Protein AF-0000000071016432 (afdb_homodimer)

Sequence (456 aa):
MFAVDFKNEEEVQGYLKRLGTEFSYQCYKEKSGEGCLRLGDFFSGIKKDYEQASVAYTKSCEDYGQPRGCSKLAAQYLYGKGVTKDIPKAMKYFTKSCDGGSVEGCYGIASILVSDQLNPAKKKEATKATSYFDKSCDKGHGESCFRISAMYLTGLGDLSKNLTKSREYAAKSCELNNVYGCANLGRMYALGDGGEQNEELAKKYRNKAKDLHKEAKDAMKQLKFGEKMFAVDFKNEEEVQGYLKRLGTEFSYQCYKEKSGEGCLRLGDFFSGIKKDYEQASVAYTKSCEDYGQPRGCSKLAAQYLYGKGVTKDIPKAMKYFTKSCDGGSVEGCYGIASILVSDQLNPAKKKEATKATSYFDKSCDKGHGESCFRISAMYLTGLGDLSKNLTKSREYAAKSCELNNVYGCANLGRMYALGDGGEQNEELAKKYRNKAKDLHKEAKDAMKQLKFGEK

InterPro domains:
  IPR006597 Sel1-like repeat [PF08238] (34-53)
  IPR006597 Sel1-like repeat [PF08238] (68-102)
  IPR006597 Sel1-like repeat [PF08238] (125-141)
  IPR006597 Sel1-like repeat [PF08238] (143-178)
  IPR006597 Sel1-like repeat [PF08238] (180-210)
  IPR006597 Sel1-like repeat [SM00671] (33-65)
  IPR006597 Sel1-like repeat [SM00671] (67-102)
  IPR006597 Sel1-like repeat [SM00671] (103-141)
  IPR006597 Sel1-like repeat [SM00671] (142-178)
  IPR006597 Sel1-like repeat [SM00671] (179-214)
  IPR011990 Tetratricopeptide-like helical domain superfamily [G3DSA:1.25.40.10] (10-227)
  IPR040239 Beta-lactamase HcpB-like [PTHR13891] (4-227)

Foldseek 3Di:
DPDQPPVDPVSVVVVLVVQLVVLCCCCPVVVDLVSLQSNLCSCCPPVVQNLSSLVSLCSSCVVVNALVSLQVNLVCLCVVRSHRNDNVSSLVSLVSSLVSQDLSSLQSNLCLQCDCVNNVVHLACNVVSLVSLVSSLVVLNLVSLQVNLVCLCPPTHNGHNAQLSSLVSLVSSVVSVNLNSLQVNLVCLCVQGNHHRDNVSSVVSNVSSVVSVVVVVVVVVVVVVVVD/DPDQPPVDPVSVVVVLVVQLVVLCCCCPVVVHLVSLQSNLCSCCPPVVQNLSSLVSLCSSCVVVNALVSLQVNLVCLCVVRSHRNDNVSSLVSLVSSLVSQDLSSLQSNLCLQCDCVNNVVHLACNVVSLVSLVSSLVVLNLVSLQVNLVCLCPPTHNGHNAQLSSLVSLVSSVVSVNLNSLQVNLVCLCVQGNHHRDNVSSVVSNVSSVVSVVVVVVVVVVVVVVVD

Nearest PDB structures (foldseek):
  7mqz-assembly1_A  TM=7.986E-01  e=1.575E-13  Homo sapiens
  1ouv-assembly1_A  TM=8.354E-01  e=2.165E-10  Helicobacter pylori 26695
  6ur7-assembly1_A  TM=8.341E-01  e=1.414E-06  Oxalobacter formigenes
  4bwr-assembly1_A  TM=6.887E-01  e=2.017E-07  Escherichia coli CFT073
  8sxq-assembly2_B  TM=4.351E-01  e=2.639E-08  Legionella pneumophila

Solvent-accessible surface area (backbone atoms only — not comparable to full-atom values): 20622 Å² total; per-residue (Å²): 130,82,81,69,52,80,86,39,65,69,51,42,50,53,50,50,52,50,50,53,48,52,23,45,42,30,24,70,72,64,61,30,25,68,24,13,30,49,34,12,47,42,23,43,71,72,67,62,35,31,46,61,11,44,54,26,11,42,44,4,21,73,74,51,63,26,22,62,16,17,26,54,35,11,49,26,19,60,69,33,45,56,43,72,61,32,60,71,58,12,42,51,26,8,46,53,2,27,76,60,66,24,40,64,5,15,40,49,33,19,51,41,33,60,25,65,84,78,25,60,94,33,51,62,29,32,53,62,18,42,56,29,18,45,56,14,26,75,53,40,22,18,65,36,20,26,52,45,13,41,38,19,59,69,27,38,70,68,24,66,59,33,41,44,60,10,43,53,25,11,47,53,2,29,74,52,70,23,45,65,15,15,40,50,34,9,50,28,22,60,71,25,50,48,49,74,59,33,61,69,57,11,50,52,28,37,48,49,18,49,49,50,49,48,55,53,49,54,45,50,49,52,60,63,56,65,71,108,129,81,82,68,51,78,84,40,64,68,49,42,50,53,49,51,51,52,50,53,47,51,21,45,42,29,24,69,72,66,61,30,25,68,24,12,31,50,34,12,49,43,23,42,72,71,67,60,35,31,46,61,11,43,55,26,11,42,43,3,21,74,75,51,62,26,21,63,16,17,25,55,35,11,48,26,18,59,70,33,45,57,43,73,61,32,59,71,56,13,43,51,26,8,45,50,2,26,76,61,65,25,39,65,6,14,41,48,33,20,50,41,34,60,24,65,85,79,25,60,95,32,51,61,29,31,52,61,17,42,56,29,16,46,56,15,26,76,54,42,22,18,66,34,18,26,52,46,11,42,38,19,59,68,28,38,72,68,24,66,58,34,40,45,60,11,40,52,25,11,47,53,2,29,75,52,68,23,46,66,15,14,39,49,36,9,50,27,21,59,71,24,52,47,47,73,60,33,63,69,58,11,50,52,27,38,48,49,18,50,48,49,48,48,53,51,47,56,44,51,49,53,59,61,56,65,72,108

pLDDT: mean 90.22, std 11.76, range [35.84, 98.5]

Organism: Stichopus japonicus (NCBI:txid307972)

Secondary structure (DSSP, 8-state):
-----TT-HHHHHHHHHHHHHHHHIIIIIS--HHHHHHHHHIIIIII--HHHHHHHHHIIIIIT--HHHHHHHHHHHHHTSSS---HHHHHHHHHHHHHTT-HHHHHHHHHHHT-TTT-GGGGGGHHHHHHHHHHHHHTT-HHHHHHHHHHHHH-BTTB---HHHHHHHHHHHHHTT-HHHHHHHHHHHHHTTTS---HHHHHHHHHHHHHHHHHHHHHHHHHHHTT-/-----TT-HHHHHHHHHHHHHHHHIIIIIS--HHHHHHHHHIIIIII--HHHHHHHHHIIIIIT--HHHHHHHHHHHHHTSSS---HHHHHHHHHHHHHTT-HHHHHHHHHHHT-TTT-GGGGGGHHHHHHHHHHHHHTT-HHHHHHHHHHHHH-BTTBPP-HHHHHHHHHHHHHTT-HHHHHHHHHHHHHTTTS---HHHHHHHHHHHHHHHHHHHHHHHHHHHTT-

Structure (mmCIF, N/CA/C/O backbone):
data_AF-0000000071016432-model_v1
#
loop_
_entity.id
_entity.type
_entity.pdbx_description
1 polymer 'Putative cytochrome c oxidase assembly factor 7A'
#
loop_
_atom_site.group_PDB
_atom_site.id
_atom_site.type_symbol
_atom_site.label_atom_id
_atom_site.label_alt_id
_atom_site.label_comp_id
_atom_site.label_asym_id
_atom_site.label_entity_id
_atom_site.label_seq_id
_atom_site.pdbx_PDB_ins_code
_atom_site.Cartn_x
_atom_site.Cartn_y
_atom_site.Cartn_z
_atom_site.occupancy
_atom_site.B_iso_or_equiv
_atom_site.auth_seq_id
_atom_site.auth_comp_id
_atom_site.auth_asym_id
_atom_site.auth_atom_id
_atom_site.pdbx_PDB_model_num
ATOM 1 N N . MET A 1 1 ? -15.469 17.922 21.641 1 39 1 MET A N 1
ATOM 2 C CA . MET A 1 1 ? -14.523 18.312 20.594 1 39 1 MET A CA 1
ATOM 3 C C . MET A 1 1 ? -14.969 19.609 19.922 1 39 1 MET A C 1
ATOM 5 O O . MET A 1 1 ? -16.078 19.688 19.391 1 39 1 MET A O 1
ATOM 9 N N . PHE A 1 2 ? -14.656 20.672 20.438 1 49.03 2 PHE A N 1
ATOM 10 C CA . PHE A 1 2 ? -15.102 22.016 20.047 1 49.03 2 PHE A CA 1
ATOM 11 C C . PHE A 1 2 ? -14.938 22.219 18.547 1 49.03 2 PHE A C 1
ATOM 13 O O . PHE A 1 2 ? -13.938 21.812 17.953 1 49.03 2 PHE A O 1
ATOM 20 N N . ALA A 1 3 ? -16.016 22.312 17.906 1 60.62 3 ALA A N 1
ATOM 21 C CA . ALA A 1 3 ? -16.125 22.594 16.484 1 60.62 3 ALA A CA 1
ATOM 22 C C . ALA A 1 3 ? -15.32 23.828 16.094 1 60.62 3 ALA A C 1
ATOM 24 O O . ALA A 1 3 ? -15.57 24.922 16.625 1 60.62 3 ALA A O 1
ATOM 25 N N . VAL A 1 4 ? -14.023 23.719 15.766 1 64 4 VAL A N 1
ATOM 26 C CA . VAL A 1 4 ? -13.18 24.797 15.281 1 64 4 VAL A CA 1
ATOM 27 C C . VAL A 1 4 ? -13.703 25.312 13.938 1 64 4 VAL A C 1
ATOM 29 O O . VAL A 1 4 ? -14.016 24.516 13.047 1 64 4 VAL A O 1
ATOM 32 N N . ASP A 1 5 ? -14.195 26.469 14 1 64.38 5 ASP A N 1
ATOM 33 C CA . ASP A 1 5 ? -14.508 27.109 12.727 1 64.38 5 ASP A CA 1
ATOM 34 C C . ASP A 1 5 ? -13.242 27.375 11.914 1 64.38 5 ASP A C 1
ATOM 36 O O . ASP A 1 5 ? -12.531 28.359 12.172 1 64.38 5 ASP A O 1
ATOM 40 N N . PHE A 1 6 ? -12.891 26.656 10.945 1 64.75 6 PHE A N 1
ATOM 41 C CA . PHE A 1 6 ? -11.641 26.719 10.211 1 64.75 6 PHE A CA 1
ATOM 42 C C . PHE A 1 6 ? -11.617 27.922 9.273 1 64.75 6 PHE A C 1
ATOM 44 O O . PHE A 1 6 ? -10.578 28.25 8.703 1 64.75 6 PHE A O 1
ATOM 51 N N . LYS A 1 7 ? -12.773 28.594 9.219 1 66.19 7 LYS A N 1
ATOM 52 C CA . LYS A 1 7 ? -12.797 29.844 8.453 1 66.19 7 LYS A CA 1
ATOM 53 C C . LYS A 1 7 ? -12.352 31.016 9.312 1 66.19 7 LYS A C 1
ATOM 55 O O . LYS A 1 7 ? -12.031 32.094 8.797 1 66.19 7 LYS A O 1
ATOM 60 N N . ASN A 1 8 ? -12.312 30.828 10.57 1 72.94 8 ASN A N 1
ATOM 61 C CA . ASN A 1 8 ? -11.875 31.844 11.523 1 72.94 8 ASN A CA 1
ATOM 62 C C . ASN A 1 8 ? -10.406 31.672 11.891 1 72.94 8 ASN A C 1
ATOM 64 O O . ASN A 1 8 ? -10.039 30.734 12.594 1 72.94 8 ASN A O 1
ATOM 68 N N . GLU A 1 9 ? -9.539 32.531 11.484 1 77.75 9 GLU A N 1
ATOM 69 C CA . GLU A 1 9 ? -8.086 32.469 11.625 1 77.75 9 GLU A CA 1
ATOM 70 C C . GLU A 1 9 ? -7.676 32.375 13.086 1 77.75 9 GLU A C 1
ATOM 72 O O . GLU A 1 9 ? -6.77 31.625 13.438 1 77.75 9 GLU A O 1
ATOM 77 N N . GLU A 1 10 ? -8.336 33.219 13.93 1 84.38 10 GLU A N 1
ATOM 78 C CA . GLU A 1 10 ? -7.984 33.219 15.344 1 84.38 10 GLU A CA 1
ATOM 79 C C . GLU A 1 10 ? -8.281 31.859 15.992 1 84.38 10 GLU A 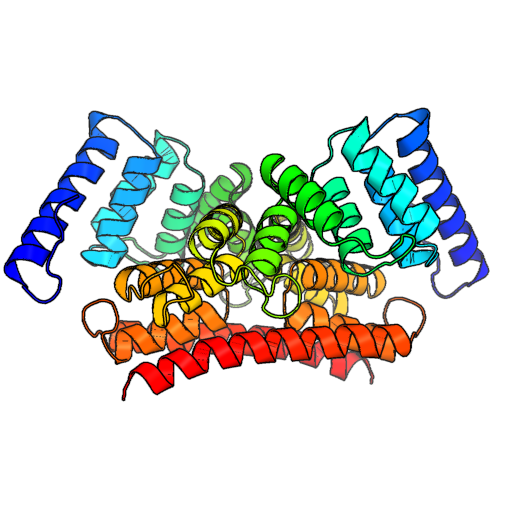C 1
ATOM 81 O O . GLU A 1 10 ? -7.492 31.359 16.797 1 84.38 10 GLU A O 1
ATOM 86 N N . GLU A 1 11 ? -9.336 31.297 15.695 1 79.44 11 GLU A N 1
ATOM 87 C CA . GLU A 1 11 ? -9.719 29.984 16.234 1 79.44 11 GLU A CA 1
ATOM 88 C C . GLU A 1 11 ? -8.773 28.891 15.742 1 79.44 11 GLU A C 1
ATOM 90 O O . GLU A 1 11 ? -8.414 27.984 16.5 1 79.44 11 GLU A O 1
ATOM 95 N N . VAL A 1 12 ? -8.414 29.062 14.508 1 76.38 12 VAL A N 1
ATOM 96 C CA . VAL A 1 12 ? -7.496 28.078 13.93 1 76.38 12 VAL A CA 1
ATOM 97 C C . VAL A 1 12 ? -6.145 28.156 14.641 1 76.38 12 VAL A C 1
ATOM 99 O O . VAL A 1 12 ? -5.562 27.141 15 1 76.38 12 VAL A O 1
ATOM 102 N N . GLN A 1 13 ? -5.711 29.312 14.883 1 83.06 13 GLN A N 1
ATOM 103 C CA . GLN A 1 13 ? -4.426 29.484 15.555 1 83.06 13 GLN A CA 1
ATOM 104 C C . GLN A 1 13 ? -4.465 28.938 16.969 1 83.06 13 GLN A C 1
ATOM 106 O O . GLN A 1 13 ? -3.508 28.312 17.422 1 83.06 13 GLN A O 1
ATOM 111 N N . GLY A 1 14 ? -5.547 29.266 17.656 1 86.56 14 GLY A N 1
ATOM 112 C CA . GLY A 1 14 ? -5.703 28.703 18.984 1 86.56 14 GLY A CA 1
ATOM 113 C C . GLY A 1 14 ? -5.734 27.188 19 1 86.56 14 GLY A C 1
ATOM 114 O O . GLY A 1 14 ? -5.113 26.562 19.859 1 86.56 14 GLY A O 1
ATOM 115 N N . TYR A 1 15 ? -6.434 26.703 18.094 1 78.94 15 TYR A N 1
ATOM 116 C CA . TYR A 1 15 ? -6.52 25.25 17.969 1 78.94 15 TYR A CA 1
ATOM 117 C C . TYR A 1 15 ? -5.145 24.641 17.734 1 78.94 15 TYR A C 1
ATOM 119 O O . TYR A 1 15 ? -4.785 23.641 18.359 1 78.94 15 TYR A O 1
ATOM 127 N N . LEU A 1 16 ? -4.395 25.203 16.797 1 84 16 LEU A N 1
ATOM 128 C CA . LEU A 1 16 ? -3.07 24.688 16.469 1 84 16 LEU A CA 1
ATOM 129 C C . LEU A 1 16 ? -2.137 24.781 17.672 1 84 16 LEU A C 1
ATOM 131 O O . LEU A 1 16 ? -1.324 23.875 17.891 1 84 16 LEU A O 1
ATOM 135 N N . LYS A 1 17 ? -2.238 25.844 18.391 1 90.31 17 LYS A N 1
ATOM 136 C CA . LYS A 1 17 ? -1.421 25.984 19.594 1 90.31 17 LYS A CA 1
ATOM 137 C C . LYS A 1 17 ? -1.725 24.891 20.609 1 90.31 17 LYS A C 1
ATOM 139 O O . LYS A 1 17 ? -0.81 24.312 21.203 1 90.31 17 LYS A O 1
ATOM 144 N N . ARG A 1 18 ? -2.99 24.609 20.781 1 91.12 18 ARG A N 1
ATOM 145 C CA . ARG A 1 18 ? -3.393 23.547 21.703 1 91.12 18 ARG A CA 1
ATOM 146 C C . ARG A 1 18 ? -2.879 22.188 21.219 1 91.12 18 ARG A C 1
ATOM 148 O O . ARG A 1 18 ? -2.426 21.375 22.031 1 91.12 18 ARG A O 1
ATOM 155 N N . LEU A 1 19 ? -2.957 21.969 19.969 1 90.25 19 LEU A N 1
ATOM 156 C CA . LEU A 1 19 ? -2.477 20.719 19.391 1 90.25 19 LEU A CA 1
ATOM 157 C C . LEU A 1 19 ? -0.979 20.547 19.625 1 90.25 19 LEU A C 1
ATOM 159 O O . LEU A 1 19 ? -0.527 19.484 20.031 1 90.25 19 LEU A O 1
ATOM 163 N N . GLY A 1 20 ? -0.235 21.547 19.297 1 93.81 20 GLY A N 1
ATOM 164 C CA . GLY A 1 20 ? 1.197 21.516 19.547 1 93.81 20 GLY A CA 1
ATOM 165 C C . GLY A 1 20 ? 1.543 21.234 20.984 1 93.81 20 GLY A C 1
ATOM 166 O O . GLY A 1 20 ? 2.459 20.453 21.281 1 93.81 20 GLY A O 1
ATOM 167 N N . THR A 1 21 ? 0.8 21.891 21.859 1 95.12 21 THR A N 1
ATOM 168 C CA . THR A 1 21 ? 1.012 21.672 23.297 1 95.12 21 THR A CA 1
ATOM 169 C C . THR A 1 21 ? 0.707 20.234 23.672 1 95.12 21 THR A C 1
ATOM 171 O O . THR A 1 21 ? 1.45 19.609 24.438 1 95.12 21 THR A O 1
ATOM 174 N N . GLU A 1 22 ? -0.361 19.734 23.234 1 95.62 22 GLU A N 1
ATOM 175 C CA . GLU A 1 22 ? -0.754 18.359 23.531 1 95.62 22 GLU A CA 1
ATOM 176 C C . GLU A 1 22 ? 0.302 17.375 23.047 1 95.62 22 GLU A C 1
ATOM 178 O O . GLU A 1 22 ? 0.686 16.453 23.781 1 95.62 22 GLU A O 1
ATOM 183 N N . PHE A 1 23 ? 0.74 17.547 21.859 1 96.38 23 PHE A N 1
ATOM 184 C CA . PHE A 1 23 ? 1.74 16.641 21.328 1 96.38 23 PHE A CA 1
ATOM 185 C C . PHE A 1 23 ? 3.053 16.75 22.094 1 96.38 23 PHE A C 1
ATOM 187 O O . PHE A 1 23 ? 3.729 15.75 22.328 1 96.38 23 PHE A O 1
ATOM 194 N N . SER A 1 24 ? 3.389 17.969 22.391 1 96.81 24 SER A N 1
ATOM 195 C CA . SER A 1 24 ? 4.59 18.172 23.188 1 96.81 24 SER A CA 1
ATOM 196 C C . SER A 1 24 ? 4.488 17.469 24.547 1 96.81 24 SER A C 1
ATOM 198 O O . SER A 1 24 ? 5.457 16.875 25.016 1 96.81 24 SER A O 1
ATOM 200 N N . TYR A 1 25 ? 3.334 17.609 25.156 1 97.12 25 TYR A N 1
ATOM 201 C CA . TYR A 1 25 ? 3.109 16.938 26.438 1 97.12 25 TYR A CA 1
ATOM 202 C C . TYR A 1 25 ? 3.248 15.422 26.281 1 97.12 25 TYR A C 1
ATOM 204 O O . TYR A 1 25 ? 3.908 14.766 27.094 1 97.12 25 TYR A O 1
ATOM 212 N N . GLN A 1 26 ? 2.67 14.875 25.266 1 97.06 26 GLN A N 1
ATOM 213 C CA . GLN A 1 26 ? 2.758 13.438 25.016 1 97.06 26 GLN A CA 1
ATOM 214 C C . GLN A 1 26 ? 4.203 13.008 24.797 1 97.06 26 GLN A C 1
ATOM 216 O O . GLN A 1 26 ? 4.633 11.977 25.312 1 97.06 26 GLN A O 1
ATOM 221 N N . CYS A 1 27 ? 4.945 13.773 24.062 1 96.88 27 CYS A N 1
ATOM 222 C CA . CYS A 1 27 ? 6.32 13.438 23.719 1 96.88 27 CYS A CA 1
ATOM 223 C C . CYS A 1 27 ? 7.238 13.562 24.922 1 96.88 27 CYS A C 1
ATOM 225 O O . CYS A 1 27 ? 7.961 12.625 25.266 1 96.88 27 CYS A O 1
ATOM 227 N N . TYR A 1 28 ? 7.16 14.68 25.578 1 95.88 28 TYR A N 1
ATOM 228 C CA . TYR A 1 28 ? 8.203 15 26.547 1 95.88 28 TYR A CA 1
ATOM 229 C C . TYR A 1 28 ? 7.773 14.641 27.969 1 95.88 28 TYR A C 1
ATOM 231 O O . TYR A 1 28 ? 8.609 14.297 28.797 1 95.88 28 TYR A O 1
ATOM 239 N N . LYS A 1 29 ? 6.551 14.703 28.266 1 96.38 29 LYS A N 1
ATOM 240 C CA . LYS A 1 29 ? 6.082 14.383 29.609 1 96.38 29 LYS A CA 1
ATOM 241 C C . LYS A 1 29 ? 5.652 12.922 29.719 1 96.38 29 LYS A C 1
ATOM 243 O O . LYS A 1 29 ? 6.102 12.203 30.594 1 96.38 29 LYS A O 1
ATOM 248 N N . GLU A 1 30 ? 4.902 12.5 28.781 1 96.88 30 GLU A N 1
ATOM 249 C CA . GLU A 1 30 ? 4.422 11.125 28.812 1 96.88 30 GLU A CA 1
ATOM 250 C C . GLU A 1 30 ? 5.445 10.172 28.188 1 96.88 30 GLU A C 1
ATOM 252 O O . GLU A 1 30 ? 5.293 8.953 28.281 1 96.88 30 GLU A O 1
ATOM 257 N N . LYS A 1 31 ? 6.402 10.75 27.562 1 95.81 31 LYS A N 1
ATOM 258 C CA . LYS A 1 31 ? 7.484 9.969 26.953 1 95.81 31 LYS A CA 1
ATOM 259 C C . LYS A 1 31 ? 6.945 8.953 25.969 1 95.81 31 LYS A C 1
ATOM 261 O O . LYS A 1 31 ? 7.352 7.789 25.969 1 95.81 31 LYS A O 1
ATOM 266 N N . SER A 1 32 ? 5.973 9.344 25.188 1 95.81 32 SER A N 1
ATOM 267 C CA . SER A 1 32 ? 5.324 8.523 24.172 1 95.81 32 SER A CA 1
ATOM 268 C C . SER A 1 32 ? 5.996 8.695 22.812 1 95.81 32 SER A C 1
ATOM 270 O O . SER A 1 32 ? 6.059 9.805 22.281 1 95.81 32 SER A O 1
ATOM 272 N N . GLY A 1 33 ? 6.48 7.613 22.234 1 95.38 33 GLY A N 1
ATOM 273 C CA . GLY A 1 33 ? 7.051 7.66 20.906 1 95.38 33 GLY A CA 1
ATOM 274 C C . GLY A 1 33 ? 6.078 8.188 19.859 1 95.38 33 GLY A C 1
ATOM 275 O O . GLY A 1 33 ? 6.465 8.961 18.984 1 95.38 33 GLY A O 1
ATOM 276 N N . GLU A 1 34 ? 4.852 7.703 19.984 1 94.81 34 GLU A N 1
ATOM 277 C CA . GLU A 1 34 ? 3.811 8.195 19.094 1 94.81 34 GLU A CA 1
ATOM 278 C C . GLU A 1 34 ? 3.588 9.695 19.281 1 94.81 34 GLU A C 1
ATOM 280 O O . GLU A 1 34 ? 3.354 10.414 18.297 1 94.81 34 GLU A O 1
ATOM 285 N N . GLY A 1 35 ? 3.611 10.102 20.531 1 96.62 35 GLY A N 1
ATOM 286 C CA . GLY A 1 35 ? 3.496 11.523 20.797 1 96.62 35 GLY A CA 1
ATOM 287 C C . GLY A 1 35 ? 4.586 12.344 20.141 1 96.62 35 GLY A C 1
ATOM 288 O O . GLY A 1 35 ? 4.309 13.398 19.547 1 96.62 35 GLY A O 1
ATOM 289 N N . CYS A 1 36 ? 5.797 11.852 20.172 1 97.94 36 CYS A N 1
ATOM 290 C CA . CYS A 1 36 ? 6.906 12.562 19.547 1 97.94 36 CYS A CA 1
ATOM 291 C C . CYS A 1 36 ? 6.785 12.539 18.031 1 97.94 36 CYS A C 1
ATOM 293 O O . CYS A 1 36 ? 7.164 13.5 17.359 1 97.94 36 CYS A O 1
ATOM 295 N N . LEU A 1 37 ? 6.305 11.414 17.516 1 96.69 37 LEU A N 1
ATOM 296 C CA . LEU A 1 37 ? 6.051 11.336 16.078 1 96.69 37 LEU A CA 1
ATOM 297 C C . LEU A 1 37 ? 5.043 12.398 15.648 1 96.69 37 LEU A C 1
ATOM 299 O O . LEU A 1 37 ? 5.27 13.125 14.68 1 96.69 37 LEU A O 1
ATOM 303 N N . ARG A 1 38 ? 3.965 12.523 16.422 1 94.19 38 ARG A N 1
ATOM 304 C CA . ARG A 1 38 ? 2.932 13.508 16.109 1 94.19 38 ARG A CA 1
ATOM 305 C C . ARG A 1 38 ? 3.475 14.922 16.219 1 94.19 38 ARG A C 1
ATOM 307 O O . ARG A 1 38 ? 3.131 15.789 15.414 1 94.19 38 ARG A O 1
ATOM 314 N N . LEU A 1 39 ? 4.277 15.109 17.172 1 96.38 39 LEU A N 1
ATOM 315 C CA . LEU A 1 39 ? 4.906 16.406 17.344 1 96.38 39 LEU A CA 1
ATOM 316 C C . LEU A 1 39 ? 5.805 16.75 16.156 1 96.38 39 LEU A C 1
ATOM 318 O O . LEU A 1 39 ? 5.789 17.875 15.664 1 96.38 39 LEU A O 1
ATOM 322 N N . GLY A 1 40 ? 6.586 15.781 15.719 1 97.19 40 GLY A N 1
ATOM 323 C CA . GLY A 1 40 ? 7.391 15.969 14.523 1 97.19 40 GLY A CA 1
ATOM 324 C C . GLY A 1 40 ? 6.559 16.312 13.297 1 97.19 40 GLY A C 1
ATOM 325 O O . GLY A 1 40 ? 6.895 17.234 12.547 1 97.19 40 GLY A O 1
ATOM 326 N N . ASP A 1 41 ? 5.473 15.57 13.133 1 91.69 41 ASP A N 1
ATOM 327 C CA . ASP A 1 41 ? 4.57 15.836 12.016 1 91.69 41 ASP A CA 1
ATOM 328 C C . ASP A 1 41 ? 3.967 17.234 12.117 1 91.69 41 ASP A C 1
ATOM 330 O O . ASP A 1 41 ? 3.748 17.891 11.094 1 91.69 41 ASP A O 1
ATOM 334 N N . PHE A 1 42 ? 3.637 17.656 13.266 1 91 42 PHE A N 1
ATOM 335 C CA . PHE A 1 42 ? 3.115 18.984 13.5 1 91 42 PHE A CA 1
ATOM 336 C C . PHE A 1 42 ? 4.121 20.047 13.07 1 91 42 PHE A C 1
ATOM 338 O O . PHE A 1 42 ? 3.777 20.984 12.344 1 91 42 PHE A O 1
ATOM 345 N N . PHE A 1 43 ? 5.363 19.875 13.445 1 94.12 43 PHE A N 1
ATOM 346 C CA . PHE A 1 43 ? 6.402 20.844 13.125 1 94.12 43 PHE A CA 1
ATOM 347 C C . PHE A 1 43 ? 6.719 20.844 11.641 1 94.12 43 PHE A C 1
ATOM 349 O O . PHE A 1 43 ? 6.898 21.891 11.031 1 94.12 43 PHE A O 1
ATOM 356 N N . SER A 1 44 ? 6.758 19.656 11.086 1 91.31 44 SER A N 1
ATOM 357 C CA . SER A 1 44 ? 7.121 19.578 9.672 1 91.31 44 SER A CA 1
ATOM 358 C C . SER A 1 44 ? 5.965 20 8.781 1 91.31 44 SER A C 1
ATOM 360 O O . SER A 1 44 ? 6.16 20.719 7.801 1 91.31 44 SER A O 1
ATOM 362 N N . GLY A 1 45 ? 4.762 19.484 9.125 1 82.25 45 GLY A N 1
ATOM 363 C CA . GLY A 1 45 ? 3.615 19.656 8.242 1 82.25 45 GLY A CA 1
ATOM 364 C C . GLY A 1 45 ? 2.869 20.953 8.469 1 82.25 45 GLY A C 1
ATOM 365 O O . GLY A 1 45 ? 2.357 21.547 7.527 1 82.25 45 GLY A O 1
ATOM 366 N N . ILE A 1 46 ? 2.812 21.422 9.688 1 79.56 46 ILE A N 1
ATOM 367 C CA . ILE A 1 46 ? 1.987 22.578 10.023 1 79.56 46 ILE A CA 1
ATOM 368 C C . ILE A 1 46 ? 2.875 23.797 10.219 1 79.56 46 ILE A C 1
ATOM 370 O O . ILE A 1 46 ? 2.689 24.828 9.555 1 79.56 46 ILE A O 1
ATOM 374 N N . LYS A 1 47 ? 3.904 23.688 11 1 86 47 LYS A N 1
ATOM 375 C CA . LYS A 1 47 ? 4.742 24.844 11.336 1 86 47 LYS A CA 1
ATOM 376 C C . LYS A 1 47 ? 5.859 25.031 10.312 1 86 47 LYS A C 1
ATOM 378 O O . LYS A 1 47 ? 6.5 26.078 10.273 1 86 47 LYS A O 1
ATOM 383 N N . LYS A 1 48 ? 6.16 23.969 9.57 1 87.31 48 LYS A N 1
ATOM 384 C CA . LYS A 1 48 ? 7.246 23.953 8.594 1 87.31 48 LYS A CA 1
ATOM 385 C C . LYS A 1 48 ? 8.594 24.203 9.266 1 87.31 48 LYS A C 1
ATOM 387 O O . LYS A 1 48 ? 9.461 24.859 8.688 1 87.31 48 LYS A O 1
ATOM 392 N N . ASP A 1 49 ? 8.656 23.938 10.469 1 94.5 49 ASP A N 1
ATOM 393 C CA . ASP A 1 49 ? 9.898 23.984 11.234 1 94.5 49 ASP A CA 1
ATOM 394 C C . ASP A 1 49 ? 10.594 22.625 11.227 1 94.5 49 ASP A C 1
ATOM 396 O O . ASP A 1 49 ? 10.43 21.828 12.164 1 94.5 49 ASP A O 1
ATOM 400 N N . TYR A 1 50 ? 11.414 22.359 10.227 1 96.25 50 TYR A N 1
ATOM 401 C CA . TYR A 1 50 ? 12 21.047 9.992 1 96.25 50 TYR A CA 1
ATOM 402 C C . TYR A 1 50 ? 13.07 20.734 11.023 1 96.25 50 TYR A C 1
ATOM 404 O O . TYR A 1 50 ? 13.312 19.562 11.344 1 96.25 50 TYR A O 1
ATOM 412 N N . GLU A 1 51 ? 13.695 21.734 11.555 1 97.69 51 GLU A N 1
ATOM 413 C CA . GLU A 1 51 ? 14.68 21.516 12.602 1 97.69 51 GLU A CA 1
ATOM 414 C C . GLU A 1 51 ? 14.031 20.922 13.852 1 97.69 51 GLU A C 1
ATOM 416 O O . GLU A 1 51 ? 14.492 19.922 14.391 1 97.69 51 GLU A O 1
ATOM 421 N N . GLN A 1 52 ? 12.945 21.562 14.258 1 97.56 52 GLN A N 1
ATOM 422 C CA . GLN A 1 52 ? 12.242 21.047 15.43 1 97.56 52 GLN A CA 1
ATOM 423 C C . GLN A 1 52 ? 11.609 19.688 15.141 1 97.56 52 GLN A C 1
ATOM 425 O O . GLN A 1 52 ? 11.531 18.828 16.016 1 97.56 52 GLN A O 1
ATOM 430 N N . ALA A 1 53 ? 11.18 19.516 13.883 1 97.88 53 ALA A N 1
ATOM 431 C CA . ALA A 1 53 ? 10.641 18.203 13.492 1 97.88 53 ALA A CA 1
ATOM 432 C C . ALA A 1 53 ? 11.695 17.109 13.648 1 97.88 53 ALA A C 1
ATOM 434 O O . ALA A 1 53 ? 11.414 16.047 14.211 1 97.88 53 ALA A O 1
ATOM 435 N N . SER A 1 54 ? 12.883 17.406 13.188 1 98 54 SER A N 1
ATOM 436 C CA . SER A 1 54 ? 13.961 16.422 13.266 1 98 54 SER A CA 1
ATOM 437 C C . SER A 1 54 ? 14.281 16.062 14.711 1 98 54 SER A C 1
ATOM 439 O O . SER A 1 54 ? 14.586 14.906 15.016 1 98 54 SER A O 1
ATOM 441 N N . VAL A 1 55 ? 14.242 17.031 15.57 1 97.88 55 VAL A N 1
ATOM 442 C CA . VAL A 1 55 ? 14.477 16.781 16.984 1 97.88 55 VAL A CA 1
ATOM 443 C C . VAL A 1 55 ? 13.406 15.836 17.531 1 97.88 55 VAL A C 1
ATOM 445 O O . VAL A 1 55 ? 13.719 14.859 18.219 1 97.88 55 VAL A O 1
ATOM 448 N N . ALA A 1 56 ? 12.164 16.125 17.188 1 98.38 56 ALA A N 1
ATOM 449 C CA . ALA A 1 56 ? 11.055 15.297 17.672 1 98.38 56 ALA A CA 1
ATOM 450 C C . ALA A 1 56 ? 11.125 13.891 17.078 1 98.38 56 ALA A C 1
ATOM 452 O O . ALA A 1 56 ? 10.914 12.898 17.781 1 98.38 56 ALA A O 1
ATOM 453 N N . TYR A 1 57 ? 11.43 13.781 15.781 1 98.38 57 TYR A N 1
ATOM 454 C CA . TYR A 1 57 ? 11.57 12.477 15.141 1 98.38 57 TYR A CA 1
ATOM 455 C C . TYR A 1 57 ? 12.727 11.688 15.75 1 98.38 57 TYR A C 1
ATOM 457 O O . TYR A 1 57 ? 12.648 10.461 15.883 1 98.38 57 TYR A O 1
ATOM 465 N N . THR A 1 58 ? 13.805 12.375 16.062 1 98.38 58 THR A N 1
ATOM 466 C CA . THR A 1 58 ? 14.938 11.719 16.703 1 98.38 58 THR A CA 1
ATOM 467 C C . THR A 1 58 ? 14.523 11.086 18.016 1 98.38 58 THR A C 1
ATOM 469 O O . THR A 1 58 ? 14.867 9.938 18.312 1 98.38 58 THR A O 1
ATOM 472 N N . LYS A 1 59 ? 13.812 11.82 18.781 1 98 59 LYS A N 1
ATOM 473 C CA . LYS A 1 59 ? 13.328 11.273 20.047 1 98 59 LYS A CA 1
ATOM 474 C C . LYS A 1 59 ? 12.406 10.086 19.812 1 98 59 LYS A C 1
ATOM 476 O O . LYS A 1 59 ? 12.531 9.055 20.484 1 98 59 LYS A O 1
ATOM 481 N N . SER A 1 60 ? 11.508 10.219 18.8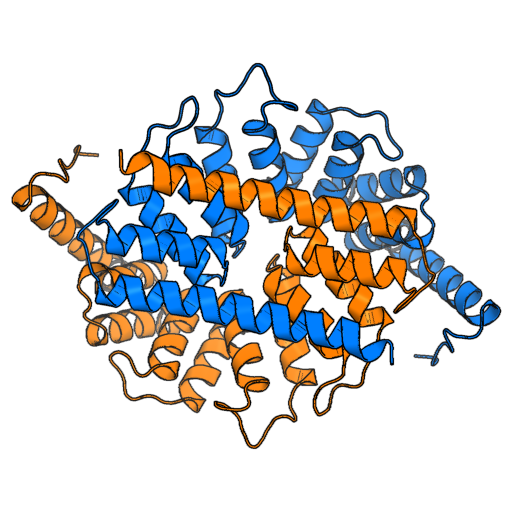75 1 98.19 60 SER A N 1
ATOM 482 C CA . SER A 1 60 ? 10.586 9.141 18.547 1 98.19 60 SER A CA 1
ATOM 483 C C . SER A 1 60 ? 11.336 7.875 18.141 1 98.19 60 SER A C 1
ATOM 485 O O . SER A 1 60 ? 10.969 6.773 18.547 1 98.19 60 SER A O 1
ATOM 487 N N . CYS A 1 61 ? 12.367 8.008 17.438 1 98 61 CYS A N 1
ATOM 488 C CA . CYS A 1 61 ? 13.133 6.902 16.875 1 98 61 CYS A CA 1
ATOM 489 C C . CYS A 1 61 ? 14.133 6.363 17.891 1 98 61 CYS A C 1
ATOM 491 O O . CYS A 1 61 ? 14.055 5.199 18.297 1 98 61 CYS A O 1
ATOM 493 N N . GLU A 1 62 ? 14.992 7.207 18.375 1 97.69 62 GLU A N 1
ATOM 494 C CA . GLU A 1 62 ? 16.156 6.777 19.141 1 97.69 62 GLU A CA 1
ATOM 495 C C . GLU A 1 62 ? 15.773 6.52 20.609 1 97.69 62 GLU A C 1
ATOM 497 O O . GLU A 1 62 ? 16.219 5.543 21.203 1 97.69 62 GLU A O 1
ATOM 502 N N . ASP A 1 63 ? 14.938 7.355 21.156 1 96.88 63 ASP A N 1
ATOM 503 C CA . ASP A 1 63 ? 14.641 7.23 22.578 1 96.88 63 ASP A CA 1
ATOM 504 C C . ASP A 1 63 ? 13.5 6.242 22.812 1 96.88 63 ASP A C 1
ATOM 506 O O . ASP A 1 63 ? 13.516 5.5 23.797 1 96.88 63 ASP A O 1
ATOM 510 N N . TYR A 1 64 ? 12.531 6.238 21.812 1 96.69 64 TYR A N 1
ATOM 511 C CA . TYR A 1 64 ? 11.328 5.473 22.125 1 96.69 64 TYR A CA 1
ATOM 512 C C . TYR A 1 64 ? 11.117 4.344 21.125 1 96.69 64 TYR A C 1
ATOM 514 O O . TYR A 1 64 ? 10.125 3.619 21.188 1 96.69 64 TYR A O 1
ATOM 522 N N . GLY A 1 65 ? 11.922 4.238 20.203 1 95.38 65 GLY A N 1
ATOM 523 C CA . GLY A 1 65 ? 11.961 3.066 19.344 1 95.38 65 GLY A CA 1
ATOM 524 C C . GLY A 1 65 ? 10.805 3.006 18.359 1 95.38 65 GLY A C 1
ATOM 525 O O . GLY A 1 65 ? 10.383 1.921 17.969 1 95.38 65 GLY A O 1
ATOM 526 N N . GLN A 1 66 ? 10.203 4.133 18 1 96.38 66 GLN A N 1
ATOM 527 C CA . GLN A 1 66 ? 9.078 4.164 17.062 1 96.38 66 GLN A CA 1
ATOM 528 C C . GLN A 1 66 ? 9.562 4.059 15.617 1 96.38 66 GLN A C 1
ATOM 530 O O . GLN A 1 66 ? 10.148 5.004 15.086 1 96.38 66 GLN A O 1
ATOM 535 N N . PRO A 1 67 ? 9.234 2.979 14.938 1 96.75 67 PRO A N 1
ATOM 536 C CA . PRO A 1 67 ? 9.766 2.775 13.594 1 96.75 67 PRO A CA 1
ATOM 537 C C . PRO A 1 67 ? 9.383 3.896 12.625 1 96.75 67 PRO A C 1
ATOM 539 O O . PRO A 1 67 ? 10.195 4.309 11.797 1 96.75 67 PRO A O 1
ATOM 542 N N . ARG A 1 68 ? 8.188 4.352 12.711 1 94.69 68 ARG A N 1
ATOM 543 C CA . ARG A 1 68 ? 7.75 5.426 11.828 1 94.69 68 ARG A CA 1
ATOM 544 C C . ARG A 1 68 ? 8.547 6.703 12.078 1 94.69 68 ARG A C 1
ATOM 546 O O . ARG A 1 68 ? 8.836 7.457 11.148 1 94.69 68 ARG A O 1
ATOM 553 N N . GLY A 1 69 ? 8.812 6.934 13.352 1 97.5 69 GLY A N 1
ATOM 554 C CA . GLY A 1 69 ? 9.688 8.055 13.672 1 97.5 69 GLY A CA 1
ATOM 555 C C . GLY A 1 69 ? 11.047 7.957 13.008 1 97.5 69 GLY A C 1
ATOM 556 O O . GLY A 1 69 ? 11.586 8.961 12.539 1 97.5 69 GLY A O 1
ATOM 557 N N . CYS A 1 70 ? 11.57 6.738 12.961 1 98.44 70 CYS A N 1
ATOM 558 C CA . CYS A 1 70 ? 12.859 6.512 12.312 1 98.44 70 CYS A CA 1
ATOM 559 C C . CYS A 1 70 ? 12.766 6.75 10.812 1 98.44 70 CYS A C 1
ATOM 561 O O . CYS A 1 70 ? 13.688 7.297 10.211 1 98.44 70 CYS A O 1
ATOM 563 N N . SER A 1 71 ? 11.68 6.359 10.227 1 97.62 71 SER A N 1
ATOM 564 C CA . SER A 1 71 ? 11.508 6.59 8.797 1 97.62 71 SER A CA 1
ATOM 565 C C . SER A 1 71 ? 11.43 8.078 8.484 1 97.62 71 SER A C 1
ATOM 567 O O . SER A 1 71 ? 12.008 8.547 7.5 1 97.62 71 SER A O 1
ATOM 569 N N . LYS A 1 72 ? 10.68 8.82 9.305 1 96.94 72 LYS A N 1
ATOM 570 C CA . LYS A 1 72 ? 10.57 10.258 9.117 1 96.94 72 LYS A CA 1
ATOM 571 C C . LYS A 1 72 ? 11.93 10.938 9.281 1 96.94 72 LYS A C 1
ATOM 573 O O . LYS A 1 72 ? 12.281 11.828 8.508 1 96.94 72 LYS A O 1
ATOM 578 N N . LEU A 1 73 ? 12.625 10.5 10.273 1 98.06 73 LEU A N 1
ATOM 579 C CA . LEU A 1 73 ? 13.961 11.031 10.484 1 98.06 73 LEU A CA 1
ATOM 580 C C . LEU A 1 73 ? 14.875 10.703 9.305 1 98.06 73 LEU A C 1
ATOM 582 O O . LEU A 1 73 ? 15.641 11.555 8.859 1 98.06 73 LEU A O 1
ATOM 586 N N . ALA A 1 74 ? 14.789 9.508 8.828 1 98.31 74 ALA A N 1
ATOM 587 C CA . ALA A 1 74 ? 15.578 9.102 7.664 1 98.31 74 ALA A CA 1
ATOM 588 C C . ALA A 1 74 ? 15.297 10.008 6.469 1 98.31 74 ALA A C 1
ATOM 590 O O . ALA A 1 74 ? 16.219 10.422 5.766 1 98.31 74 ALA A O 1
ATOM 591 N N . ALA A 1 75 ? 14.07 10.359 6.258 1 95.75 75 ALA A N 1
ATOM 592 C CA . ALA A 1 75 ? 13.688 11.234 5.152 1 95.75 75 ALA A CA 1
ATOM 593 C C . ALA A 1 75 ? 14.305 12.617 5.309 1 95.75 75 ALA A C 1
ATOM 595 O O . ALA A 1 75 ? 14.719 13.234 4.328 1 95.75 75 ALA A O 1
ATOM 596 N N . GLN A 1 76 ? 14.312 13.102 6.562 1 97.12 76 GLN A N 1
ATOM 597 C CA . GLN A 1 76 ? 14.945 14.391 6.801 1 97.12 76 GLN A CA 1
ATOM 598 C C . GLN A 1 76 ? 16.406 14.375 6.359 1 97.12 76 GLN A C 1
ATOM 600 O O . GLN A 1 76 ? 16.875 15.32 5.723 1 97.12 76 GLN A O 1
ATOM 605 N N . TYR A 1 77 ? 17.125 13.305 6.621 1 97.06 77 TYR A N 1
ATOM 606 C CA . TYR A 1 77 ? 18.516 13.18 6.238 1 97.06 77 TYR A CA 1
ATOM 607 C C . TYR A 1 77 ? 18.656 12.953 4.738 1 97.06 77 TYR A C 1
ATOM 609 O O . TYR A 1 77 ? 19.625 13.406 4.125 1 97.06 77 TYR A O 1
ATOM 617 N N . LEU A 1 78 ? 17.766 12.258 4.16 1 95.25 78 LEU A N 1
ATOM 618 C CA . LEU A 1 78 ? 17.797 11.969 2.73 1 95.25 78 LEU A CA 1
ATOM 619 C C . LEU A 1 78 ? 17.688 13.258 1.912 1 95.25 78 LEU A C 1
ATOM 621 O O . LEU A 1 78 ? 18.406 13.43 0.922 1 95.25 78 LEU A O 1
ATOM 625 N N . TYR A 1 79 ? 16.797 14.148 2.434 1 92.19 79 TYR A N 1
ATOM 626 C CA . TYR A 1 79 ? 16.5 15.32 1.623 1 92.19 79 TYR A CA 1
ATOM 627 C C . TYR A 1 79 ? 17.141 16.578 2.209 1 92.19 79 TYR A C 1
ATOM 629 O O . TYR A 1 79 ? 17.094 17.641 1.602 1 92.19 79 TYR A O 1
ATOM 637 N N . GLY A 1 80 ? 17.734 16.484 3.316 1 95.25 80 GLY A N 1
ATOM 638 C CA . GLY A 1 80 ? 18.375 17.625 3.965 1 95.25 80 GLY A CA 1
ATOM 639 C C . GLY A 1 80 ? 17.391 18.672 4.438 1 95.25 80 GLY A C 1
ATOM 640 O O . GLY A 1 80 ? 17.547 19.859 4.148 1 95.25 80 GLY A O 1
ATOM 641 N N . LYS A 1 81 ? 16.391 18.25 5.086 1 93 81 LYS A N 1
ATOM 642 C CA . LYS A 1 81 ? 15.391 19.172 5.633 1 93 81 LYS A CA 1
ATOM 643 C C . LYS A 1 81 ? 15.547 19.312 7.145 1 93 81 LYS A C 1
ATOM 645 O O . LYS A 1 81 ? 15.188 18.406 7.898 1 93 81 LYS A O 1
ATOM 650 N N . GLY A 1 82 ? 15.906 20.391 7.641 1 95.31 82 GLY A N 1
ATOM 651 C CA . GLY A 1 82 ? 16.109 20.625 9.062 1 95.31 82 GLY A CA 1
ATOM 652 C C . GLY A 1 82 ? 17.406 20.047 9.586 1 95.31 82 GLY A C 1
ATOM 653 O O . GLY A 1 82 ? 17.781 20.281 10.734 1 95.31 82 GLY A O 1
ATOM 654 N N . VAL A 1 83 ? 18.031 19.25 8.758 1 97.12 83 VAL A N 1
ATOM 655 C CA . VAL A 1 83 ? 19.359 18.688 9.016 1 97.12 83 VAL A CA 1
ATOM 656 C C . VAL A 1 83 ? 20.203 18.734 7.746 1 97.12 83 VAL A C 1
ATOM 658 O O . VAL A 1 83 ? 19.688 19.016 6.66 1 97.12 83 VAL A O 1
ATOM 661 N N . THR A 1 84 ? 21.5 18.609 7.871 1 96.75 84 THR A N 1
ATOM 662 C CA . THR A 1 84 ? 22.359 18.469 6.695 1 96.75 84 THR A CA 1
ATOM 663 C C . THR A 1 84 ? 22.125 17.125 6.008 1 96.75 84 THR A C 1
ATOM 665 O O . THR A 1 84 ? 22.047 16.094 6.664 1 96.75 84 THR A O 1
ATOM 668 N N . LYS A 1 85 ? 21.922 17.219 4.73 1 96.12 85 LYS A N 1
ATOM 669 C CA . LYS A 1 85 ? 21.75 15.992 3.945 1 96.12 85 LYS A CA 1
ATOM 670 C C . LYS A 1 85 ? 22.859 14.984 4.258 1 96.12 85 LYS A C 1
ATOM 672 O O . LYS A 1 85 ? 24.031 15.336 4.316 1 96.12 85 LYS A O 1
ATOM 677 N N . ASP A 1 86 ? 22.5 13.766 4.527 1 96.69 86 ASP A N 1
ATOM 678 C CA . ASP A 1 86 ? 23.406 12.695 4.922 1 96.69 86 ASP A CA 1
ATOM 679 C C . ASP A 1 86 ? 22.844 11.328 4.551 1 96.69 86 ASP A C 1
ATOM 681 O O . ASP A 1 86 ? 22.078 10.734 5.316 1 96.69 86 ASP A O 1
ATOM 685 N N . ILE A 1 87 ? 23.266 10.773 3.432 1 94.62 87 ILE A N 1
ATOM 686 C CA . ILE A 1 87 ? 22.688 9.562 2.863 1 94.62 87 ILE A CA 1
ATOM 687 C C . ILE A 1 87 ? 23.016 8.367 3.764 1 94.62 87 ILE A C 1
ATOM 689 O O . ILE A 1 87 ? 22.125 7.562 4.074 1 94.62 87 ILE A O 1
ATOM 693 N N . PRO A 1 88 ? 24.219 8.25 4.281 1 95.31 88 PRO A N 1
ATOM 694 C CA . PRO A 1 88 ? 24.5 7.145 5.203 1 95.31 88 PRO A CA 1
ATOM 695 C C . PRO A 1 88 ? 23.594 7.152 6.43 1 95.31 88 PRO A C 1
ATOM 697 O O . PRO A 1 88 ? 23.109 6.098 6.852 1 95.31 88 PRO A O 1
ATOM 700 N N . LYS A 1 89 ? 23.312 8.352 6.953 1 97.12 89 LYS A N 1
ATOM 701 C CA . LYS A 1 89 ? 22.406 8.43 8.094 1 97.12 89 LYS A CA 1
ATOM 702 C C . LYS A 1 89 ? 20.969 8.07 7.68 1 97.12 89 LYS A C 1
ATOM 704 O O . LYS A 1 89 ? 20.266 7.391 8.422 1 97.12 89 LYS A O 1
ATOM 709 N N . ALA A 1 90 ? 20.578 8.555 6.512 1 97.81 90 ALA A N 1
ATOM 710 C CA . ALA A 1 90 ? 19.266 8.195 6.004 1 97.81 90 ALA A CA 1
ATOM 711 C C . ALA A 1 90 ? 19.109 6.676 5.91 1 97.81 90 ALA A C 1
ATOM 713 O O . ALA A 1 90 ? 18.125 6.117 6.395 1 97.81 90 ALA A O 1
ATOM 714 N N . MET A 1 91 ? 20.156 6.02 5.359 1 96.62 91 MET A N 1
ATOM 715 C CA . MET A 1 91 ? 20.109 4.566 5.207 1 96.62 91 MET A CA 1
ATOM 716 C C . MET A 1 91 ? 20.047 3.879 6.566 1 96.62 91 MET A C 1
ATOM 718 O O . MET A 1 91 ? 19.297 2.92 6.754 1 96.62 91 MET A O 1
ATOM 722 N N . LYS A 1 92 ? 20.781 4.355 7.477 1 97.81 92 LYS A N 1
ATOM 723 C CA . LYS A 1 92 ? 20.797 3.799 8.828 1 97.81 92 LYS A CA 1
ATOM 724 C C . LYS A 1 92 ? 19.422 3.855 9.461 1 97.81 92 LYS A C 1
ATOM 726 O O . LYS A 1 92 ? 18.938 2.859 10 1 97.81 92 LYS A O 1
ATOM 731 N N . TYR A 1 93 ? 18.797 5.02 9.336 1 98.5 93 TYR A N 1
ATOM 732 C CA . TYR A 1 93 ? 17.516 5.199 10.016 1 98.5 93 TYR A CA 1
ATOM 733 C C . TYR A 1 93 ? 16.391 4.5 9.25 1 98.5 93 TYR A C 1
ATOM 735 O O . TYR A 1 93 ? 15.438 4.004 9.859 1 98.5 93 TYR A O 1
ATOM 743 N N . PHE A 1 94 ? 16.438 4.426 7.918 1 98.25 94 PHE A N 1
ATOM 744 C CA . PHE A 1 94 ? 15.484 3.605 7.184 1 98.25 94 PHE A CA 1
ATOM 745 C C . PHE A 1 94 ? 15.625 2.137 7.566 1 98.25 94 PHE A C 1
ATOM 747 O O . PHE A 1 94 ? 14.625 1.433 7.715 1 98.25 94 PHE A O 1
ATOM 754 N N . THR A 1 95 ? 16.859 1.685 7.723 1 98.44 95 THR A N 1
ATOM 755 C CA . THR A 1 95 ? 17.078 0.3 8.117 1 98.44 95 THR A CA 1
ATOM 756 C C . THR A 1 95 ? 16.5 0.038 9.508 1 98.44 95 THR A C 1
ATOM 758 O O . THR A 1 95 ? 15.812 -0.966 9.727 1 98.44 95 THR A O 1
ATOM 761 N N . LYS A 1 96 ? 16.797 0.957 10.398 1 98.31 96 LYS A N 1
ATOM 762 C CA . LYS A 1 96 ? 16.234 0.833 11.742 1 98.31 96 LYS A CA 1
ATOM 763 C C . LYS A 1 96 ? 14.703 0.805 11.695 1 98.31 96 LYS A C 1
ATOM 765 O O . LYS A 1 96 ? 14.07 0.018 12.406 1 98.31 96 LYS A O 1
ATOM 770 N N . SER A 1 97 ? 14.164 1.658 10.922 1 98.25 97 SER A N 1
ATOM 771 C CA . SER A 1 97 ? 12.719 1.71 10.742 1 98.25 97 SER A CA 1
ATOM 772 C C . SER A 1 97 ? 12.188 0.396 10.18 1 98.25 97 SER A C 1
ATOM 774 O O . SER A 1 97 ? 11.188 -0.137 10.68 1 98.25 97 SER A O 1
ATOM 776 N N . CYS A 1 98 ? 12.82 -0.138 9.219 1 97.81 98 CYS A N 1
ATOM 777 C CA . CYS A 1 98 ? 12.422 -1.399 8.602 1 97.81 98 CYS A CA 1
ATOM 778 C C . CYS A 1 98 ? 12.5 -2.543 9.609 1 97.81 98 CYS A C 1
ATOM 780 O O . CYS A 1 98 ? 11.57 -3.35 9.703 1 97.81 98 CYS A O 1
ATOM 782 N N . ASP A 1 99 ? 13.531 -2.58 10.344 1 97.19 99 ASP A N 1
ATOM 783 C CA . ASP A 1 99 ? 13.719 -3.619 11.352 1 97.19 99 ASP A CA 1
ATOM 784 C C . ASP A 1 99 ? 12.625 -3.559 12.414 1 97.19 99 ASP A C 1
ATOM 786 O O . ASP A 1 99 ? 12.258 -4.582 13 1 97.19 99 ASP A O 1
ATOM 790 N N . GLY A 1 100 ? 12.125 -2.318 12.586 1 95.56 100 GLY A N 1
ATOM 791 C CA . GLY A 1 100 ? 11.031 -2.141 13.531 1 95.56 100 GLY A CA 1
ATOM 792 C C . GLY A 1 100 ? 9.672 -2.436 12.922 1 95.56 100 GLY A C 1
ATOM 793 O O . GLY A 1 100 ? 8.648 -2.355 13.609 1 95.56 100 GLY A O 1
ATOM 794 N N . GLY A 1 101 ? 9.648 -2.715 11.617 1 93.19 101 GLY A N 1
ATOM 795 C CA . GLY A 1 101 ? 8.414 -3.178 11.008 1 93.19 101 GLY A CA 1
ATOM 796 C C . GLY A 1 101 ? 7.738 -2.127 10.148 1 93.19 101 GLY A C 1
ATOM 797 O O . GLY A 1 101 ? 6.613 -2.322 9.68 1 93.19 101 GLY A O 1
ATOM 798 N N . SER A 1 102 ? 8.406 -1.013 9.883 1 94.12 102 SER A N 1
ATOM 799 C CA . SER A 1 102 ? 7.801 0.05 9.094 1 94.12 102 SER A CA 1
ATOM 800 C C . SER A 1 102 ? 7.91 -0.244 7.598 1 94.12 102 SER A C 1
ATOM 802 O O . SER A 1 102 ? 9.008 -0.453 7.082 1 94.12 102 SER A O 1
ATOM 804 N N . VAL A 1 103 ? 6.777 -0.197 6.945 1 94.94 103 VAL A N 1
ATOM 805 C CA . VAL A 1 103 ? 6.715 -0.366 5.5 1 94.94 103 VAL A CA 1
ATOM 806 C C . VAL A 1 103 ? 7.535 0.725 4.816 1 94.94 103 VAL A C 1
ATOM 808 O O . VAL A 1 103 ? 8.328 0.441 3.918 1 94.94 103 VAL A O 1
ATOM 811 N N . GLU A 1 104 ? 7.406 1.941 5.32 1 94.38 104 GLU A N 1
ATOM 812 C CA . GLU A 1 104 ? 8.125 3.082 4.758 1 94.38 104 GLU A CA 1
ATOM 813 C C . GLU A 1 104 ? 9.633 2.918 4.918 1 94.38 104 GLU A C 1
ATOM 815 O O . GLU A 1 104 ? 10.398 3.283 4.023 1 94.38 104 GLU A O 1
ATOM 820 N N . GLY A 1 105 ? 9.938 2.408 6.039 1 97.62 105 GLY A N 1
ATOM 821 C CA . GLY A 1 105 ? 11.352 2.188 6.281 1 97.62 105 GLY A CA 1
ATOM 822 C C . GLY A 1 105 ? 11.977 1.203 5.312 1 97.62 105 GLY A C 1
ATOM 823 O O . GLY A 1 105 ? 13.039 1.467 4.75 1 97.62 105 GLY A O 1
ATOM 824 N N . CYS A 1 106 ? 11.281 0.09 5.117 1 98 106 CYS A N 1
ATOM 825 C CA . CYS A 1 106 ? 11.797 -0.943 4.223 1 98 106 CYS A CA 1
ATOM 826 C C . CYS A 1 106 ? 11.812 -0.455 2.779 1 98 106 CYS A C 1
ATOM 828 O O . CYS A 1 106 ? 12.781 -0.684 2.055 1 98 106 CYS A O 1
ATOM 830 N N . TYR A 1 107 ? 10.828 0.238 2.365 1 96.44 107 TYR A N 1
ATOM 831 C CA . TYR A 1 107 ? 10.789 0.798 1.021 1 96.44 107 TYR A CA 1
ATOM 832 C C . TYR A 1 107 ? 11.891 1.826 0.823 1 96.44 107 TYR A C 1
ATOM 834 O O . TYR A 1 107 ? 12.547 1.856 -0.225 1 96.44 107 TYR A O 1
ATOM 842 N N . GLY A 1 108 ? 12.023 2.693 1.852 1 95.62 108 GLY A N 1
ATOM 843 C CA . GLY A 1 108 ? 13.016 3.752 1.778 1 95.62 108 GLY A CA 1
ATOM 844 C C . GLY A 1 108 ? 14.43 3.234 1.572 1 95.62 108 GLY A C 1
ATOM 845 O O . GLY A 1 108 ? 15.125 3.668 0.654 1 95.62 108 GLY A O 1
ATOM 846 N N . ILE A 1 109 ? 14.836 2.285 2.375 1 97 109 ILE A N 1
ATOM 847 C CA . ILE A 1 109 ? 16.188 1.765 2.25 1 97 109 ILE A CA 1
ATOM 848 C C . ILE A 1 109 ? 16.344 1.031 0.918 1 97 109 ILE A C 1
ATOM 850 O O . ILE A 1 109 ? 17.359 1.175 0.236 1 97 109 ILE A O 1
ATOM 854 N N . ALA A 1 110 ? 15.375 0.263 0.521 1 96.25 110 ALA A N 1
ATOM 855 C CA . ALA A 1 110 ? 15.438 -0.448 -0.753 1 96.25 110 ALA A CA 1
ATOM 856 C C . ALA A 1 110 ? 15.562 0.527 -1.92 1 96.25 110 ALA A C 1
ATOM 858 O O . ALA A 1 110 ? 16.344 0.298 -2.844 1 96.25 110 ALA A O 1
ATOM 859 N N . SER A 1 111 ? 14.867 1.643 -1.853 1 93.06 111 SER A N 1
ATOM 860 C CA . SER A 1 111 ? 14.875 2.641 -2.918 1 93.06 111 SER A CA 1
ATOM 861 C C . SER A 1 111 ? 16.234 3.307 -3.047 1 93.06 111 SER A C 1
ATOM 863 O O . SER A 1 111 ? 16.688 3.605 -4.156 1 93.06 111 SER A O 1
ATOM 865 N N . ILE A 1 112 ? 16.828 3.555 -1.932 1 93.62 112 ILE A N 1
ATOM 866 C CA . ILE A 1 112 ? 18.156 4.156 -1.973 1 93.62 112 ILE A CA 1
ATOM 867 C C . ILE A 1 112 ? 19.156 3.17 -2.584 1 93.62 112 ILE A C 1
ATOM 869 O O . ILE A 1 112 ? 19.984 3.553 -3.404 1 93.62 112 ILE A O 1
ATOM 873 N N . LEU A 1 113 ? 19.016 1.897 -2.232 1 93.69 113 LEU A N 1
ATOM 874 C CA . LEU A 1 113 ? 19.969 0.875 -2.656 1 93.69 113 LEU A CA 1
ATOM 875 C C . LEU A 1 113 ? 19.938 0.702 -4.172 1 93.69 113 LEU A C 1
ATOM 877 O O . LEU A 1 113 ? 20.953 0.344 -4.777 1 93.69 113 LEU A O 1
ATOM 881 N N . VAL A 1 114 ? 18.859 1.043 -4.805 1 91 114 VAL A N 1
ATOM 882 C CA . VAL A 1 114 ? 18.766 0.796 -6.238 1 91 114 VAL A CA 1
ATOM 883 C C . VAL A 1 114 ? 18.812 2.121 -6.996 1 91 114 VAL A C 1
ATOM 885 O O . VAL A 1 114 ? 18.656 2.15 -8.219 1 91 114 VAL A O 1
ATOM 888 N N . SER A 1 115 ? 18.953 3.236 -6.312 1 89.12 115 SER A N 1
ATOM 889 C CA . SER A 1 115 ? 18.984 4.551 -6.945 1 89.12 115 SER A CA 1
ATOM 890 C C . SER A 1 115 ? 20.375 4.844 -7.52 1 89.12 115 SER A C 1
ATOM 892 O O . SER A 1 115 ? 21.375 4.801 -6.801 1 89.12 115 SER A O 1
ATOM 894 N N . ASP A 1 116 ? 20.359 5.227 -8.773 1 82.12 116 ASP A N 1
ATOM 895 C CA . ASP A 1 116 ? 21.609 5.594 -9.406 1 82.12 116 ASP A CA 1
ATOM 896 C C . ASP A 1 116 ? 22.156 6.898 -8.828 1 82.12 116 ASP A C 1
ATOM 898 O O . ASP A 1 116 ? 23.375 7.074 -8.711 1 82.12 116 ASP A O 1
ATOM 902 N N . GLN A 1 117 ? 21.344 7.77 -8.438 1 81.06 117 GLN A N 1
ATOM 903 C CA . GLN A 1 117 ? 21.734 9.094 -7.953 1 81.06 117 GLN A CA 1
ATOM 904 C C . GLN A 1 117 ? 22.203 9.039 -6.5 1 81.06 117 GLN A C 1
ATOM 906 O O . GLN A 1 117 ? 23.188 9.672 -6.137 1 81.06 117 GLN A O 1
ATOM 911 N N . LEU A 1 118 ? 21.594 8.25 -5.742 1 84.62 118 LEU A N 1
ATOM 912 C CA . LEU A 1 118 ? 21.828 8.273 -4.301 1 84.62 118 LEU A CA 1
ATOM 913 C C . LEU A 1 118 ? 22.875 7.246 -3.896 1 84.62 118 LEU A C 1
ATOM 915 O O . LEU A 1 118 ? 23.516 7.387 -2.855 1 84.62 118 LEU A O 1
ATOM 919 N N . ASN A 1 119 ? 22.922 6.223 -4.719 1 77.62 119 ASN A N 1
ATOM 920 C CA . ASN A 1 119 ? 23.891 5.156 -4.465 1 77.62 119 ASN A CA 1
ATOM 921 C C . ASN A 1 119 ? 24.641 4.758 -5.734 1 77.62 119 ASN A C 1
ATOM 923 O O . ASN A 1 119 ? 24.484 3.637 -6.223 1 77.62 119 ASN A O 1
ATOM 927 N N . PRO A 1 120 ? 25.391 5.621 -6.305 1 66.56 120 PRO A N 1
ATOM 928 C CA . PRO A 1 120 ? 26.031 5.363 -7.594 1 66.56 120 PRO A CA 1
ATOM 929 C C . PRO A 1 120 ? 26.938 4.137 -7.57 1 66.56 120 PRO A C 1
ATOM 931 O O . PRO A 1 120 ? 27.047 3.428 -8.578 1 66.56 120 PRO A O 1
ATOM 934 N N . ALA A 1 121 ? 27.781 3.988 -6.641 1 57.34 121 ALA A N 1
ATOM 935 C CA . ALA A 1 121 ? 28.812 2.949 -6.613 1 57.34 121 ALA A CA 1
ATOM 936 C C . ALA A 1 121 ? 28.188 1.569 -6.414 1 57.34 121 ALA A C 1
ATOM 938 O O . ALA A 1 121 ? 28.844 0.549 -6.609 1 57.34 121 ALA A O 1
ATOM 939 N N . LYS A 1 122 ? 26.812 1.453 -6.285 1 57.91 122 LYS A N 1
ATOM 940 C CA . LYS A 1 122 ? 26.328 0.216 -5.676 1 57.91 122 LYS A CA 1
ATOM 941 C C . LYS A 1 122 ? 25.141 -0.346 -6.441 1 57.91 122 LYS A C 1
ATOM 943 O O . LYS A 1 122 ? 24.188 -0.867 -5.84 1 57.91 122 LYS A O 1
ATOM 948 N N . LYS A 1 123 ? 24.984 0.029 -7.738 1 59.19 123 LYS A N 1
ATOM 949 C CA . LYS A 1 123 ? 24 -0.701 -8.531 1 59.19 123 LYS A CA 1
ATOM 950 C C . LYS A 1 123 ? 24.094 -2.203 -8.281 1 59.19 123 LYS A C 1
ATOM 952 O O . LYS A 1 123 ? 23.297 -2.979 -8.805 1 59.19 123 LYS A O 1
ATOM 957 N N . LYS A 1 124 ? 24.844 -2.393 -7.227 1 67.38 124 LYS A N 1
ATOM 958 C CA . LYS A 1 124 ? 25.219 -3.785 -6.988 1 67.38 124 LYS A CA 1
ATOM 959 C C . LYS A 1 124 ? 24.469 -4.352 -5.781 1 67.38 124 LYS A C 1
ATOM 961 O O . LYS A 1 124 ? 24.812 -5.426 -5.281 1 67.38 124 LYS A O 1
ATOM 966 N N . GLU A 1 125 ? 23.453 -3.527 -5.48 1 90.88 125 GLU A N 1
ATOM 967 C CA . GLU A 1 125 ? 22.828 -4.121 -4.305 1 90.88 125 GLU A CA 1
ATOM 968 C C . GLU A 1 125 ? 21.344 -4.387 -4.539 1 90.88 125 GLU A C 1
ATOM 970 O O . GLU A 1 125 ? 20.516 -4.184 -3.643 1 90.88 125 GLU A O 1
ATOM 975 N N . ALA A 1 126 ? 21.031 -4.707 -5.754 1 93.5 126 ALA A N 1
ATOM 976 C CA . ALA A 1 126 ? 19.641 -4.961 -6.133 1 93.5 126 ALA A CA 1
ATOM 977 C C . ALA A 1 126 ? 19.078 -6.16 -5.379 1 93.5 126 ALA A C 1
ATOM 979 O O . ALA A 1 126 ? 17.906 -6.168 -5 1 93.5 126 ALA A O 1
ATOM 980 N N . THR A 1 127 ? 19.875 -7.141 -5.164 1 95.25 127 THR A N 1
ATOM 981 C CA . THR A 1 127 ? 19.422 -8.312 -4.426 1 95.25 127 THR A CA 1
ATOM 982 C C . THR A 1 127 ? 19.062 -7.938 -2.99 1 95.25 127 THR A C 1
ATOM 984 O O . THR A 1 127 ? 18.016 -8.344 -2.484 1 95.25 127 THR A O 1
ATOM 987 N N . LYS A 1 128 ? 19.969 -7.16 -2.402 1 95.44 128 LYS A N 1
ATOM 988 C CA . LYS A 1 128 ? 19.703 -6.676 -1.053 1 95.44 128 LYS A CA 1
ATOM 989 C C . LYS A 1 128 ? 18.422 -5.832 -1.022 1 95.44 128 LYS A C 1
ATOM 991 O O . LYS A 1 128 ? 17.609 -5.965 -0.11 1 95.44 128 LYS A O 1
ATOM 996 N N . ALA A 1 129 ? 18.234 -4.973 -2 1 96.38 129 ALA A N 1
ATOM 997 C CA . ALA A 1 129 ? 17.062 -4.117 -2.094 1 96.38 129 ALA A CA 1
ATOM 998 C C . ALA A 1 129 ? 15.781 -4.953 -2.191 1 96.38 129 ALA A C 1
ATOM 1000 O O . ALA A 1 129 ? 14.773 -4.629 -1.569 1 96.38 129 ALA A O 1
ATOM 1001 N N . THR A 1 130 ? 15.797 -6.043 -2.949 1 97.25 130 THR A N 1
ATOM 1002 C CA . THR A 1 130 ? 14.625 -6.898 -3.111 1 97.25 130 THR A CA 1
ATOM 1003 C C . THR A 1 130 ? 14.188 -7.473 -1.768 1 97.25 130 THR A C 1
ATOM 1005 O O . THR A 1 130 ? 12.992 -7.625 -1.514 1 97.25 130 THR A O 1
ATOM 1008 N N . SER A 1 131 ? 15.156 -7.758 -0.919 1 97.56 131 SER A N 1
ATOM 1009 C CA . SER A 1 131 ? 14.812 -8.289 0.395 1 97.56 131 SER A CA 1
ATOM 1010 C C . SER A 1 131 ? 14.047 -7.262 1.224 1 97.56 131 SER A C 1
ATOM 1012 O O . SER A 1 131 ? 13.102 -7.605 1.931 1 97.56 131 SER A O 1
ATOM 1014 N N . TYR A 1 132 ? 14.484 -6.012 1.15 1 97.88 132 TYR A N 1
ATOM 1015 C CA . TYR A 1 132 ? 13.781 -4.953 1.872 1 97.88 132 TYR A CA 1
ATOM 1016 C C . TYR A 1 132 ? 12.422 -4.672 1.246 1 97.88 132 TYR A C 1
ATOM 1018 O O . TYR A 1 132 ? 11.422 -4.531 1.955 1 97.88 132 TYR A O 1
ATOM 1026 N N . PHE A 1 133 ? 12.336 -4.582 -0.126 1 97.62 133 PHE A N 1
ATOM 1027 C CA . PHE A 1 133 ? 11.047 -4.414 -0.791 1 97.62 133 PHE A CA 1
ATOM 1028 C C . PHE A 1 133 ? 10.094 -5.547 -0.421 1 97.62 133 PHE A C 1
ATOM 1030 O O . PHE A 1 133 ? 8.898 -5.324 -0.255 1 97.62 133 PHE A O 1
ATOM 1037 N N . ASP A 1 134 ? 10.648 -6.75 -0.315 1 98.06 134 ASP A N 1
ATOM 1038 C CA . ASP A 1 134 ? 9.812 -7.91 -0.025 1 98.06 134 ASP A CA 1
ATOM 1039 C C . ASP A 1 134 ? 9.18 -7.801 1.358 1 98.06 134 ASP A C 1
ATOM 1041 O O . ASP A 1 134 ? 8.016 -8.18 1.546 1 98.06 134 ASP A O 1
ATOM 1045 N N . LYS A 1 135 ? 9.953 -7.285 2.328 1 96.31 135 LYS A N 1
ATOM 1046 C CA . LYS A 1 135 ? 9.391 -7.059 3.656 1 96.31 135 LYS A CA 1
ATOM 1047 C C . LYS A 1 135 ? 8.211 -6.09 3.596 1 96.31 135 LYS A C 1
ATOM 1049 O O . LYS A 1 135 ? 7.191 -6.309 4.246 1 96.31 135 LYS A O 1
ATOM 1054 N N . SER A 1 136 ? 8.383 -5.066 2.822 1 96.62 136 SER A N 1
ATOM 1055 C CA . SER A 1 136 ? 7.305 -4.102 2.641 1 96.62 136 SER A CA 1
ATOM 1056 C C . SER A 1 136 ? 6.133 -4.715 1.885 1 96.62 136 SER A C 1
ATOM 1058 O O . SER A 1 136 ? 4.973 -4.508 2.248 1 96.62 136 SER A O 1
ATOM 1060 N N . CYS A 1 137 ? 6.402 -5.453 0.864 1 95.62 137 CYS A N 1
ATOM 1061 C CA . CYS A 1 137 ? 5.387 -6.145 0.077 1 95.62 137 CYS A CA 1
ATOM 1062 C C . CYS A 1 137 ? 4.578 -7.098 0.948 1 95.62 137 CYS A C 1
ATOM 1064 O O . CYS A 1 137 ? 3.348 -7.098 0.898 1 95.62 137 CYS A O 1
ATOM 1066 N N . ASP A 1 138 ? 5.242 -7.816 1.79 1 92.44 138 ASP A N 1
ATOM 1067 C CA . ASP A 1 138 ? 4.605 -8.805 2.654 1 92.44 138 ASP A CA 1
ATOM 1068 C C . ASP A 1 138 ? 3.67 -8.133 3.658 1 92.44 138 ASP A C 1
ATOM 1070 O O . ASP A 1 138 ? 2.736 -8.766 4.16 1 92.44 138 ASP A O 1
ATOM 1074 N N . LYS A 1 139 ? 3.943 -6.867 3.857 1 90.5 139 LYS A N 1
ATOM 1075 C CA . LYS A 1 139 ? 3.109 -6.133 4.809 1 90.5 139 LYS A CA 1
ATOM 1076 C C . LYS A 1 139 ? 1.994 -5.379 4.09 1 90.5 139 LYS A C 1
ATOM 1078 O O . LYS A 1 139 ? 1.326 -4.531 4.688 1 90.5 139 LYS A O 1
ATOM 1083 N N . GLY A 1 140 ? 1.89 -5.586 2.809 1 91 140 GLY A N 1
ATOM 1084 C CA . GLY A 1 140 ? 0.726 -5.074 2.104 1 91 140 GLY A CA 1
ATOM 1085 C C . GLY A 1 140 ? 1.035 -3.859 1.246 1 91 140 GLY A C 1
ATOM 1086 O O . GLY A 1 140 ? 0.123 -3.176 0.779 1 91 140 GLY A O 1
ATOM 1087 N N . HIS A 1 141 ? 2.33 -3.535 1.027 1 94.25 141 HIS A N 1
ATOM 1088 C CA . HIS A 1 141 ? 2.707 -2.398 0.195 1 94.25 141 HIS A CA 1
ATOM 1089 C C . HIS A 1 141 ? 2.84 -2.805 -1.268 1 94.25 141 HIS A C 1
ATOM 1091 O O . HIS A 1 141 ? 3.922 -3.203 -1.71 1 94.25 141 HIS A O 1
ATOM 1097 N N . GLY A 1 142 ? 1.783 -2.561 -2.049 1 94.44 142 GLY A N 1
ATOM 1098 C CA . GLY A 1 142 ? 1.694 -3.006 -3.43 1 94.44 142 GLY A CA 1
ATOM 1099 C C . GLY A 1 142 ? 2.791 -2.438 -4.312 1 94.44 142 GLY A C 1
ATOM 1100 O O . GLY A 1 142 ? 3.291 -3.121 -5.207 1 94.44 142 GLY A O 1
ATOM 1101 N N . GLU A 1 143 ? 3.137 -1.177 -4.047 1 94 143 GLU A N 1
ATOM 1102 C CA . GLU A 1 143 ? 4.195 -0.546 -4.828 1 94 143 GLU A CA 1
ATOM 1103 C C . GLU A 1 143 ? 5.516 -1.3 -4.676 1 94 143 GLU A C 1
ATOM 1105 O O . GLU A 1 143 ? 6.266 -1.45 -5.645 1 94 143 GLU A O 1
ATOM 1110 N N . SER A 1 144 ? 5.82 -1.747 -3.475 1 96.62 144 SER A N 1
ATOM 1111 C CA . SER A 1 144 ? 7.047 -2.508 -3.258 1 96.62 144 SER A CA 1
ATOM 1112 C C . SER A 1 144 ? 7.035 -3.812 -4.043 1 96.62 144 SER A C 1
ATOM 1114 O O . SER A 1 144 ? 8.055 -4.207 -4.617 1 96.62 144 SER A O 1
ATOM 1116 N N . CYS A 1 145 ? 5.898 -4.5 -4.062 1 96.94 145 CYS A N 1
ATOM 1117 C CA . CYS A 1 145 ? 5.789 -5.723 -4.852 1 96.94 145 CYS A CA 1
ATOM 1118 C C . CYS A 1 145 ? 6.004 -5.441 -6.332 1 96.94 145 CYS A C 1
ATOM 1120 O O . CYS A 1 145 ? 6.688 -6.203 -7.02 1 96.94 145 CYS A O 1
ATOM 1122 N N . PHE A 1 146 ? 5.469 -4.371 -6.754 1 96.69 146 PHE A N 1
ATOM 1123 C CA . PHE A 1 146 ? 5.613 -3.977 -8.148 1 96.69 146 PHE A CA 1
ATOM 1124 C C . PHE A 1 146 ? 7.07 -3.703 -8.492 1 96.69 146 PHE A C 1
ATOM 1126 O O . PHE A 1 146 ? 7.555 -4.105 -9.555 1 96.69 146 PHE A O 1
ATOM 1133 N N . ARG A 1 147 ? 7.75 -3.045 -7.609 1 94.56 147 ARG A N 1
ATOM 1134 C CA . ARG A 1 147 ? 9.156 -2.74 -7.848 1 94.56 147 ARG A CA 1
ATOM 1135 C C . ARG A 1 147 ? 9.977 -4.02 -7.984 1 94.56 147 ARG A C 1
ATOM 1137 O O . ARG A 1 147 ? 10.836 -4.121 -8.867 1 94.56 147 ARG A O 1
ATOM 1144 N N . ILE A 1 148 ? 9.695 -5.004 -7.125 1 96.75 148 ILE A N 1
ATOM 1145 C CA . ILE A 1 148 ? 10.398 -6.277 -7.23 1 96.75 148 ILE A CA 1
ATOM 1146 C C . ILE A 1 148 ? 10.109 -6.914 -8.586 1 96.75 148 ILE A C 1
ATOM 1148 O O . ILE A 1 148 ? 11.023 -7.395 -9.258 1 96.75 148 ILE A O 1
ATOM 1152 N N . SER A 1 149 ? 8.852 -6.891 -8.945 1 96.62 149 SER A N 1
ATOM 1153 C CA . SER A 1 149 ? 8.469 -7.469 -10.234 1 96.62 149 SER A CA 1
ATOM 1154 C C . SER A 1 149 ? 9.234 -6.816 -11.383 1 96.62 149 SER A C 1
ATOM 1156 O O . SER A 1 149 ? 9.758 -7.508 -12.258 1 96.62 149 SER A O 1
ATOM 1158 N N . ALA A 1 150 ? 9.328 -5.512 -11.383 1 94.19 150 ALA A N 1
ATOM 1159 C CA . ALA A 1 150 ? 10.023 -4.766 -12.43 1 94.19 150 ALA A CA 1
ATOM 1160 C C . ALA A 1 150 ? 11.508 -5.113 -12.453 1 94.19 150 ALA A C 1
ATOM 1162 O O . ALA A 1 150 ? 12.102 -5.25 -13.523 1 94.19 150 ALA A O 1
ATOM 1163 N N . MET A 1 151 ? 12.102 -5.277 -11.289 1 93.62 151 MET A N 1
ATOM 1164 C CA . MET A 1 151 ? 13.523 -5.59 -11.211 1 93.62 151 MET A CA 1
ATOM 1165 C C . MET A 1 151 ? 13.805 -6.984 -11.766 1 93.62 151 MET A C 1
ATOM 1167 O O . MET A 1 151 ? 14.789 -7.184 -12.484 1 93.62 151 MET A O 1
ATOM 1171 N N . TYR A 1 152 ? 12.938 -7.934 -11.438 1 94.94 152 TYR A N 1
ATOM 1172 C CA . TYR A 1 152 ? 13.117 -9.289 -11.945 1 94.94 152 TYR A CA 1
ATOM 1173 C C . TYR A 1 152 ? 12.828 -9.359 -13.438 1 94.94 152 TYR A C 1
ATOM 1175 O O . TYR A 1 152 ? 13.328 -10.25 -14.133 1 94.94 152 TYR A O 1
ATOM 1183 N N . LEU A 1 153 ? 11.992 -8.469 -13.914 1 93.88 153 LEU A N 1
ATOM 1184 C CA . LEU A 1 153 ? 11.609 -8.461 -15.32 1 93.88 153 LEU A CA 1
ATOM 1185 C C . LEU A 1 153 ? 12.828 -8.227 -16.219 1 93.88 153 LEU A C 1
ATOM 1187 O O . LEU A 1 153 ? 12.977 -8.875 -17.25 1 93.88 153 LEU A O 1
ATOM 1191 N N . THR A 1 154 ? 13.75 -7.301 -15.805 1 91.12 154 THR A N 1
ATOM 1192 C CA . THR A 1 154 ? 14.867 -6.914 -16.656 1 91.12 154 THR A CA 1
ATOM 1193 C C . THR A 1 154 ? 16.203 -7.34 -16.047 1 91.12 154 THR A C 1
ATOM 1195 O O . THR A 1 154 ? 17.219 -7.371 -16.719 1 91.12 154 THR A O 1
ATOM 1198 N N . GLY A 1 155 ? 16.141 -7.664 -14.781 1 91.88 155 GLY A N 1
ATOM 1199 C CA . GLY A 1 155 ? 17.391 -7.73 -14.031 1 91.88 155 GLY A CA 1
ATOM 1200 C C . GLY A 1 155 ? 17.938 -6.363 -13.672 1 91.88 155 GLY A C 1
ATOM 1201 O O . GLY A 1 155 ? 17.562 -5.355 -14.273 1 91.88 155 GLY A O 1
ATOM 1202 N N . LEU A 1 156 ? 18.719 -6.344 -12.664 1 89.25 156 LEU A N 1
ATOM 1203 C CA . LEU A 1 156 ? 19.328 -5.094 -12.211 1 89.25 156 LEU A CA 1
ATOM 1204 C C . LEU A 1 156 ? 20.594 -5.367 -11.406 1 89.25 156 LEU A C 1
ATOM 1206 O O . LEU A 1 156 ? 20.531 -5.914 -10.305 1 89.25 156 LEU A O 1
ATOM 1210 N N . GLY A 1 157 ? 21.688 -4.938 -11.938 1 88.69 157 GLY A N 1
ATOM 1211 C CA . GLY A 1 157 ? 22.938 -5.148 -11.234 1 88.69 157 GLY A CA 1
ATOM 1212 C C . GLY A 1 157 ? 23.203 -6.605 -10.922 1 88.69 157 GLY A C 1
ATOM 1213 O O . GLY A 1 157 ? 23.297 -7.434 -11.836 1 88.69 157 GLY A O 1
ATOM 1214 N N . ASP A 1 158 ? 23.141 -6.945 -9.602 1 91.56 158 ASP A N 1
ATOM 1215 C CA . ASP A 1 158 ? 23.484 -8.297 -9.156 1 91.56 158 ASP A CA 1
ATOM 1216 C C . ASP A 1 158 ? 22.234 -9.188 -9.141 1 91.56 158 ASP A C 1
ATOM 1218 O O . ASP A 1 158 ? 22.312 -10.352 -8.742 1 91.56 158 ASP A O 1
ATOM 1222 N N . LEU A 1 159 ? 21.188 -8.633 -9.578 1 94.12 159 LEU A N 1
ATOM 1223 C CA . LEU A 1 159 ? 19.938 -9.391 -9.641 1 94.12 159 LEU A CA 1
ATOM 1224 C C . LEU A 1 159 ? 19.656 -9.852 -11.07 1 94.12 159 LEU A C 1
ATOM 1226 O O . LEU A 1 159 ? 19.406 -9.023 -11.953 1 94.12 159 LEU A O 1
ATOM 1230 N N . SER A 1 160 ? 19.656 -11.117 -11.227 1 93.88 160 SER A N 1
ATOM 1231 C CA . SER A 1 160 ? 19.438 -11.656 -12.562 1 93.88 160 SER A CA 1
ATOM 1232 C C . SER A 1 160 ? 17.953 -11.625 -12.938 1 93.88 160 SER A C 1
ATOM 1234 O O . SER A 1 160 ? 17.078 -11.758 -12.078 1 93.88 160 SER A O 1
ATOM 1236 N N . LYS A 1 161 ? 17.75 -11.414 -14.203 1 93.75 161 LYS A N 1
ATOM 1237 C CA . LYS A 1 161 ? 16.391 -11.523 -14.758 1 93.75 161 LYS A CA 1
ATOM 1238 C C . LYS A 1 161 ? 15.75 -12.852 -14.367 1 93.75 161 LYS A C 1
ATOM 1240 O O . LYS A 1 161 ? 16.406 -13.891 -14.375 1 93.75 161 LYS A O 1
ATOM 1245 N N . ASN A 1 162 ? 14.547 -12.812 -13.977 1 93.94 162 ASN A N 1
ATOM 1246 C CA . ASN A 1 162 ? 13.75 -13.977 -13.602 1 93.94 162 ASN A CA 1
ATOM 1247 C C . ASN A 1 162 ? 12.258 -13.742 -13.852 1 93.94 162 ASN A C 1
ATOM 1249 O O . ASN A 1 162 ? 11.562 -13.188 -13 1 93.94 162 ASN A O 1
ATOM 1253 N N . LEU A 1 163 ? 11.727 -14.117 -14.969 1 92.56 163 LEU A N 1
ATOM 1254 C CA . LEU A 1 163 ? 10.375 -13.789 -15.398 1 92.56 163 LEU A CA 1
ATOM 1255 C C . LEU A 1 163 ? 9.336 -14.484 -14.523 1 92.56 163 LEU A C 1
ATOM 1257 O O . LEU A 1 163 ? 8.258 -13.945 -14.281 1 92.56 163 LEU A O 1
ATOM 1261 N N . THR A 1 164 ? 9.633 -15.609 -14.031 1 91.19 164 THR A N 1
ATOM 1262 C CA . THR A 1 164 ? 8.719 -16.312 -13.141 1 91.19 164 THR A CA 1
ATOM 1263 C C . THR A 1 164 ? 8.516 -15.531 -11.844 1 91.19 164 THR A C 1
ATOM 1265 O O . THR A 1 164 ? 7.383 -15.297 -11.422 1 91.19 164 THR A O 1
ATOM 1268 N N . LYS A 1 165 ? 9.609 -15.117 -11.25 1 93.25 165 LYS A N 1
ATOM 1269 C CA . LYS A 1 165 ? 9.523 -14.297 -10.047 1 93.25 165 LYS A CA 1
ATOM 1270 C C . LYS A 1 165 ? 8.836 -12.969 -10.344 1 93.25 165 LYS A C 1
ATOM 1272 O O . LYS A 1 165 ? 8.07 -12.461 -9.516 1 93.25 165 LYS A O 1
ATOM 1277 N N . SER A 1 166 ? 9.164 -12.445 -11.508 1 95.88 166 SER A N 1
ATOM 1278 C CA . SER A 1 166 ? 8.523 -11.195 -11.898 1 95.88 166 SER A CA 1
ATOM 1279 C C . SER A 1 166 ? 7.004 -11.344 -11.922 1 95.88 166 SER A C 1
ATOM 1281 O O . SER A 1 166 ? 6.285 -10.516 -11.352 1 95.88 166 SER A O 1
ATOM 1283 N N . ARG A 1 167 ? 6.535 -12.359 -12.508 1 93.69 167 ARG A N 1
ATOM 1284 C CA . ARG A 1 167 ? 5.098 -12.594 -12.594 1 93.69 167 ARG A CA 1
ATOM 1285 C C . ARG A 1 167 ? 4.496 -12.82 -11.211 1 93.69 167 ARG A C 1
ATOM 1287 O O . ARG A 1 167 ? 3.398 -12.336 -10.914 1 93.69 167 ARG A O 1
ATOM 1294 N N . GLU A 1 168 ? 5.172 -13.531 -10.406 1 92.69 168 GLU A N 1
ATOM 1295 C CA . GLU A 1 168 ? 4.715 -13.781 -9.039 1 92.69 168 GLU A CA 1
ATOM 1296 C C . GLU A 1 168 ? 4.527 -12.477 -8.273 1 92.69 168 GLU A C 1
ATOM 1298 O O . GLU A 1 168 ? 3.508 -12.289 -7.602 1 92.69 168 GLU A O 1
ATOM 1303 N N . TYR A 1 169 ? 5.484 -11.625 -8.375 1 96.5 169 TYR A N 1
ATOM 1304 C CA . TYR A 1 169 ? 5.402 -10.375 -7.621 1 96.5 169 TYR A CA 1
ATOM 1305 C C . TYR A 1 169 ? 4.418 -9.414 -8.273 1 96.5 169 TYR A C 1
ATOM 1307 O O . TYR A 1 169 ? 3.789 -8.602 -7.586 1 96.5 169 TYR A O 1
ATOM 1315 N N . ALA A 1 170 ? 4.289 -9.461 -9.617 1 96.44 170 ALA A N 1
ATOM 1316 C CA . ALA A 1 170 ? 3.221 -8.688 -10.25 1 96.44 170 ALA A CA 1
ATOM 1317 C C . ALA A 1 170 ? 1.853 -9.125 -9.727 1 96.44 170 ALA A C 1
ATOM 1319 O O . ALA A 1 170 ? 0.979 -8.289 -9.492 1 96.44 170 ALA A O 1
ATOM 1320 N N . ALA A 1 171 ? 1.66 -10.383 -9.555 1 94.38 171 ALA A N 1
ATOM 1321 C CA . ALA A 1 171 ? 0.407 -10.914 -9.023 1 94.38 171 ALA A CA 1
ATOM 1322 C C . ALA A 1 171 ? 0.152 -10.414 -7.609 1 94.38 171 ALA A C 1
ATOM 1324 O O . ALA A 1 171 ? -0.965 -10.008 -7.277 1 94.38 171 ALA A O 1
ATOM 1325 N N . LYS A 1 172 ? 1.212 -10.453 -6.773 1 93.19 172 LYS A N 1
ATOM 1326 C CA . LYS A 1 172 ? 1.081 -9.938 -5.418 1 93.19 172 LYS A CA 1
ATOM 1327 C C . LYS A 1 172 ? 0.704 -8.453 -5.43 1 93.19 172 LYS A C 1
ATOM 1329 O O . LYS A 1 172 ? -0.169 -8.023 -4.672 1 93.19 172 LYS A O 1
ATOM 1334 N N . SER A 1 173 ? 1.422 -7.715 -6.289 1 96.38 173 SER A N 1
ATOM 1335 C CA . SER A 1 173 ? 1.136 -6.289 -6.406 1 96.38 173 SER A CA 1
ATOM 1336 C C . SER A 1 173 ? -0.313 -6.047 -6.812 1 96.38 173 SER A C 1
ATOM 1338 O O . SER A 1 173 ? -0.979 -5.164 -6.262 1 96.38 173 SER A O 1
ATOM 1340 N N . CYS A 1 174 ? -0.784 -6.832 -7.742 1 94.31 174 CYS A N 1
ATOM 1341 C CA . CYS A 1 174 ? -2.148 -6.695 -8.242 1 94.31 174 CYS A CA 1
ATOM 1342 C C . CYS A 1 174 ? -3.16 -7.082 -7.168 1 94.31 174 CYS A C 1
ATOM 1344 O O . CYS A 1 174 ? -4.211 -6.449 -7.043 1 94.31 174 CYS A O 1
ATOM 1346 N N . GLU A 1 175 ? -2.863 -8.07 -6.379 1 91 175 GLU A N 1
ATOM 1347 C CA . GLU A 1 175 ? -3.709 -8.469 -5.258 1 91 175 GLU A CA 1
ATOM 1348 C C . GLU A 1 175 ? -3.857 -7.328 -4.25 1 91 175 GLU A C 1
ATOM 1350 O O . GLU A 1 175 ? -4.902 -7.191 -3.609 1 91 175 GLU A O 1
ATOM 1355 N N . LEU A 1 176 ? -2.85 -6.543 -4.195 1 91.19 176 LEU A N 1
ATOM 1356 C CA . LEU A 1 176 ? -2.848 -5.414 -3.273 1 91.19 176 LEU A CA 1
ATOM 1357 C C . LEU A 1 176 ? -3.359 -4.152 -3.957 1 91.19 176 LEU A C 1
ATOM 1359 O O . LEU A 1 176 ? -3.125 -3.041 -3.477 1 91.19 176 LEU A O 1
ATOM 1363 N N . ASN A 1 177 ? -3.893 -4.27 -5.176 1 90.44 177 ASN A N 1
ATOM 1364 C CA . ASN A 1 177 ? -4.602 -3.238 -5.922 1 90.44 177 ASN A CA 1
ATOM 1365 C C . ASN A 1 177 ? -3.648 -2.164 -6.438 1 90.44 177 ASN A C 1
ATOM 1367 O O . ASN A 1 177 ? -3.996 -0.981 -6.465 1 90.44 177 ASN A O 1
ATOM 1371 N N . ASN A 1 178 ? -2.467 -2.549 -6.676 1 93.69 178 ASN A N 1
ATOM 1372 C CA . ASN A 1 178 ? -1.56 -1.67 -7.406 1 93.69 178 ASN A CA 1
ATOM 1373 C C . ASN A 1 178 ? -1.837 -1.701 -8.906 1 93.69 178 ASN A C 1
ATOM 1375 O O . ASN A 1 178 ? -1.701 -2.746 -9.547 1 93.69 178 ASN A O 1
ATOM 1379 N N . VAL A 1 179 ? -2.189 -0.641 -9.477 1 93.62 179 VAL A N 1
ATOM 1380 C CA . VAL A 1 179 ? -2.672 -0.556 -10.852 1 93.62 179 VAL A CA 1
ATOM 1381 C C . VAL A 1 179 ? -1.579 -1.017 -11.812 1 93.62 179 VAL A C 1
ATOM 1383 O O . VAL A 1 179 ? -1.855 -1.72 -12.789 1 93.62 179 VAL A O 1
ATOM 1386 N N . TYR A 1 180 ? -0.376 -0.66 -11.547 1 93.94 180 TYR A N 1
ATOM 1387 C CA . TYR A 1 180 ? 0.732 -1.014 -12.43 1 93.94 180 TYR A CA 1
ATOM 1388 C C . TYR A 1 180 ? 1.04 -2.504 -12.352 1 93.94 180 TYR A C 1
ATOM 1390 O O . TYR A 1 180 ? 1.369 -3.133 -13.359 1 93.94 180 TYR A O 1
ATOM 1398 N N . GLY A 1 181 ? 0.984 -3.047 -11.133 1 95.88 181 GLY A N 1
ATOM 1399 C CA . GLY A 1 181 ? 1.144 -4.48 -10.961 1 95.88 181 GLY A CA 1
ATOM 1400 C C . GLY A 1 181 ? 0.13 -5.289 -11.75 1 95.88 181 GLY A C 1
ATOM 1401 O O . GLY A 1 181 ? 0.482 -6.289 -12.383 1 95.88 181 GLY A O 1
ATOM 1402 N N . CYS A 1 182 ? -1.115 -4.836 -11.766 1 95.62 182 CYS A N 1
ATOM 1403 C CA . CYS A 1 182 ? -2.164 -5.527 -12.508 1 95.62 182 CYS A CA 1
ATOM 1404 C C . CYS A 1 182 ? -1.936 -5.422 -14.008 1 95.62 182 CYS A C 1
ATOM 1406 O O . CYS A 1 182 ? -2.113 -6.398 -14.742 1 95.62 182 CYS A O 1
ATOM 1408 N N . ALA A 1 183 ? -1.577 -4.23 -14.484 1 95.06 183 ALA A N 1
ATOM 1409 C CA . ALA A 1 183 ? -1.294 -4.035 -15.906 1 95.06 183 ALA A CA 1
ATOM 1410 C C . ALA A 1 183 ? -0.161 -4.945 -16.359 1 95.06 183 ALA A C 1
ATOM 1412 O O . ALA A 1 183 ? -0.269 -5.602 -17.406 1 95.06 183 ALA A O 1
ATOM 1413 N N . ASN A 1 184 ? 0.893 -5.012 -15.586 1 94.44 184 ASN A N 1
ATOM 1414 C CA . ASN A 1 184 ? 2.025 -5.863 -15.93 1 94.44 184 ASN A CA 1
ATOM 1415 C C . ASN A 1 184 ? 1.632 -7.34 -15.945 1 94.44 184 ASN A C 1
ATOM 1417 O O . ASN A 1 184 ? 2.045 -8.086 -16.828 1 94.44 184 ASN A O 1
ATOM 1421 N N . LEU A 1 185 ? 0.868 -7.676 -14.945 1 95.44 185 LEU A N 1
ATOM 1422 C CA . LEU A 1 185 ? 0.432 -9.062 -14.867 1 95.44 185 LEU A CA 1
ATOM 1423 C C . LEU A 1 185 ? -0.38 -9.445 -16.094 1 95.44 185 LEU A C 1
ATOM 1425 O O . LEU A 1 185 ? -0.176 -10.523 -16.672 1 95.44 185 LEU A O 1
ATOM 1429 N N . GLY A 1 186 ? -1.309 -8.555 -16.484 1 95.75 186 GLY A N 1
ATOM 1430 C CA . GLY A 1 186 ? -2.068 -8.789 -17.703 1 95.75 186 GLY A CA 1
ATOM 1431 C C . GLY A 1 186 ? -1.189 -8.977 -18.938 1 95.75 186 GLY A C 1
ATOM 1432 O O . GLY A 1 186 ? -1.402 -9.898 -19.719 1 95.75 186 GLY A O 1
ATOM 1433 N N . ARG A 1 187 ? -0.257 -8.133 -19.047 1 94.5 187 ARG A N 1
ATOM 1434 C CA . ARG A 1 187 ? 0.678 -8.219 -20.172 1 94.5 187 ARG A CA 1
ATOM 1435 C C . ARG A 1 187 ? 1.455 -9.531 -20.125 1 94.5 187 ARG A C 1
ATOM 1437 O O . ARG A 1 187 ? 1.636 -10.18 -21.156 1 94.5 187 ARG A O 1
ATOM 1444 N N . MET A 1 188 ? 1.953 -9.906 -18.969 1 94.25 188 MET A N 1
ATOM 1445 C CA . MET A 1 188 ? 2.76 -11.117 -18.844 1 94.25 188 MET A CA 1
ATOM 1446 C C . MET A 1 188 ? 1.953 -12.352 -19.219 1 94.25 188 MET A C 1
ATOM 1448 O O . MET A 1 188 ? 2.473 -13.258 -19.875 1 94.25 188 MET A O 1
ATOM 1452 N N . TYR A 1 189 ? 0.698 -12.398 -18.828 1 93.94 189 TYR A N 1
ATOM 1453 C CA . TYR A 1 189 ? -0.161 -13.508 -19.219 1 93.94 189 TYR A CA 1
ATOM 1454 C C . TYR A 1 189 ? -0.414 -13.508 -20.719 1 93.94 189 TYR A C 1
ATOM 1456 O O . TYR A 1 189 ? -0.53 -14.57 -21.344 1 93.94 189 TYR A O 1
ATOM 1464 N N . ALA A 1 190 ? -0.528 -12.312 -21.328 1 95.56 190 ALA A N 1
ATOM 1465 C CA . ALA A 1 190 ? -0.75 -12.211 -22.781 1 95.56 190 ALA A CA 1
ATOM 1466 C C . ALA A 1 190 ? 0.46 -12.719 -23.547 1 95.56 190 ALA A C 1
ATOM 1468 O O . ALA A 1 190 ? 0.31 -13.352 -24.609 1 95.56 190 ALA A O 1
ATOM 1469 N N . LEU A 1 191 ? 1.637 -12.531 -22.984 1 93.31 191 LEU A N 1
ATOM 1470 C CA . LEU A 1 191 ? 2.869 -12.828 -23.703 1 93.31 191 LEU A CA 1
ATOM 1471 C C . LEU A 1 191 ? 3.416 -14.195 -23.297 1 93.31 191 LEU A C 1
ATOM 1473 O O . LEU A 1 191 ? 4.285 -14.75 -23.969 1 93.31 191 LEU A O 1
ATOM 1477 N N . GLY A 1 192 ? 2.994 -14.656 -22.188 1 91.69 192 GLY A N 1
ATOM 1478 C CA . GLY A 1 192 ? 3.52 -15.898 -21.656 1 91.69 192 GLY A CA 1
ATOM 1479 C C . GLY A 1 192 ? 4.828 -15.719 -20.906 1 91.69 192 GLY A C 1
ATOM 1480 O O . GLY A 1 192 ? 5.641 -16.641 -20.828 1 91.69 192 GLY A O 1
ATOM 1481 N N . ASP A 1 193 ? 5.078 -14.531 -20.438 1 89.31 193 ASP A N 1
ATOM 1482 C CA . ASP A 1 193 ? 6.27 -14.258 -19.641 1 89.31 193 ASP A CA 1
ATOM 1483 C C . ASP A 1 193 ? 6.152 -14.875 -18.25 1 89.31 193 ASP A C 1
ATOM 1485 O O . ASP A 1 193 ? 5.195 -14.602 -17.516 1 89.31 193 ASP A O 1
ATOM 1489 N N . GLY A 1 194 ? 7.141 -15.711 -17.922 1 89.88 194 GLY A N 1
ATOM 1490 C CA . GLY A 1 194 ? 7.188 -16.266 -16.578 1 89.88 194 GLY A CA 1
ATOM 1491 C C . GLY A 1 194 ? 6.289 -17.469 -16.406 1 89.88 194 GLY A C 1
ATOM 1492 O O . GLY A 1 194 ? 6.133 -17.969 -15.289 1 89.88 194 GLY A O 1
ATOM 1493 N N . GLY A 1 195 ? 5.625 -17.875 -17.469 1 86.44 195 GLY A N 1
ATOM 1494 C CA . GLY A 1 195 ? 4.723 -19.016 -17.453 1 86.44 195 GLY A CA 1
ATOM 1495 C C . GLY A 1 195 ? 3.91 -19.156 -18.734 1 86.44 195 GLY A C 1
ATOM 1496 O O . GLY A 1 195 ? 4.227 -18.531 -19.75 1 86.44 195 GLY A O 1
ATOM 1497 N N . GLU A 1 196 ? 2.936 -19.969 -18.641 1 85.19 196 GLU A N 1
ATOM 1498 C CA . GLU A 1 196 ? 2.113 -20.203 -19.828 1 85.19 196 GLU A CA 1
ATOM 1499 C C . GLU A 1 196 ? 1.281 -18.969 -20.172 1 85.19 196 GLU A C 1
ATOM 1501 O O . GLU A 1 196 ? 0.812 -18.25 -19.281 1 85.19 196 GLU A O 1
ATOM 1506 N N . GLN A 1 197 ? 1.186 -18.781 -21.438 1 92.56 197 GLN A N 1
ATOM 1507 C CA . GLN A 1 197 ? 0.252 -17.781 -21.922 1 92.56 197 GLN A CA 1
ATOM 1508 C C . GLN A 1 197 ? -1.182 -18.125 -21.531 1 92.56 197 GLN A C 1
ATOM 1510 O O . GLN A 1 197 ? -1.555 -19.297 -21.484 1 92.56 197 GLN A O 1
ATOM 1515 N N . ASN A 1 198 ? -1.903 -17.156 -21.203 1 91.81 198 ASN A N 1
ATOM 1516 C CA . ASN A 1 198 ? -3.309 -17.312 -20.844 1 91.81 198 ASN A CA 1
ATOM 1517 C C . ASN A 1 198 ? -4.117 -16.062 -21.156 1 91.81 198 ASN A C 1
ATOM 1519 O O . ASN A 1 198 ? -4.125 -15.109 -20.375 1 91.81 198 ASN A O 1
ATOM 1523 N N . GLU A 1 199 ? -4.797 -16.062 -22.219 1 94.81 199 GLU A N 1
ATOM 1524 C CA . GLU A 1 199 ? -5.504 -14.875 -22.703 1 94.81 199 GLU A CA 1
ATOM 1525 C C . GLU A 1 199 ? -6.648 -14.492 -21.766 1 94.81 199 GLU A C 1
ATOM 1527 O O . GLU A 1 199 ? -6.949 -13.312 -21.594 1 94.81 199 GLU A O 1
ATOM 1532 N N . GLU A 1 200 ? -7.309 -15.422 -21.219 1 92.56 200 GLU A N 1
ATOM 1533 C CA . GLU A 1 200 ? -8.398 -15.141 -20.297 1 92.56 200 GLU A CA 1
ATOM 1534 C C . GLU A 1 200 ? -7.898 -14.406 -19.062 1 92.56 200 GLU A C 1
ATOM 1536 O O . GLU A 1 200 ? -8.484 -13.398 -18.641 1 92.56 200 GLU A O 1
ATOM 1541 N N . LEU A 1 201 ? -6.824 -14.891 -18.531 1 92.62 201 LEU A N 1
ATOM 1542 C CA . LEU A 1 201 ? -6.234 -14.219 -17.375 1 92.62 201 LEU A CA 1
ATOM 1543 C C . LEU A 1 201 ? -5.668 -12.859 -17.766 1 92.62 201 LEU A C 1
ATOM 1545 O O . LEU A 1 201 ? -5.742 -11.906 -16.984 1 92.62 201 LEU A O 1
ATOM 1549 N N . ALA A 1 202 ? -5.074 -12.797 -18.938 1 95.94 202 ALA A N 1
ATOM 1550 C CA . ALA A 1 202 ? -4.582 -11.516 -19.438 1 95.94 202 ALA A CA 1
ATOM 1551 C C . ALA A 1 202 ? -5.695 -10.469 -19.453 1 95.94 202 ALA A C 1
ATOM 1553 O O . ALA A 1 202 ? -5.52 -9.359 -18.953 1 95.94 202 ALA A O 1
ATOM 1554 N N . LYS A 1 203 ? -6.812 -10.859 -20 1 95 203 LYS A N 1
ATOM 1555 C CA . LYS A 1 203 ? -7.957 -9.961 -20.078 1 95 203 LYS A CA 1
ATOM 1556 C C . LYS A 1 203 ? -8.461 -9.594 -18.688 1 95 203 LYS A C 1
ATOM 1558 O O . LYS A 1 203 ? -8.773 -8.43 -18.422 1 95 203 LYS A O 1
ATOM 1563 N N . LYS A 1 204 ? -8.523 -10.531 -17.844 1 92.38 204 LYS A N 1
ATOM 1564 C CA . LYS A 1 204 ? -9 -10.328 -16.484 1 92.38 204 LYS A CA 1
ATOM 1565 C C . LYS A 1 204 ? -8.164 -9.266 -15.766 1 92.38 204 LYS A C 1
ATOM 1567 O O . LYS A 1 204 ? -8.711 -8.32 -15.195 1 92.38 204 LYS A O 1
ATOM 1572 N N . TYR A 1 205 ? -6.883 -9.414 -15.82 1 95.56 205 TYR A N 1
ATOM 1573 C CA . TYR A 1 205 ? -6.02 -8.516 -15.055 1 95.56 205 TYR A CA 1
ATOM 1574 C C . TYR A 1 205 ? -5.891 -7.164 -15.742 1 95.56 205 TYR A C 1
ATOM 1576 O O . TYR A 1 205 ? -5.762 -6.133 -15.078 1 95.56 205 TYR A O 1
ATOM 1584 N N . ARG A 1 206 ? -5.957 -7.172 -17.094 1 95.56 206 ARG A N 1
ATOM 1585 C CA . ARG A 1 206 ? -6.031 -5.895 -17.797 1 95.56 206 ARG A CA 1
ATOM 1586 C C . ARG A 1 206 ? -7.281 -5.121 -17.391 1 95.56 206 ARG A C 1
ATOM 1588 O O . ARG A 1 206 ? -7.223 -3.906 -17.172 1 95.56 206 ARG A O 1
ATOM 1595 N N . ASN A 1 207 ? -8.359 -5.809 -17.281 1 95.56 207 ASN A N 1
ATOM 1596 C CA . ASN A 1 207 ? -9.602 -5.164 -16.891 1 95.56 207 ASN A CA 1
ATOM 1597 C C . ASN A 1 207 ? -9.547 -4.676 -15.445 1 95.56 207 ASN A C 1
ATOM 1599 O O . ASN A 1 207 ? -10.07 -3.604 -15.125 1 95.56 207 ASN A O 1
ATOM 1603 N N . LYS A 1 208 ? -8.953 -5.469 -14.656 1 92.88 208 LYS A N 1
ATOM 1604 C CA . LYS A 1 208 ? -8.789 -5.031 -13.273 1 92.88 208 LYS A CA 1
ATOM 1605 C C . LYS A 1 208 ? -7.957 -3.752 -13.195 1 92.88 208 LYS A C 1
ATOM 1607 O O . LYS A 1 208 ? -8.281 -2.844 -12.43 1 92.88 208 LYS A O 1
ATOM 1612 N N . ALA A 1 209 ? -6.871 -3.701 -13.953 1 95.19 209 ALA A N 1
ATOM 1613 C CA . ALA A 1 209 ? -6.066 -2.484 -14 1 95.19 209 ALA A CA 1
ATOM 1614 C C . ALA A 1 209 ? -6.898 -1.293 -14.469 1 95.19 209 ALA A C 1
ATOM 1616 O O . ALA A 1 209 ? -6.816 -0.207 -13.891 1 95.19 209 ALA A O 1
ATOM 1617 N N . LYS A 1 210 ? -7.68 -1.493 -15.469 1 94.19 210 LYS A N 1
ATOM 1618 C CA . LYS A 1 210 ? -8.547 -0.444 -16 1 94.19 210 LYS A CA 1
ATOM 1619 C C . LYS A 1 210 ? -9.562 0.013 -14.953 1 94.19 210 LYS A C 1
ATOM 1621 O O . LYS A 1 210 ? -9.805 1.211 -14.797 1 94.19 210 LYS A O 1
ATOM 1626 N N . ASP A 1 211 ? -10.156 -0.906 -14.266 1 91.31 211 ASP A N 1
ATOM 1627 C CA . ASP A 1 211 ? -11.148 -0.592 -13.242 1 91.31 211 ASP A CA 1
ATOM 1628 C C . ASP A 1 211 ? -10.523 0.226 -12.109 1 91.31 211 ASP A C 1
ATOM 1630 O O . ASP A 1 211 ? -11.109 1.209 -11.648 1 91.31 211 ASP A O 1
ATOM 1634 N N . LEU A 1 212 ? -9.391 -0.206 -11.664 1 89.62 212 LEU A N 1
ATOM 1635 C CA . LEU A 1 212 ? -8.688 0.519 -10.609 1 89.62 212 LEU A CA 1
ATOM 1636 C C . LEU A 1 212 ? -8.375 1.944 -11.047 1 89.62 212 LEU A C 1
ATOM 1638 O O . LEU A 1 212 ? -8.531 2.889 -10.266 1 89.62 212 LEU A O 1
ATOM 1642 N N . HIS A 1 213 ? -7.906 2.086 -12.266 1 90.69 213 HIS A N 1
ATOM 1643 C CA . HIS A 1 213 ? -7.605 3.402 -12.812 1 90.69 213 HIS A CA 1
ATOM 1644 C C . HIS A 1 213 ? -8.859 4.266 -12.898 1 90.69 213 HIS A C 1
ATOM 1646 O O . HIS A 1 213 ? -8.828 5.445 -12.547 1 90.69 213 HIS A O 1
ATOM 1652 N N . LYS A 1 214 ? -9.898 3.68 -13.344 1 89.44 214 LYS A N 1
ATOM 1653 C CA . LYS A 1 214 ? -11.164 4.402 -13.453 1 89.44 214 LYS A CA 1
ATOM 1654 C C . LYS A 1 214 ? -11.656 4.867 -12.086 1 89.44 214 LYS A C 1
ATOM 1656 O O . LYS A 1 214 ? -12.102 6.008 -11.938 1 89.44 214 LYS A O 1
ATOM 1661 N N . GLU A 1 215 ? -11.594 4.023 -11.164 1 83.62 215 GLU A N 1
ATOM 1662 C CA . GLU A 1 215 ? -12.008 4.375 -9.805 1 83.62 215 GLU A CA 1
ATOM 1663 C C . GLU A 1 215 ? -11.195 5.539 -9.266 1 83.62 215 GLU A C 1
ATOM 1665 O O . GLU A 1 215 ? -11.742 6.445 -8.625 1 83.62 215 GLU A O 1
ATOM 1670 N N . ALA A 1 216 ? -9.891 5.457 -9.469 1 84.5 216 ALA A N 1
ATOM 1671 C CA . ALA A 1 216 ? -9.016 6.531 -9.016 1 84.5 216 ALA A CA 1
ATOM 1672 C C . ALA A 1 216 ? -9.352 7.848 -9.711 1 84.5 216 ALA A C 1
ATOM 1674 O O . ALA A 1 216 ? -9.391 8.906 -9.078 1 84.5 216 ALA A O 1
ATOM 1675 N N . LYS A 1 217 ? -9.602 7.773 -1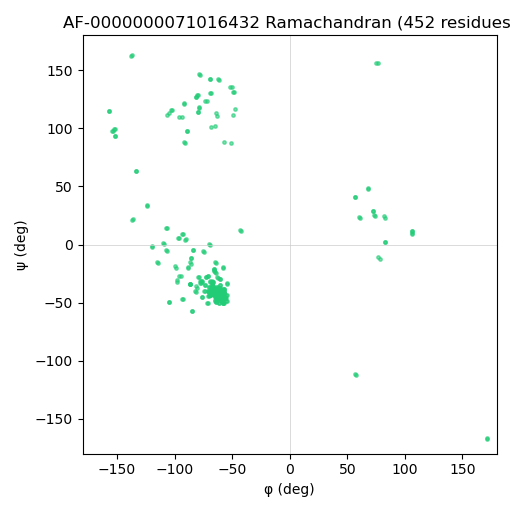1.016 1 85 217 LYS A N 1
ATOM 1676 C CA . LYS A 1 217 ? -9.938 8.961 -11.797 1 85 217 LYS A CA 1
ATOM 1677 C C . LYS A 1 217 ? -11.258 9.562 -11.32 1 85 217 LYS A C 1
ATOM 1679 O O . LYS A 1 217 ? -11.391 10.789 -11.234 1 85 217 LYS A O 1
ATOM 1684 N N . ASP A 1 218 ? -12.195 8.695 -11.086 1 83 218 ASP A N 1
ATOM 1685 C CA . ASP A 1 218 ? -13.492 9.172 -10.609 1 83 218 ASP A CA 1
ATOM 1686 C C . ASP A 1 218 ? -13.359 9.875 -9.258 1 83 218 ASP A C 1
ATOM 1688 O O . ASP A 1 218 ? -14.023 10.883 -9.016 1 83 218 ASP A O 1
ATOM 1692 N N . ALA A 1 219 ? -12.523 9.336 -8.516 1 77.38 219 ALA A N 1
ATOM 1693 C CA . ALA A 1 219 ? -12.281 9.953 -7.211 1 77.38 219 ALA A CA 1
ATOM 1694 C C . ALA A 1 219 ? -11.609 11.312 -7.363 1 77.38 219 ALA A C 1
ATOM 1696 O O . ALA A 1 219 ? -11.938 12.258 -6.641 1 77.38 219 ALA A O 1
ATOM 1697 N N . MET A 1 220 ? -10.695 11.453 -8.281 1 77.62 220 MET A N 1
ATOM 1698 C CA . MET A 1 220 ? -9.969 12.695 -8.523 1 77.62 220 MET A CA 1
ATOM 1699 C C . MET A 1 220 ? -10.883 13.742 -9.141 1 77.62 220 MET A C 1
ATOM 1701 O O . MET A 1 220 ? -10.773 14.93 -8.836 1 77.62 220 MET A O 1
ATOM 1705 N N . LYS A 1 221 ? -11.734 13.305 -10.164 1 74.38 221 LYS A N 1
ATOM 1706 C CA . LYS A 1 221 ? -12.68 14.219 -10.812 1 74.38 221 LYS A CA 1
ATOM 1707 C C . LYS A 1 221 ? -13.578 14.898 -9.781 1 74.38 221 LYS A C 1
ATOM 1709 O O . LYS A 1 221 ? -13.922 16.078 -9.93 1 74.38 221 LYS A O 1
ATOM 1714 N N . GLN A 1 222 ? -13.867 14.242 -8.789 1 67.5 222 GLN A N 1
ATOM 1715 C CA . GLN A 1 222 ? -14.703 14.82 -7.742 1 67.5 222 GLN A CA 1
ATOM 1716 C C . GLN A 1 222 ? -13.984 15.977 -7.043 1 67.5 222 GLN A C 1
ATOM 1718 O O . GLN A 1 222 ? -14.633 16.875 -6.496 1 67.5 222 GLN A O 1
ATOM 1723 N N . LEU A 1 223 ? -12.742 15.961 -7.121 1 61.44 223 LEU A N 1
ATOM 1724 C CA . LEU A 1 223 ? -11.961 17.078 -6.602 1 61.44 223 LEU A CA 1
ATOM 1725 C C . LEU A 1 223 ? -12.078 18.297 -7.52 1 61.44 223 LEU A C 1
ATOM 1727 O O . LEU A 1 223 ? -12.078 19.438 -7.047 1 61.44 223 LEU A O 1
ATOM 1731 N N . LYS A 1 224 ? -12.062 18 -8.875 1 56.5 224 LYS A N 1
ATOM 1732 C CA . LYS A 1 224 ? -12.195 19.078 -9.836 1 56.5 224 LYS A CA 1
ATOM 1733 C C . LYS A 1 224 ? -13.562 19.75 -9.734 1 56.5 224 LYS A C 1
ATOM 1735 O O . LYS A 1 224 ? -13.68 20.969 -9.844 1 56.5 224 LYS A O 1
ATOM 1740 N N . PHE A 1 225 ? -14.609 18.938 -9.555 1 48.09 225 PHE A N 1
ATOM 1741 C CA . PHE A 1 225 ? -15.945 19.516 -9.547 1 48.09 225 PHE A CA 1
ATOM 1742 C C . PHE A 1 225 ? -16.25 20.156 -8.203 1 48.09 225 PHE A C 1
ATOM 1744 O O . PHE A 1 225 ? -17.203 20.938 -8.078 1 48.09 225 PHE A O 1
ATOM 1751 N N . GLY A 1 226 ? -15.742 19.781 -7.18 1 41.78 226 GLY A N 1
ATOM 1752 C CA . GLY A 1 226 ? -15.969 20.547 -5.969 1 41.78 226 GLY A CA 1
ATOM 1753 C C . GLY A 1 226 ? -15.531 22 -6.09 1 41.78 226 GLY A C 1
ATOM 1754 O O . GLY A 1 226 ? -15.617 22.766 -5.129 1 41.78 226 GLY A O 1
ATOM 1755 N N . GLU A 1 227 ? -14.68 22.391 -7.02 1 41.31 227 GLU A N 1
ATOM 1756 C CA . GLU A 1 227 ? -14.359 23.781 -7.312 1 41.31 227 GLU A CA 1
ATOM 1757 C C . GLU A 1 227 ? -15.57 24.531 -7.844 1 41.31 227 GLU A C 1
ATOM 1759 O O . GLU A 1 227 ? -15.586 25.766 -7.875 1 41.31 227 GLU A O 1
ATOM 1764 N N . LYS A 1 228 ? -16.75 23.906 -8.32 1 35.84 228 LYS A N 1
ATOM 1765 C CA . LYS A 1 228 ? -17.797 24.844 -8.664 1 35.84 228 LYS A CA 1
ATOM 1766 C C . LYS A 1 228 ? -18.594 25.266 -7.422 1 35.84 228 LYS A C 1
ATOM 1768 O O . LYS A 1 228 ? -18.812 24.453 -6.52 1 35.84 228 LYS A O 1
ATOM 1773 N N . MET B 1 1 ? 18.891 -26.375 -4.391 1 37.88 1 MET B N 1
ATOM 1774 C CA . MET B 1 1 ? 17.672 -25.984 -5.078 1 37.88 1 MET B CA 1
ATOM 1775 C C . MET B 1 1 ? 17.75 -26.312 -6.566 1 37.88 1 MET B C 1
ATOM 1777 O O . MET B 1 1 ? 18.672 -25.859 -7.254 1 37.88 1 MET B O 1
ATOM 1781 N N . PHE B 1 2 ? 17.469 -27.469 -6.934 1 47.41 2 PHE B N 1
ATOM 1782 C CA . PHE B 1 2 ? 17.641 -28 -8.273 1 47.41 2 PHE B CA 1
ATOM 1783 C C . PHE B 1 2 ? 17.094 -27.047 -9.32 1 47.41 2 PHE B C 1
ATOM 1785 O O . PHE B 1 2 ? 16.031 -26.469 -9.133 1 47.41 2 PHE B O 1
ATOM 1792 N N . ALA B 1 3 ? 17.953 -26.547 -10.164 1 58.78 3 ALA B N 1
ATOM 1793 C CA . ALA B 1 3 ? 17.672 -25.656 -11.281 1 58.78 3 ALA B CA 1
ATOM 1794 C C . ALA B 1 3 ? 16.656 -26.281 -12.242 1 58.78 3 ALA B C 1
ATOM 1796 O O . ALA B 1 3 ? 16.906 -27.344 -12.805 1 58.78 3 ALA B O 1
ATOM 1797 N N . VAL B 1 4 ? 15.336 -26.047 -11.953 1 64 4 VAL B N 1
ATOM 1798 C CA . VAL B 1 4 ? 14.281 -26.484 -12.852 1 64 4 VAL B CA 1
ATOM 1799 C C . VAL B 1 4 ? 14.391 -25.75 -14.188 1 64 4 VAL B C 1
ATOM 1801 O O . VAL B 1 4 ? 14.547 -24.531 -14.219 1 64 4 VAL B O 1
ATOM 1804 N N . ASP B 1 5 ? 14.695 -26.5 -15.148 1 64.75 5 ASP B N 1
ATOM 1805 C CA . ASP B 1 5 ? 14.609 -25.922 -16.484 1 64.75 5 ASP B CA 1
ATOM 1806 C C . ASP B 1 5 ? 13.156 -25.641 -16.875 1 64.75 5 ASP B C 1
ATOM 1808 O O . ASP B 1 5 ? 12.422 -26.547 -17.266 1 64.75 5 ASP B O 1
ATOM 1812 N N . PHE B 1 6 ? 12.703 -24.484 -16.812 1 66.06 6 PHE B N 1
ATOM 1813 C CA . PHE B 1 6 ? 11.305 -24.109 -17 1 66.06 6 PHE B CA 1
ATOM 1814 C C . PHE B 1 6 ? 10.914 -24.172 -18.469 1 66.06 6 PHE B C 1
ATOM 1816 O O . PHE B 1 6 ? 9.727 -24.094 -18.812 1 66.06 6 PHE B O 1
ATOM 1823 N N . LYS B 1 7 ? 11.906 -24.406 -19.281 1 65.69 7 LYS B N 1
ATOM 1824 C CA . LYS B 1 7 ? 11.594 -24.641 -20.688 1 65.69 7 LYS B CA 1
ATOM 1825 C C . LYS B 1 7 ? 11.25 -26.109 -20.938 1 65.69 7 LYS B C 1
ATOM 1827 O O . LYS B 1 7 ? 10.68 -26.453 -21.969 1 65.69 7 LYS B O 1
ATOM 1832 N N . ASN B 1 8 ? 11.578 -26.938 -20.047 1 74.12 8 ASN B N 1
ATOM 1833 C CA . ASN B 1 8 ? 11.281 -28.359 -20.125 1 74.12 8 ASN B CA 1
ATOM 1834 C C . ASN B 1 8 ? 9.969 -28.703 -19.422 1 74.12 8 ASN B C 1
ATOM 1836 O O . ASN B 1 8 ? 9.898 -28.672 -18.188 1 74.12 8 ASN B O 1
ATOM 1840 N N . GLU B 1 9 ? 8.953 -29.047 -20.109 1 77.88 9 GLU B N 1
ATOM 1841 C CA . GLU B 1 9 ? 7.602 -29.266 -19.609 1 77.88 9 GLU B CA 1
ATOM 1842 C C . GLU B 1 9 ? 7.574 -30.359 -18.547 1 77.88 9 GLU B C 1
ATOM 1844 O O . GLU B 1 9 ? 6.871 -30.25 -17.531 1 77.88 9 GLU B O 1
ATOM 1849 N N . GLU B 1 10 ? 8.32 -31.453 -18.812 1 84.44 10 GLU B N 1
ATOM 1850 C CA . GLU B 1 10 ? 8.336 -32.562 -17.875 1 84.44 10 GLU B CA 1
ATOM 1851 C C . GLU B 1 10 ? 8.93 -32.156 -16.531 1 84.44 10 GLU B C 1
ATOM 1853 O O . GLU B 1 10 ? 8.43 -32.531 -15.477 1 84.44 10 GLU B O 1
ATOM 1858 N N . GLU B 1 11 ? 9.945 -31.422 -16.578 1 79.12 11 GLU B N 1
ATOM 1859 C CA . GLU B 1 11 ? 10.594 -30.938 -15.359 1 79.12 11 GLU B CA 1
ATOM 1860 C C . GLU B 1 11 ? 9.688 -29.969 -14.609 1 79.12 11 GLU B C 1
ATOM 1862 O O . GLU B 1 11 ? 9.633 -30 -13.375 1 79.12 11 GLU B O 1
ATOM 1867 N N . VAL B 1 12 ? 9.016 -29.203 -15.383 1 76 12 VAL B N 1
ATOM 1868 C CA . VAL B 1 12 ? 8.094 -28.25 -14.773 1 76 12 VAL B CA 1
ATOM 1869 C C . VAL B 1 12 ? 6.969 -28.984 -14.062 1 76 12 VAL B C 1
ATOM 1871 O O . VAL B 1 12 ? 6.617 -28.656 -12.93 1 76 12 VAL B O 1
ATOM 1874 N N . GLN B 1 13 ? 6.488 -29.969 -14.664 1 83.06 13 GLN B N 1
ATOM 1875 C CA . GLN B 1 13 ? 5.398 -30.75 -14.07 1 83.06 13 GLN B CA 1
ATOM 1876 C C . GLN B 1 13 ? 5.855 -31.453 -12.797 1 83.06 13 GLN B C 1
ATOM 1878 O O . GLN B 1 13 ? 5.117 -31.5 -11.812 1 83.06 13 GLN B O 1
ATOM 1883 N N . GLY B 1 14 ? 7.016 -32.031 -12.898 1 86.56 14 GLY B N 1
ATOM 1884 C CA . GLY B 1 14 ? 7.566 -32.656 -11.703 1 86.56 14 GLY B CA 1
ATOM 1885 C C . GLY B 1 14 ? 7.773 -31.688 -10.562 1 86.56 14 GLY B C 1
ATOM 1886 O O . GLY B 1 14 ? 7.465 -32 -9.406 1 86.56 14 GLY B O 1
ATOM 1887 N N . TYR B 1 15 ? 8.281 -30.594 -10.922 1 78.81 15 TYR B N 1
ATOM 1888 C CA . TYR B 1 15 ? 8.5 -29.547 -9.93 1 78.81 15 TYR B CA 1
ATOM 1889 C C . TYR B 1 15 ? 7.191 -29.141 -9.266 1 78.81 15 TYR B C 1
ATOM 1891 O O . TYR B 1 15 ? 7.113 -29.031 -8.039 1 78.81 15 TYR B O 1
ATOM 1899 N N . LEU B 1 16 ? 6.176 -28.891 -10.086 1 84.12 16 LEU B N 1
ATOM 1900 C CA . LEU B 1 16 ? 4.875 -28.469 -9.57 1 84.12 16 LEU B CA 1
ATOM 1901 C C . LEU B 1 16 ? 4.27 -29.547 -8.672 1 84.12 16 LEU B C 1
ATOM 1903 O O . LEU B 1 16 ? 3.65 -29.234 -7.652 1 84.12 16 LEU B O 1
ATOM 1907 N N . LYS B 1 17 ? 4.414 -30.766 -9.047 1 90.31 17 LYS B N 1
ATOM 1908 C CA . LYS B 1 17 ? 3.918 -31.859 -8.227 1 90.31 17 LYS B CA 1
ATOM 1909 C C . LYS B 1 17 ? 4.59 -31.859 -6.852 1 90.31 17 LYS B C 1
ATOM 1911 O O . LYS B 1 17 ? 3.93 -32.062 -5.832 1 90.31 17 LYS B O 1
ATOM 1916 N N . ARG B 1 18 ? 5.883 -31.672 -6.871 1 91.06 18 ARG B N 1
ATOM 1917 C CA . ARG B 1 18 ? 6.625 -31.625 -5.613 1 91.06 18 ARG B CA 1
ATOM 1918 C C . ARG B 1 18 ? 6.168 -30.453 -4.754 1 91.06 18 ARG B C 1
ATOM 1920 O O . ARG B 1 18 ? 6.031 -30.578 -3.535 1 91.06 18 ARG B O 1
ATOM 1927 N N . LEU B 1 19 ? 5.953 -29.344 -5.359 1 90.12 19 LEU B N 1
ATOM 1928 C CA . LEU B 1 19 ? 5.492 -28.156 -4.648 1 90.12 19 LEU B CA 1
ATOM 1929 C C . LEU B 1 19 ? 4.133 -28.406 -4 1 90.12 19 LEU B C 1
ATOM 1931 O O . LEU B 1 19 ? 3.928 -28.078 -2.832 1 90.12 19 LEU B O 1
ATOM 1935 N N . GLY B 1 20 ? 3.225 -28.906 -4.758 1 93.88 20 GLY B N 1
ATOM 1936 C CA . GLY B 1 20 ? 1.917 -29.25 -4.215 1 93.88 20 GLY B CA 1
ATOM 1937 C C . GLY B 1 20 ? 1.988 -30.188 -3.031 1 93.88 20 GLY B C 1
ATOM 1938 O O . GLY B 1 20 ? 1.271 -30.016 -2.045 1 93.88 20 GLY B O 1
ATOM 1939 N N . THR B 1 21 ? 2.838 -31.172 -3.189 1 95.12 21 THR B N 1
ATOM 1940 C CA . THR B 1 21 ? 3.025 -32.125 -2.107 1 95.12 21 THR B CA 1
ATOM 1941 C C . THR B 1 21 ? 3.584 -31.453 -0.864 1 95.12 21 THR B C 1
ATOM 1943 O O . THR B 1 21 ? 3.139 -31.719 0.253 1 95.12 21 THR B O 1
ATOM 1946 N N . GLU B 1 22 ? 4.555 -30.672 -1.038 1 95.62 22 GLU B N 1
ATOM 1947 C CA . GLU B 1 22 ? 5.168 -29.953 0.075 1 95.62 22 GLU B CA 1
ATOM 1948 C C . GLU B 1 22 ? 4.148 -29.078 0.792 1 95.62 22 GLU B C 1
ATOM 1950 O O . GLU B 1 22 ? 4.07 -29.078 2.021 1 95.62 22 GLU B O 1
ATOM 1955 N N . PHE B 1 23 ? 3.404 -28.359 0.053 1 96.38 23 PHE B N 1
ATOM 1956 C CA . PHE B 1 23 ? 2.412 -27.484 0.664 1 96.38 23 PHE B CA 1
ATOM 1957 C C . PHE B 1 23 ? 1.335 -28.297 1.373 1 96.38 23 PHE B C 1
ATOM 1959 O O . PHE B 1 23 ? 0.863 -27.906 2.445 1 96.38 23 PHE B O 1
ATOM 1966 N N . SER B 1 24 ? 0.956 -29.344 0.742 1 96.81 24 SER B N 1
ATOM 1967 C CA . SER B 1 24 ? -0.02 -30.234 1.372 1 96.81 24 SER B CA 1
ATOM 1968 C C . SER B 1 24 ? 0.503 -30.781 2.697 1 96.81 24 SER B C 1
ATOM 1970 O O . SER B 1 24 ? -0.237 -30.844 3.68 1 96.81 24 SER B O 1
ATOM 1972 N N . TYR B 1 25 ? 1.745 -31.188 2.672 1 97.12 25 TYR B N 1
ATOM 1973 C CA . TYR B 1 25 ? 2.365 -31.672 3.896 1 97.12 25 TYR B CA 1
ATOM 1974 C C . TYR B 1 25 ? 2.369 -30.594 4.977 1 97.12 25 TYR B C 1
ATOM 1976 O O . TYR B 1 25 ? 2.018 -30.859 6.129 1 97.12 25 TYR B O 1
ATOM 1984 N N . GLN B 1 26 ? 2.73 -29.406 4.629 1 97.06 26 GLN B N 1
ATOM 1985 C CA . GLN B 1 26 ? 2.748 -28.297 5.57 1 97.06 26 GLN B CA 1
ATOM 1986 C C . GLN B 1 26 ? 1.354 -28.016 6.129 1 97.06 26 GLN B C 1
ATOM 1988 O O . GLN B 1 26 ? 1.194 -27.797 7.332 1 97.06 26 GLN B O 1
ATOM 1993 N N . CYS B 1 27 ? 0.367 -28.062 5.297 1 96.88 27 CYS B N 1
ATOM 1994 C CA . CYS B 1 27 ? -1.002 -27.75 5.691 1 96.88 27 CYS B CA 1
ATOM 1995 C C . CYS B 1 27 ? -1.586 -28.859 6.566 1 96.88 27 CYS B C 1
ATOM 1997 O O . CYS B 1 27 ? -2.082 -28.594 7.66 1 96.88 27 CYS B O 1
ATOM 1999 N N . TYR B 1 28 ? -1.471 -30.047 6.113 1 95.88 28 TYR B N 1
ATOM 2000 C CA . TYR B 1 28 ? -2.264 -31.109 6.719 1 95.88 28 TYR B CA 1
ATOM 2001 C C . TYR B 1 28 ? -1.445 -31.891 7.746 1 95.88 28 TYR B C 1
ATOM 2003 O O . TYR B 1 28 ? -1.988 -32.375 8.734 1 95.88 28 TYR B O 1
ATOM 2011 N N . LYS B 1 29 ? -0.204 -32.031 7.559 1 96.38 29 LYS B N 1
ATOM 2012 C CA . LYS B 1 29 ? 0.625 -32.781 8.5 1 96.38 29 LYS B CA 1
ATOM 2013 C C . LYS B 1 29 ? 1.233 -31.844 9.555 1 96.38 29 LYS B C 1
ATOM 2015 O O . LYS B 1 29 ? 1.119 -32.094 10.75 1 96.38 29 LYS B O 1
ATOM 2020 N N . GLU B 1 30 ? 1.756 -30.766 9.109 1 96.88 30 GLU B N 1
ATOM 2021 C CA . GLU B 1 30 ? 2.385 -29.828 10.039 1 96.88 30 GLU B CA 1
ATOM 2022 C C . GLU B 1 30 ? 1.359 -28.875 10.633 1 96.88 30 GLU B C 1
ATOM 2024 O O . GLU B 1 30 ? 1.671 -28.109 11.562 1 96.88 30 GLU B O 1
ATOM 2029 N N . LYS B 1 31 ? 0.199 -28.891 10.07 1 95.75 31 LYS B N 1
ATOM 2030 C CA . LYS B 1 31 ? -0.9 -28.062 10.562 1 95.75 31 LYS B CA 1
ATOM 2031 C C . LYS B 1 31 ? -0.516 -26.594 10.578 1 95.75 31 LYS B C 1
ATOM 2033 O O . LYS B 1 31 ? -0.767 -25.891 11.555 1 95.75 31 LYS B O 1
ATOM 2038 N N . SER B 1 32 ? 0.174 -26.141 9.562 1 95.75 32 SER B N 1
ATOM 2039 C CA . SER B 1 32 ? 0.635 -24.781 9.391 1 95.75 32 SER B CA 1
ATOM 2040 C C . SER B 1 32 ? -0.375 -23.938 8.609 1 95.75 32 SER B C 1
ATOM 2042 O O . SER B 1 32 ? -0.7 -24.266 7.465 1 95.75 32 SER B O 1
ATOM 2044 N N . GLY B 1 33 ? -0.867 -22.875 9.195 1 95.38 33 GLY B N 1
ATOM 2045 C CA . GLY B 1 33 ? -1.757 -21.969 8.492 1 95.38 33 GLY B CA 1
ATOM 2046 C C . GLY B 1 33 ? -1.154 -21.406 7.219 1 95.38 33 GLY B C 1
ATOM 2047 O O . GLY B 1 33 ? -1.839 -21.297 6.199 1 95.38 33 GLY B O 1
ATOM 2048 N N . GLU B 1 34 ? 0.119 -21.062 7.352 1 94.75 34 GLU B N 1
ATOM 2049 C CA . GLU B 1 34 ? 0.828 -20.578 6.168 1 94.75 34 GLU B CA 1
ATOM 2050 C C . GLU B 1 34 ? 0.915 -21.656 5.098 1 94.75 34 GLU B C 1
ATOM 2052 O O . GLU B 1 34 ? 0.808 -21.375 3.904 1 94.75 34 GLU B O 1
ATOM 2057 N N . GLY B 1 35 ? 1.164 -22.875 5.582 1 96.62 35 GLY B N 1
ATOM 2058 C CA . GLY B 1 35 ? 1.179 -23.984 4.645 1 96.62 35 GLY B CA 1
ATOM 2059 C C . GLY B 1 35 ? -0.13 -24.156 3.895 1 96.62 35 GLY B C 1
ATOM 2060 O O . GLY B 1 35 ? -0.132 -24.359 2.68 1 96.62 35 GLY B O 1
ATOM 2061 N N . CYS B 1 36 ? -1.23 -24 4.586 1 98 36 CYS B N 1
ATOM 2062 C CA . CYS B 1 36 ? -2.537 -24.125 3.951 1 98 36 CYS B CA 1
ATOM 2063 C C . CYS B 1 36 ? -2.805 -22.953 3.016 1 98 36 CYS B C 1
ATOM 2065 O O . CYS B 1 36 ? -3.451 -23.109 1.979 1 98 36 CYS B O 1
ATOM 2067 N N . LEU B 1 37 ? -2.34 -21.781 3.432 1 96.69 37 LEU B N 1
ATOM 2068 C CA . LEU B 1 37 ? -2.453 -20.625 2.549 1 96.69 37 LEU B CA 1
ATOM 2069 C C . LEU B 1 37 ? -1.718 -20.859 1.235 1 96.69 37 LEU B C 1
ATOM 2071 O O . LEU B 1 37 ? -2.27 -20.625 0.158 1 96.69 37 LEU B O 1
ATOM 2075 N N . ARG B 1 38 ? -0.505 -21.391 1.345 1 94.19 38 ARG B N 1
ATOM 2076 C CA . ARG B 1 38 ? 0.294 -21.672 0.157 1 94.19 38 ARG B CA 1
ATOM 2077 C C . ARG B 1 38 ? -0.364 -22.75 -0.704 1 94.19 38 ARG B C 1
ATOM 2079 O O . ARG B 1 38 ? -0.34 -22.656 -1.934 1 94.19 38 ARG B O 1
ATOM 2086 N N . LEU B 1 39 ? -0.915 -23.672 -0.059 1 96.38 39 LEU B N 1
ATOM 2087 C CA . LEU B 1 39 ? -1.627 -24.734 -0.774 1 96.38 39 LEU B CA 1
ATOM 2088 C C . LEU B 1 39 ? -2.828 -24.156 -1.521 1 96.38 39 LEU B C 1
ATOM 2090 O O . LEU B 1 39 ? -3.07 -24.516 -2.678 1 96.38 39 LEU B O 1
ATOM 2094 N N . GLY B 1 40 ? -3.582 -23.297 -0.869 1 97.19 40 GLY B N 1
ATOM 2095 C CA . GLY B 1 40 ? -4.68 -22.625 -1.541 1 97.19 40 GLY B CA 1
ATOM 2096 C C . GLY B 1 40 ? -4.234 -21.828 -2.748 1 97.19 40 GLY B C 1
ATOM 2097 O O . GLY B 1 40 ? -4.855 -21.906 -3.812 1 97.19 40 GLY B O 1
ATOM 2098 N N . ASP B 1 41 ? -3.148 -21.078 -2.57 1 91.69 41 ASP B N 1
ATOM 2099 C CA . ASP B 1 41 ? -2.598 -20.312 -3.674 1 91.69 41 ASP B CA 1
ATOM 2100 C C . ASP B 1 41 ? -2.158 -21.219 -4.82 1 91.69 41 ASP B C 1
ATOM 2102 O O . ASP B 1 41 ? -2.289 -20.844 -5.992 1 91.69 41 ASP B O 1
ATOM 2106 N N . PHE B 1 42 ? -1.596 -22.312 -4.527 1 91.06 42 PHE B N 1
ATOM 2107 C CA . PHE B 1 42 ? -1.188 -23.297 -5.52 1 91.06 42 PHE B CA 1
ATOM 2108 C C . PHE B 1 42 ? -2.389 -23.781 -6.324 1 91.06 42 PHE B C 1
ATOM 2110 O O . PHE B 1 42 ? -2.352 -23.797 -7.555 1 91.06 42 PHE B O 1
ATOM 2117 N N . PHE B 1 43 ? -3.459 -24.094 -5.648 1 94.25 43 PHE B N 1
ATOM 2118 C CA . PHE B 1 43 ? -4.648 -24.609 -6.309 1 94.25 43 PHE B CA 1
ATOM 2119 C C . PHE B 1 43 ? -5.332 -23.531 -7.129 1 94.25 43 PHE B C 1
ATOM 2121 O O . PHE B 1 43 ? -5.785 -23.781 -8.25 1 94.25 43 PHE B O 1
ATOM 2128 N N . SER B 1 44 ? -5.371 -22.359 -6.566 1 91.38 44 SER B N 1
ATOM 2129 C CA . SER B 1 44 ? -6.074 -21.281 -7.27 1 91.38 44 SER B CA 1
ATOM 2130 C C . SER B 1 44 ? -5.238 -20.75 -8.43 1 91.38 44 SER B C 1
ATOM 2132 O O . SER B 1 44 ? -5.766 -20.516 -9.516 1 91.38 44 SER B O 1
ATOM 2134 N N . GLY B 1 45 ? -3.934 -20.531 -8.141 1 82.19 45 GLY B N 1
ATOM 2135 C CA . GLY B 1 45 ? -3.082 -19.844 -9.094 1 82.19 45 GLY B CA 1
ATOM 2136 C C . GLY B 1 45 ? -2.459 -20.766 -10.117 1 82.19 45 GLY B C 1
ATOM 2137 O O . GLY B 1 45 ? -2.277 -20.375 -11.281 1 82.19 45 GLY B O 1
ATOM 2138 N N . ILE B 1 46 ? -2.15 -21.969 -9.742 1 79.62 46 ILE B N 1
ATOM 2139 C CA . ILE B 1 46 ? -1.409 -22.859 -10.609 1 79.62 46 ILE B CA 1
ATOM 2140 C C . ILE B 1 46 ? -2.354 -23.922 -11.188 1 79.62 46 ILE B C 1
ATOM 2142 O O . ILE B 1 46 ? -2.471 -24.047 -12.406 1 79.62 46 ILE B O 1
ATOM 2146 N N . LYS B 1 47 ? -3.125 -24.562 -10.367 1 86.12 47 LYS B N 1
ATOM 2147 C CA . LYS B 1 47 ? -3.977 -25.672 -10.812 1 86.12 47 LYS B CA 1
ATOM 2148 C C . LYS B 1 47 ? -5.332 -25.156 -11.289 1 86.12 47 LYS B C 1
ATOM 2150 O O . LYS B 1 47 ? -6.078 -25.875 -11.953 1 86.12 47 LYS B O 1
ATOM 2155 N N . LYS B 1 48 ? -5.691 -23.938 -10.891 1 87.31 48 LYS B N 1
ATOM 2156 C CA . LYS B 1 48 ? -6.98 -23.328 -11.195 1 87.31 48 LYS B CA 1
ATOM 2157 C C . LYS B 1 48 ? -8.133 -24.156 -10.641 1 87.31 48 LYS B C 1
ATOM 2159 O O . LYS B 1 48 ? -9.188 -24.266 -11.273 1 87.31 48 LYS B O 1
ATOM 2164 N N . ASP B 1 49 ? -7.855 -24.891 -9.688 1 94.5 49 ASP B N 1
ATOM 2165 C CA . ASP B 1 49 ? -8.859 -25.656 -8.945 1 94.5 49 ASP B CA 1
ATOM 2166 C C . ASP B 1 49 ? -9.367 -24.844 -7.75 1 94.5 49 ASP B C 1
ATOM 2168 O O . ASP B 1 49 ? -8.875 -25.016 -6.629 1 94.5 49 ASP B O 1
ATOM 2172 N N . TYR B 1 50 ? -10.383 -24.031 -7.949 1 96.31 50 TYR B N 1
ATOM 2173 C CA . TYR B 1 50 ? -10.852 -23.078 -6.957 1 96.31 50 TYR B CA 1
ATOM 2174 C C . TYR B 1 50 ? -11.578 -23.781 -5.816 1 96.31 50 TYR B C 1
ATOM 2176 O O . TYR B 1 50 ? -11.594 -23.281 -4.684 1 96.31 50 TYR B O 1
ATOM 2184 N N . GLU B 1 51 ? -12.164 -24.906 -6.09 1 97.69 51 GLU B N 1
ATOM 2185 C CA . GLU B 1 51 ? -12.812 -25.656 -5.023 1 97.69 51 GLU B CA 1
ATOM 2186 C C . GLU B 1 51 ? -11.797 -26.141 -3.992 1 97.69 51 GLU B C 1
ATOM 2188 O O . GLU B 1 51 ? -11.984 -25.938 -2.789 1 97.69 51 GLU B O 1
ATOM 2193 N N . GLN B 1 52 ? -10.742 -26.719 -4.492 1 97.56 52 GLN B N 1
ATOM 2194 C CA . GLN B 1 52 ? -9.703 -27.188 -3.574 1 97.56 52 GLN B CA 1
ATOM 2195 C C . GLN B 1 52 ? -9.016 -26 -2.893 1 97.56 52 GLN B C 1
ATOM 2197 O O . GLN B 1 52 ? -8.617 -26.094 -1.729 1 97.56 52 GLN B O 1
ATOM 2202 N N . ALA B 1 53 ? -8.891 -24.891 -3.648 1 97.88 53 ALA B N 1
ATOM 2203 C CA . ALA B 1 53 ? -8.32 -23.688 -3.041 1 97.88 53 ALA B CA 1
ATOM 2204 C C . ALA B 1 53 ? -9.164 -23.234 -1.854 1 97.88 53 ALA B C 1
ATOM 2206 O O . ALA B 1 53 ? -8.625 -22.938 -0.786 1 97.88 53 ALA B O 1
ATOM 2207 N N . SER B 1 54 ? -10.461 -23.219 -2.035 1 98 54 SER B N 1
ATOM 2208 C CA . SER B 1 54 ? -11.359 -22.766 -0.978 1 98 54 SER B CA 1
ATOM 2209 C C . SER B 1 54 ? -11.25 -23.656 0.256 1 98 54 SER B C 1
ATOM 2211 O O . SER B 1 54 ? -11.32 -23.172 1.387 1 98 54 SER B O 1
ATOM 2213 N N . VAL B 1 55 ? -11.117 -24.922 0.03 1 97.88 55 VAL B N 1
ATOM 2214 C CA . VAL B 1 55 ? -10.945 -25.844 1.144 1 97.88 55 VAL B CA 1
ATOM 2215 C C . VAL B 1 55 ? -9.672 -25.5 1.913 1 97.88 55 VAL B C 1
ATOM 2217 O O . VAL B 1 55 ? -9.688 -25.438 3.145 1 97.88 55 VAL B O 1
ATOM 2220 N N . ALA B 1 56 ? -8.594 -25.297 1.187 1 98.38 56 ALA B N 1
ATOM 2221 C CA . ALA B 1 56 ? -7.312 -24.984 1.813 1 98.38 56 ALA B CA 1
ATOM 2222 C C . ALA B 1 56 ? -7.363 -23.641 2.521 1 98.38 56 ALA B C 1
ATOM 2224 O O . ALA B 1 56 ? -6.867 -23.5 3.643 1 98.38 56 ALA B O 1
ATOM 2225 N N . TYR B 1 57 ? -7.984 -22.625 1.896 1 98.38 57 TYR B N 1
ATOM 2226 C CA . TYR B 1 57 ? -8.125 -21.312 2.523 1 98.38 57 TYR B CA 1
ATOM 2227 C C . TYR B 1 57 ? -8.992 -21.406 3.775 1 98.38 57 TYR B C 1
ATOM 2229 O O . TYR B 1 57 ? -8.734 -20.703 4.758 1 98.38 57 TYR B O 1
ATOM 2237 N N . THR B 1 58 ? -10.023 -22.219 3.723 1 98.38 58 THR B N 1
ATOM 2238 C CA . THR B 1 58 ? -10.867 -22.406 4.895 1 98.38 58 THR B CA 1
ATOM 2239 C C . THR B 1 5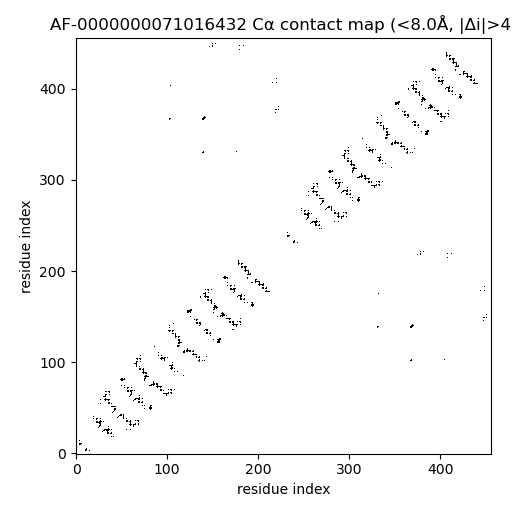8 ? -10.055 -22.938 6.07 1 98.38 58 THR B C 1
ATOM 2241 O O . THR B 1 58 ? -10.18 -22.438 7.195 1 98.38 58 THR B O 1
ATOM 2244 N N . LYS B 1 59 ? -9.273 -23.906 5.797 1 98 59 LYS B N 1
ATOM 2245 C CA . LYS B 1 59 ? -8.414 -24.438 6.855 1 98 59 LYS B CA 1
ATOM 2246 C C . LYS B 1 59 ? -7.453 -23.375 7.375 1 98 59 LYS B C 1
ATOM 2248 O O . LYS B 1 59 ? -7.293 -23.219 8.586 1 98 59 LYS B O 1
ATOM 2253 N N . SER B 1 60 ? -6.848 -22.656 6.473 1 98.19 60 SER B N 1
ATOM 2254 C CA . SER B 1 60 ? -5.922 -21.594 6.848 1 98.19 60 SER B CA 1
ATOM 2255 C C . SER B 1 60 ? -6.605 -20.562 7.734 1 98.19 60 SER B C 1
ATOM 2257 O O . SER B 1 60 ? -6.027 -20.094 8.727 1 98.19 60 SER B O 1
ATOM 2259 N N . CYS B 1 61 ? -7.789 -20.25 7.484 1 98 61 CYS B N 1
ATOM 2260 C CA . CYS B 1 61 ? -8.547 -19.203 8.164 1 98 61 CYS B CA 1
ATOM 2261 C C . CYS B 1 61 ? -9.188 -19.734 9.438 1 98 61 CYS B C 1
ATOM 2263 O O . CYS B 1 61 ? -8.875 -19.266 10.539 1 98 61 CYS B O 1
ATOM 2265 N N . GLU B 1 62 ? -9.977 -20.734 9.312 1 97.69 62 GLU B N 1
ATOM 2266 C CA . GLU B 1 62 ? -10.844 -21.188 10.406 1 97.69 62 GLU B CA 1
ATOM 2267 C C . GLU B 1 62 ? -10.078 -22.062 11.391 1 97.69 62 GLU B C 1
ATOM 2269 O O . GLU B 1 62 ? -10.25 -21.938 12.602 1 97.69 62 GLU B O 1
ATOM 2274 N N . ASP B 1 63 ? -9.25 -22.906 10.883 1 96.88 63 ASP B N 1
ATOM 2275 C CA . ASP B 1 63 ? -8.586 -23.859 11.766 1 96.88 63 ASP B CA 1
ATOM 2276 C C . ASP B 1 63 ? -7.316 -23.266 12.367 1 96.88 63 ASP B C 1
ATOM 2278 O O . ASP B 1 63 ? -6.988 -23.531 13.523 1 96.88 63 ASP B O 1
ATOM 2282 N N . TYR B 1 64 ? -6.625 -22.391 11.516 1 96.69 64 TYR B N 1
ATOM 2283 C CA . TYR B 1 64 ? -5.305 -21.984 11.977 1 96.69 64 TYR B CA 1
ATOM 2284 C C . TYR B 1 64 ? -5.23 -20.484 12.164 1 96.69 64 TYR B C 1
ATOM 2286 O O . TYR B 1 64 ? -4.172 -19.938 12.492 1 96.69 64 TYR B O 1
ATOM 2294 N N . GLY B 1 65 ? -6.23 -19.812 11.891 1 95.38 65 GLY B N 1
ATOM 2295 C CA . GLY B 1 65 ? -6.352 -18.406 12.258 1 95.38 65 GLY B CA 1
ATOM 2296 C C . GLY B 1 65 ? -5.48 -17.5 11.414 1 95.38 65 GLY B C 1
ATOM 2297 O O . GLY B 1 65 ? -5.055 -16.438 11.883 1 95.38 65 GLY B O 1
ATOM 2298 N N . GLN B 1 66 ? -5.125 -17.891 10.18 1 96.44 66 GLN B N 1
ATOM 2299 C CA . GLN B 1 66 ? -4.289 -17.062 9.305 1 96.44 66 GLN B CA 1
ATOM 2300 C C . GLN B 1 66 ? -5.113 -15.969 8.625 1 96.44 66 GLN B C 1
ATOM 2302 O O . GLN B 1 66 ? -5.922 -16.25 7.742 1 96.44 66 GLN B O 1
ATOM 2307 N N . PRO B 1 67 ? -4.848 -14.727 8.945 1 96.75 67 PRO B N 1
ATOM 2308 C CA . PRO B 1 67 ? -5.68 -13.648 8.406 1 96.75 67 PRO B CA 1
ATOM 2309 C C . PRO B 1 67 ? -5.688 -13.602 6.883 1 96.75 67 PRO B C 1
ATOM 2311 O O . PRO B 1 67 ? -6.727 -13.352 6.273 1 96.75 67 PRO B O 1
ATOM 2314 N N . ARG B 1 68 ? -4.57 -13.82 6.285 1 94.6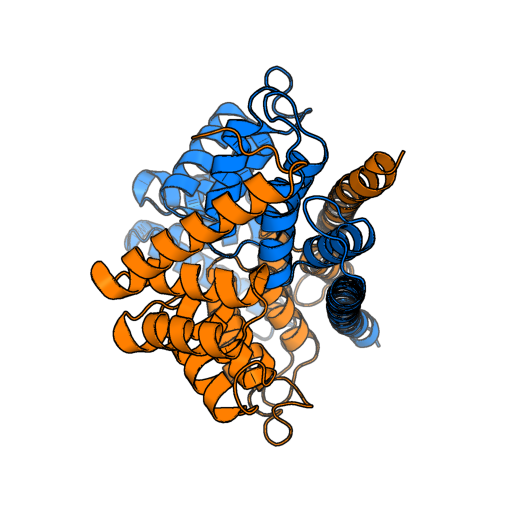9 68 ARG B N 1
ATOM 2315 C CA . ARG B 1 68 ? -4.508 -13.797 4.824 1 94.69 68 ARG B CA 1
ATOM 2316 C C . ARG B 1 68 ? -5.352 -14.914 4.223 1 94.69 68 ARG B C 1
ATOM 2318 O O . ARG B 1 68 ? -5.953 -14.742 3.16 1 94.69 68 ARG B O 1
ATOM 2325 N N . GLY B 1 69 ? -5.312 -16.047 4.902 1 97.5 69 GLY B N 1
ATOM 2326 C CA . GLY B 1 69 ? -6.199 -17.125 4.477 1 97.5 69 GLY B CA 1
ATOM 2327 C C . GLY B 1 69 ? -7.664 -16.719 4.484 1 97.5 69 GLY B C 1
ATOM 2328 O O . GLY B 1 69 ? -8.422 -17.094 3.582 1 97.5 69 GLY B O 1
ATOM 2329 N N . CYS B 1 70 ? -8.031 -15.961 5.504 1 98.44 70 CYS B N 1
ATOM 2330 C CA . CYS B 1 70 ? -9.406 -15.484 5.605 1 98.44 70 CYS B CA 1
ATOM 2331 C C . CYS B 1 70 ? -9.727 -14.5 4.484 1 98.44 70 CYS B C 1
ATOM 2333 O O . CYS B 1 70 ? -10.836 -14.516 3.939 1 98.44 70 CYS B O 1
ATOM 2335 N N . SER B 1 71 ? -8.797 -13.672 4.152 1 97.62 71 SER B N 1
ATOM 2336 C CA . SER B 1 71 ? -9.023 -12.727 3.064 1 97.62 71 SER B CA 1
ATOM 2337 C C . SER B 1 71 ? -9.203 -13.453 1.732 1 97.62 71 SER B C 1
ATOM 2339 O O . SER B 1 71 ? -10.062 -13.086 0.93 1 97.62 71 SER B O 1
ATOM 2341 N N . LYS B 1 72 ? -8.352 -14.461 1.489 1 96.94 72 LYS B N 1
ATOM 2342 C CA . LYS B 1 72 ? -8.461 -15.234 0.26 1 96.94 72 LYS B CA 1
ATOM 2343 C C . LYS B 1 72 ? -9.797 -15.969 0.193 1 96.94 72 LYS B C 1
ATOM 2345 O O . LYS B 1 72 ? -10.438 -16.016 -0.858 1 96.94 72 LYS B O 1
ATOM 2350 N N . LEU B 1 73 ? -10.156 -16.516 1.306 1 98.06 73 LEU B N 1
ATOM 2351 C CA . LEU B 1 73 ? -11.453 -17.188 1.373 1 98.06 73 LEU B CA 1
ATOM 2352 C C . LEU B 1 73 ? -12.586 -16.203 1.126 1 98.06 73 LEU B C 1
ATOM 2354 O O . LEU B 1 73 ? -13.539 -16.5 0.405 1 98.06 73 LEU B O 1
ATOM 2358 N N . ALA B 1 74 ? -12.5 -15.047 1.709 1 98.31 74 ALA B N 1
ATOM 2359 C CA . ALA B 1 74 ? -13.508 -14.008 1.508 1 98.31 74 ALA B CA 1
ATOM 2360 C C . ALA B 1 74 ? -13.648 -13.664 0.029 1 98.31 74 ALA B C 1
ATOM 2362 O O . ALA B 1 74 ? -14.766 -13.516 -0.476 1 98.31 74 ALA B O 1
ATOM 2363 N N . ALA B 1 75 ? -12.562 -13.578 -0.671 1 95.69 75 ALA B N 1
ATOM 2364 C CA . ALA B 1 75 ? -12.586 -13.273 -2.098 1 95.69 75 ALA B CA 1
ATOM 2365 C C . ALA B 1 75 ? -13.297 -14.367 -2.887 1 95.69 75 ALA B C 1
ATOM 2367 O O . ALA B 1 75 ? -14.016 -14.078 -3.85 1 95.69 75 ALA B O 1
ATOM 2368 N N . GLN B 1 76 ? -13.039 -15.617 -2.484 1 97.12 76 GLN B N 1
ATOM 2369 C CA . GLN B 1 76 ? -13.742 -16.719 -3.154 1 97.12 76 GLN B CA 1
ATOM 2370 C C . GLN B 1 76 ? -15.25 -16.547 -3.041 1 97.12 76 GLN B C 1
ATOM 2372 O O . GLN B 1 76 ? -15.977 -16.734 -4.02 1 97.12 76 GLN B O 1
ATOM 2377 N N . TYR B 1 77 ? -15.742 -16.141 -1.895 1 97.06 77 TYR B N 1
ATOM 2378 C CA . TYR B 1 77 ? -17.172 -15.938 -1.679 1 97.06 77 TYR B CA 1
ATOM 2379 C C . TYR B 1 77 ? -17.656 -14.68 -2.385 1 97.06 77 TYR B C 1
ATOM 2381 O O . TYR B 1 77 ? -18.797 -14.625 -2.857 1 97.06 77 TYR B O 1
ATOM 2389 N N . LEU B 1 78 ? -16.859 -13.695 -2.443 1 95.12 78 LEU B N 1
ATOM 2390 C CA . LEU B 1 78 ? -17.219 -12.43 -3.084 1 95.12 78 LEU B CA 1
ATOM 2391 C C . LEU B 1 78 ? -17.484 -12.633 -4.574 1 95.12 78 LEU B C 1
ATOM 2393 O O . LEU B 1 78 ? -18.438 -12.086 -5.125 1 95.12 78 LEU B O 1
ATOM 2397 N N . TYR B 1 79 ? -16.594 -13.484 -5.16 1 92 79 TYR B N 1
ATOM 2398 C CA . TYR B 1 79 ? -16.641 -13.602 -6.613 1 92 79 TYR B CA 1
ATOM 2399 C C . TYR B 1 79 ? -17.25 -14.93 -7.035 1 92 79 TYR B C 1
ATOM 2401 O O . TYR B 1 79 ? -17.484 -15.164 -8.227 1 92 79 TYR B O 1
ATOM 2409 N N . GLY B 1 80 ? -17.531 -15.781 -6.148 1 95.12 80 GLY B N 1
ATOM 2410 C CA . GLY B 1 80 ? -18.109 -17.078 -6.449 1 95.12 80 GLY B CA 1
ATOM 2411 C C . GLY B 1 80 ? -17.156 -18 -7.199 1 95.12 80 GLY B C 1
ATOM 2412 O O . GLY B 1 80 ? -17.531 -18.562 -8.227 1 95.12 80 GLY B O 1
ATOM 2413 N N . LYS B 1 81 ? -16 -18.109 -6.734 1 92.94 81 LYS B N 1
ATOM 2414 C CA . LYS B 1 81 ? -15 -18.984 -7.34 1 92.94 81 LYS B CA 1
ATOM 2415 C C . LYS B 1 81 ? -14.781 -20.234 -6.488 1 92.94 81 LYS B C 1
ATOM 2417 O O . LYS B 1 81 ? -14.133 -20.172 -5.441 1 92.94 81 LYS B O 1
ATOM 2422 N N . GLY B 1 82 ? -15.133 -21.344 -6.898 1 95.25 82 GLY B N 1
ATOM 2423 C CA . GLY B 1 82 ? -14.984 -22.594 -6.16 1 95.25 82 GLY B CA 1
ATOM 2424 C C . GLY B 1 82 ? -16.047 -22.781 -5.086 1 95.25 82 GLY B C 1
ATOM 2425 O O . GLY B 1 82 ? -16.125 -23.828 -4.461 1 95.25 82 GLY B O 1
ATOM 2426 N N . VAL B 1 83 ? -16.75 -21.719 -4.828 1 97.12 83 VAL B N 1
ATOM 2427 C CA . VAL B 1 83 ? -17.891 -21.703 -3.912 1 97.12 83 VAL B CA 1
ATOM 2428 C C . VAL B 1 83 ? -19.031 -20.891 -4.516 1 97.12 83 VAL B C 1
ATOM 2430 O O . VAL B 1 83 ? -18.844 -20.188 -5.516 1 97.12 83 VAL B O 1
ATOM 2433 N N . THR B 1 84 ? -20.234 -21.047 -4.004 1 96.75 84 THR B N 1
ATOM 2434 C CA . THR B 1 84 ? -21.344 -20.188 -4.406 1 96.75 84 THR B CA 1
ATOM 2435 C C . THR B 1 84 ? -21.141 -18.766 -3.877 1 96.75 84 THR B C 1
ATOM 2437 O O . THR B 1 84 ? -20.766 -18.578 -2.717 1 96.75 84 THR B O 1
ATOM 2440 N N . LYS B 1 85 ? -21.281 -17.844 -4.77 1 96.06 85 LYS B N 1
ATOM 2441 C CA . LYS B 1 85 ? -21.172 -16.438 -4.371 1 96.06 85 LYS B CA 1
ATOM 2442 C C . LYS B 1 85 ? -22.031 -16.156 -3.141 1 96.06 85 LYS B C 1
ATOM 2444 O O . LYS B 1 85 ? -23.188 -16.578 -3.072 1 96.06 85 LYS B O 1
ATOM 2449 N N . ASP B 1 86 ? -21.484 -15.516 -2.154 1 96.69 86 ASP B N 1
ATOM 2450 C CA . ASP B 1 86 ? -22.125 -15.227 -0.878 1 96.69 86 ASP B CA 1
ATOM 2451 C C . ASP B 1 86 ? -21.516 -13.992 -0.219 1 96.69 86 ASP B C 1
ATOM 2453 O O . ASP B 1 86 ? -20.516 -14.094 0.493 1 96.69 86 ASP B O 1
ATOM 2457 N N . ILE B 1 87 ? -22.156 -12.852 -0.381 1 94.56 87 ILE B N 1
ATOM 2458 C CA . ILE B 1 87 ? -21.609 -11.562 0.043 1 94.56 87 ILE B CA 1
ATOM 2459 C C . ILE B 1 87 ? -21.547 -11.508 1.567 1 94.56 87 ILE B C 1
ATOM 2461 O O . ILE B 1 87 ? -20.531 -11.109 2.139 1 94.56 87 ILE B O 1
ATOM 2465 N N . PRO B 1 88 ? -22.547 -11.961 2.283 1 95.31 88 PRO B N 1
ATOM 2466 C CA . PRO B 1 88 ? -22.469 -11.977 3.746 1 95.31 88 PRO B CA 1
ATOM 2467 C C . PRO B 1 88 ? -21.281 -12.789 4.258 1 95.31 88 PRO B C 1
ATOM 2469 O O . PRO B 1 88 ? -20.594 -12.359 5.184 1 95.31 88 PRO B O 1
ATOM 2472 N N . LYS B 1 89 ? -21.016 -13.914 3.596 1 97.06 89 LYS B N 1
ATOM 2473 C CA . LYS B 1 89 ? -19.859 -14.711 4.008 1 97.06 89 LYS B CA 1
ATOM 2474 C C . LYS B 1 89 ? -18.547 -13.992 3.662 1 97.06 89 LYS B C 1
ATOM 2476 O O . LYS B 1 89 ? -17.594 -14.023 4.441 1 97.06 89 LYS B O 1
ATOM 2481 N N . ALA B 1 90 ? -18.531 -13.391 2.486 1 97.75 90 ALA B N 1
ATOM 2482 C CA . ALA B 1 90 ? -17.359 -12.609 2.113 1 97.75 90 ALA B CA 1
ATOM 2483 C C . ALA B 1 90 ? -17.062 -11.539 3.156 1 97.75 90 ALA B C 1
ATOM 2485 O O . ALA B 1 90 ? -15.922 -11.414 3.619 1 97.75 90 ALA B O 1
ATOM 2486 N N . MET B 1 91 ? -18.125 -10.828 3.586 1 96.62 91 MET B N 1
ATOM 2487 C CA . MET B 1 91 ? -17.953 -9.766 4.574 1 96.62 91 MET B CA 1
ATOM 2488 C C . MET B 1 91 ? -17.469 -10.328 5.906 1 96.62 91 MET B C 1
ATOM 2490 O O . MET B 1 91 ? -16.594 -9.758 6.547 1 96.62 91 MET B O 1
ATOM 2494 N N . LYS B 1 92 ? -18 -11.414 6.281 1 97.75 92 LYS B N 1
ATOM 2495 C CA . LYS B 1 92 ? -17.594 -12.07 7.527 1 97.75 92 LYS B CA 1
ATOM 2496 C C . LYS B 1 92 ? -16.109 -12.414 7.52 1 97.75 92 LYS B C 1
ATOM 2498 O O . LYS B 1 92 ? -15.398 -12.109 8.477 1 97.75 92 LYS B O 1
ATOM 2503 N N . TYR B 1 93 ? -15.68 -13.008 6.422 1 98.5 93 TYR B N 1
ATOM 2504 C CA . TYR B 1 93 ? -14.297 -13.477 6.371 1 98.5 93 TYR B CA 1
ATOM 2505 C C . TYR B 1 93 ? -13.336 -12.312 6.148 1 98.5 93 TYR B C 1
ATOM 2507 O O . TYR B 1 93 ? -12.211 -12.328 6.648 1 98.5 93 TYR B O 1
ATOM 2515 N N . PHE B 1 94 ? -13.719 -11.258 5.402 1 98.19 94 PHE B N 1
ATOM 2516 C CA . PHE B 1 94 ? -12.898 -10.062 5.324 1 98.19 94 PHE B CA 1
ATOM 2517 C C . PHE B 1 94 ? -12.758 -9.414 6.695 1 98.19 94 PHE B C 1
ATOM 2519 O O . PHE B 1 94 ? -11.68 -8.945 7.062 1 98.19 94 PHE B O 1
ATOM 2526 N N . THR B 1 95 ? -13.852 -9.391 7.445 1 98.38 95 THR B N 1
ATOM 2527 C CA . THR B 1 95 ? -13.797 -8.82 8.789 1 98.38 95 THR B CA 1
ATOM 2528 C C . THR B 1 95 ? -12.859 -9.625 9.68 1 98.38 95 THR B C 1
ATOM 2530 O O . TH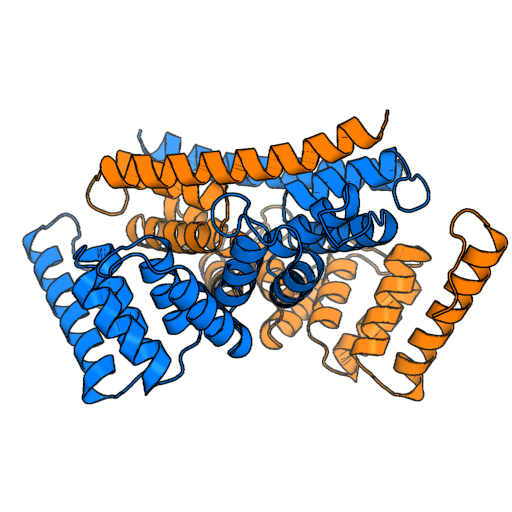R B 1 95 ? -12.031 -9.047 10.391 1 98.38 95 THR B O 1
ATOM 2533 N N . LYS B 1 96 ? -13.016 -10.914 9.602 1 98.25 96 LYS B N 1
ATOM 2534 C CA . LYS B 1 96 ? -12.117 -11.773 10.367 1 98.25 96 LYS B CA 1
ATOM 2535 C C . LYS B 1 96 ? -10.656 -11.539 9.977 1 98.25 96 LYS B C 1
ATOM 2537 O O . LYS B 1 96 ? -9.781 -11.484 10.836 1 98.25 96 LYS B O 1
ATOM 2542 N N . SER B 1 97 ? -10.453 -11.453 8.727 1 98.25 97 SER B N 1
ATOM 2543 C CA . SER B 1 97 ? -9.117 -11.172 8.211 1 98.25 97 SER B CA 1
ATOM 2544 C C . SER B 1 97 ? -8.594 -9.836 8.727 1 98.25 97 SER B C 1
ATOM 2546 O O . SER B 1 97 ? -7.449 -9.742 9.172 1 98.25 97 SER B O 1
ATOM 2548 N N . CYS B 1 98 ? -9.391 -8.836 8.703 1 97.81 98 CYS B N 1
ATOM 2549 C CA . CYS B 1 98 ? -9.023 -7.508 9.172 1 97.81 98 CYS B CA 1
ATOM 2550 C C . CYS B 1 98 ? -8.703 -7.527 10.664 1 97.81 98 CYS B C 1
ATOM 2552 O O . CYS B 1 98 ? -7.691 -6.969 11.094 1 97.81 98 CYS B O 1
ATOM 2554 N N . ASP B 1 99 ? -9.492 -8.195 11.398 1 97.19 99 ASP B N 1
ATOM 2555 C CA . ASP B 1 99 ? -9.289 -8.297 12.836 1 97.19 99 ASP B CA 1
ATOM 2556 C C . ASP B 1 99 ? -7.977 -9.008 13.156 1 97.19 99 ASP B C 1
ATOM 2558 O O . ASP B 1 99 ? -7.355 -8.734 14.188 1 97.19 99 ASP B O 1
ATOM 2562 N N . GLY B 1 100 ? -7.594 -9.875 12.211 1 95.62 100 GLY B N 1
ATOM 2563 C CA . GLY B 1 100 ? -6.328 -10.57 12.375 1 95.62 100 GLY B CA 1
ATOM 2564 C C . GLY B 1 100 ? -5.141 -9.758 11.883 1 95.62 100 GLY B C 1
ATOM 2565 O O . GLY B 1 100 ? -3.996 -10.211 11.977 1 95.62 100 GLY B O 1
ATOM 2566 N N . GLY B 1 101 ? -5.422 -8.594 11.289 1 93.25 101 GLY B N 1
ATOM 2567 C CA . GLY B 1 101 ? -4.332 -7.691 10.953 1 93.25 101 GLY B CA 1
ATOM 2568 C C . GLY B 1 101 ? -4.031 -7.645 9.469 1 93.25 101 GLY B C 1
ATOM 2569 O O . GLY B 1 101 ? -3.047 -7.035 9.047 1 93.25 101 GLY B O 1
ATOM 2570 N N . SER B 1 102 ? -4.867 -8.258 8.641 1 94.06 102 SER B N 1
ATOM 2571 C CA . SER B 1 102 ? -4.609 -8.273 7.203 1 94.06 102 SER B CA 1
ATOM 2572 C C . SER B 1 102 ? -5.062 -6.977 6.543 1 94.06 102 SER B C 1
ATOM 2574 O O . SER B 1 102 ? -6.227 -6.586 6.664 1 94.06 102 SER B O 1
ATOM 2576 N N . VAL B 1 103 ? -4.156 -6.371 5.82 1 94.94 103 VAL B N 1
ATOM 2577 C CA . VAL B 1 103 ? -4.449 -5.168 5.051 1 94.94 103 VAL B CA 1
ATOM 2578 C C . VAL B 1 103 ? -5.543 -5.461 4.027 1 94.94 103 VAL B C 1
ATOM 2580 O O . VAL B 1 103 ? -6.504 -4.699 3.898 1 94.94 103 VAL B O 1
ATOM 2583 N N . GLU B 1 104 ? -5.434 -6.617 3.393 1 94.31 104 GLU B N 1
ATOM 2584 C CA . GLU B 1 104 ? -6.398 -7.02 2.375 1 94.31 104 GLU B CA 1
ATOM 2585 C C . GLU B 1 104 ? -7.789 -7.219 2.98 1 94.31 104 GLU B C 1
ATOM 2587 O O . GLU B 1 104 ? -8.797 -6.887 2.354 1 94.31 104 GLU B O 1
ATOM 2592 N N . GLY B 1 105 ? -7.727 -7.77 4.125 1 97.56 105 GLY B N 1
ATOM 2593 C CA . GLY B 1 105 ? -9 -7.977 4.797 1 97.56 105 GLY B CA 1
ATOM 2594 C C . GLY B 1 105 ? -9.727 -6.684 5.102 1 97.56 105 GLY B C 1
ATOM 2595 O O . GLY B 1 105 ? -10.922 -6.562 4.828 1 97.56 105 GLY B O 1
ATOM 2596 N N . CYS B 1 106 ? -8.984 -5.723 5.637 1 97.94 106 CYS B N 1
ATOM 2597 C CA . CYS B 1 106 ? -9.586 -4.441 6 1 97.94 106 CYS B CA 1
ATOM 2598 C C . CYS B 1 106 ? -10.023 -3.678 4.758 1 97.94 106 CYS B C 1
ATOM 2600 O O . CYS B 1 106 ? -11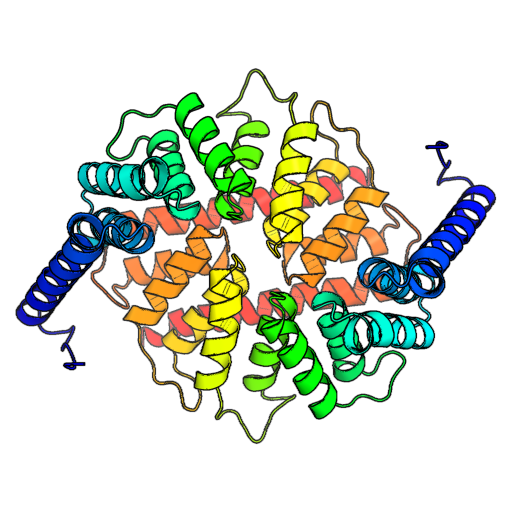.117 -3.102 4.734 1 97.94 106 CYS B O 1
ATOM 2602 N N . TYR B 1 107 ? -9.266 -3.703 3.742 1 96.38 107 TYR B N 1
ATOM 2603 C CA . TYR B 1 107 ? -9.641 -3.049 2.492 1 96.38 107 TYR B CA 1
ATOM 2604 C C . TYR B 1 107 ? -10.875 -3.703 1.879 1 96.38 107 TYR B C 1
ATOM 2606 O O . TYR B 1 107 ? -11.766 -3.012 1.385 1 96.38 107 TYR B O 1
ATOM 2614 N N . GLY B 1 108 ? -10.836 -5.051 1.881 1 95.56 108 GLY B N 1
ATOM 2615 C CA . GLY B 1 108 ? -11.93 -5.801 1.291 1 95.56 108 GLY B CA 1
ATOM 2616 C C . GLY B 1 108 ? -13.281 -5.48 1.912 1 95.56 108 GLY B C 1
ATOM 2617 O O . GLY B 1 108 ? -14.234 -5.16 1.203 1 95.56 108 GLY B O 1
ATOM 2618 N N . ILE B 1 109 ? -13.344 -5.52 3.221 1 97 109 ILE B N 1
ATOM 2619 C CA . ILE B 1 109 ? -14.617 -5.25 3.881 1 97 109 ILE B CA 1
ATOM 2620 C C . ILE B 1 109 ? -15.016 -3.795 3.66 1 97 109 ILE B C 1
ATOM 2622 O O . ILE B 1 109 ? -16.188 -3.498 3.396 1 97 109 ILE B O 1
ATOM 2626 N N . ALA B 1 110 ? -14.102 -2.883 3.752 1 96.19 110 ALA B N 1
ATOM 2627 C CA . ALA B 1 110 ? -14.406 -1.472 3.527 1 96.19 110 ALA B CA 1
ATOM 2628 C C . ALA B 1 110 ? -14.938 -1.243 2.117 1 96.19 110 ALA B C 1
ATOM 2630 O O . ALA B 1 110 ? -15.898 -0.494 1.926 1 96.19 110 ALA B O 1
ATOM 2631 N N . SER B 1 111 ? -14.391 -1.926 1.146 1 92.94 111 SER B N 1
ATOM 2632 C CA . SER B 1 111 ? -14.781 -1.773 -0.251 1 92.94 111 SER B CA 1
ATOM 2633 C C . SER B 1 111 ? -16.203 -2.273 -0.482 1 92.94 111 SER B C 1
ATOM 2635 O O . SER B 1 111 ? -16.953 -1.685 -1.263 1 92.94 111 SER B O 1
ATOM 2637 N N . ILE B 1 112 ? -16.516 -3.346 0.165 1 93.56 112 ILE B N 1
ATOM 2638 C CA . ILE B 1 112 ? -17.875 -3.867 0.026 1 93.56 112 ILE B CA 1
ATOM 2639 C C . ILE B 1 112 ? -18.859 -2.891 0.648 1 93.56 112 ILE B C 1
ATOM 2641 O O . ILE B 1 112 ? -19.922 -2.627 0.076 1 93.56 112 ILE B O 1
ATOM 2645 N N . LEU B 1 113 ? -18.5 -2.316 1.782 1 93.69 113 LEU B N 1
ATOM 2646 C CA . LEU B 1 113 ? -19.406 -1.449 2.535 1 93.69 113 LEU B CA 1
ATOM 2647 C C . LEU B 1 113 ? -19.75 -0.196 1.737 1 93.69 113 LEU B C 1
ATOM 2649 O O . LEU B 1 113 ? -20.828 0.368 1.893 1 93.69 113 LEU B O 1
ATOM 2653 N N . VAL B 1 114 ? -18.906 0.196 0.811 1 90.94 114 VAL B N 1
ATOM 2654 C CA . VAL B 1 114 ? -19.156 1.445 0.098 1 90.94 114 VAL B CA 1
ATOM 2655 C C . VAL B 1 114 ? -19.562 1.146 -1.344 1 90.94 114 VAL B C 1
ATOM 2657 O O . VAL B 1 114 ? -19.719 2.062 -2.152 1 90.94 114 VAL B O 1
ATOM 2660 N N . SER B 1 115 ? -19.641 -0.112 -1.733 1 89 115 SER B N 1
ATOM 2661 C CA . SER B 1 115 ? -20 -0.494 -3.098 1 89 115 SER B CA 1
ATOM 2662 C C . SER B 1 115 ? -21.5 -0.422 -3.318 1 89 115 SER B C 1
ATOM 2664 O O . SER B 1 115 ? -22.281 -1.052 -2.59 1 89 115 SER B O 1
ATOM 2666 N N . ASP B 1 116 ? -21.859 0.267 -4.375 1 82 116 ASP B N 1
ATOM 2667 C CA . ASP B 1 116 ? -23.266 0.348 -4.719 1 82 116 ASP B CA 1
ATOM 2668 C C . ASP B 1 116 ? -23.797 -0.999 -5.211 1 82 116 ASP B C 1
ATOM 2670 O O . ASP B 1 116 ? -24.953 -1.347 -4.969 1 82 116 ASP B O 1
ATOM 2674 N N . GLN B 1 117 ? -23 -1.762 -5.824 1 80.75 117 GLN B N 1
ATOM 2675 C CA . GLN B 1 117 ? -23.406 -3.029 -6.43 1 80.75 117 GLN B CA 1
ATOM 2676 C C . GLN B 1 117 ? -23.469 -4.141 -5.387 1 80.75 117 GLN B C 1
ATOM 2678 O O . GLN B 1 117 ? -24.406 -4.945 -5.391 1 80.75 117 GLN B O 1
ATOM 2683 N N . LEU B 1 118 ? -22.609 -4.117 -4.477 1 84.38 118 LEU B N 1
ATOM 2684 C CA . LEU B 1 118 ? -22.469 -5.246 -3.562 1 84.38 118 LEU B CA 1
ATOM 2685 C C . LEU B 1 118 ? -23.25 -5.008 -2.277 1 84.38 118 LEU B C 1
ATOM 2687 O O . LEU B 1 118 ? -23.625 -5.961 -1.587 1 84.38 118 LEU B O 1
ATOM 2691 N N . ASN B 1 119 ? -23.391 -3.734 -1.997 1 77.19 119 ASN B N 1
ATOM 2692 C CA . ASN B 1 119 ? -24.125 -3.352 -0.798 1 77.19 119 ASN B CA 1
ATOM 2693 C C . ASN B 1 119 ? -25.125 -2.23 -1.084 1 77.19 119 ASN B C 1
ATOM 2695 O O . ASN B 1 119 ? -24.969 -1.117 -0.577 1 77.19 119 ASN B O 1
ATOM 2699 N N . PRO B 1 120 ? -26.078 -2.449 -1.878 1 66.5 120 PRO B N 1
ATOM 2700 C CA . PRO B 1 120 ? -27 -1.391 -2.316 1 66.5 120 PRO B CA 1
ATOM 2701 C C . PRO B 1 120 ? -27.734 -0.721 -1.153 1 66.5 120 PRO B C 1
ATOM 2703 O O . PRO B 1 120 ? -28.016 0.478 -1.209 1 66.5 120 PRO B O 1
ATOM 2706 N N . ALA B 1 121 ? -28.266 -1.432 -0.249 1 57.69 121 ALA B N 1
ATOM 2707 C CA . ALA B 1 121 ? -29.125 -0.896 0.811 1 57.69 121 ALA B CA 1
ATOM 2708 C C . ALA B 1 121 ? -28.312 -0.073 1.805 1 57.69 121 ALA B C 1
ATOM 2710 O O . ALA B 1 121 ? -28.875 0.641 2.637 1 57.69 121 ALA B O 1
ATOM 2711 N N . LYS B 1 122 ? -26.938 0.07 1.608 1 57.91 122 LYS B N 1
ATOM 2712 C CA . LYS B 1 122 ? -26.172 0.47 2.783 1 57.91 122 LYS B CA 1
ATOM 2713 C C . LYS B 1 122 ? -25.141 1.532 2.426 1 57.91 122 LYS B C 1
ATOM 2715 O O . LYS B 1 122 ? -24.031 1.531 2.967 1 57.91 122 LYS B O 1
ATOM 2720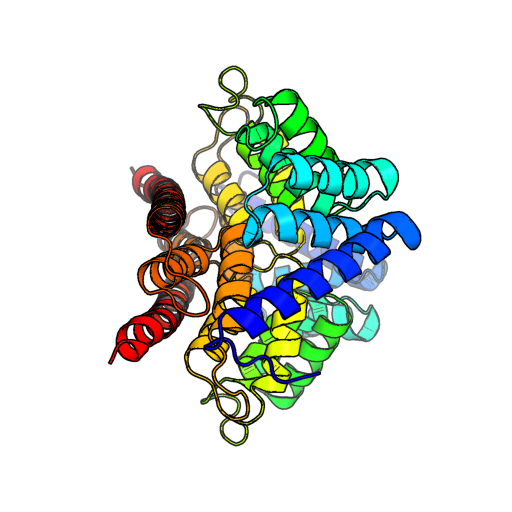 N N . LYS B 1 123 ? -25.344 2.277 1.277 1 59.44 123 LYS B N 1
ATOM 2721 C CA . LYS B 1 123 ? -24.5 3.447 1.104 1 59.44 123 LYS B CA 1
ATOM 2722 C C . LYS B 1 123 ? -24.344 4.219 2.414 1 59.44 123 LYS B C 1
ATOM 2724 O O . LYS B 1 123 ? -23.547 5.152 2.502 1 59.44 123 LYS B O 1
ATOM 2729 N N . LYS B 1 124 ? -24.812 3.475 3.381 1 66.81 124 LYS B N 1
ATOM 2730 C CA . LYS B 1 124 ? -24.969 4.16 4.66 1 66.81 124 LYS B CA 1
ATOM 2731 C C . LYS B 1 124 ? -23.891 3.729 5.652 1 66.81 124 LYS B C 1
ATOM 2733 O O . LYS B 1 124 ? -23.969 4.043 6.84 1 66.81 124 LYS B O 1
ATOM 2738 N N . GLU B 1 125 ? -22.938 3.086 4.988 1 90.75 125 GLU B N 1
ATOM 2739 C CA . GLU B 1 125 ? -21.969 2.68 6.004 1 90.75 125 GLU B CA 1
ATOM 2740 C C . GLU B 1 125 ? -20.578 3.209 5.684 1 90.75 125 GLU B C 1
ATOM 2742 O O . GLU B 1 125 ? -19.578 2.504 5.867 1 90.75 125 GLU B O 1
ATOM 2747 N N . ALA B 1 126 ? -20.562 4.371 5.105 1 93.5 126 ALA B N 1
ATOM 2748 C CA . ALA B 1 126 ? -19.297 4.988 4.711 1 93.5 126 ALA B CA 1
ATOM 2749 C C . ALA B 1 126 ? -18.422 5.273 5.93 1 93.5 126 ALA B C 1
ATOM 2751 O O . ALA B 1 126 ? -17.203 5.141 5.871 1 93.5 126 ALA B O 1
ATOM 2752 N N . THR B 1 127 ? -19.016 5.648 7.004 1 95.25 127 THR B N 1
ATOM 2753 C CA . THR B 1 127 ? -18.25 5.91 8.219 1 95.25 127 THR B CA 1
ATOM 2754 C C . THR B 1 127 ? -17.578 4.633 8.727 1 95.25 127 THR B C 1
ATOM 2756 O O . THR B 1 127 ? -16.391 4.641 9.062 1 95.25 127 THR B O 1
ATOM 2759 N N . LYS B 1 128 ? -18.391 3.582 8.727 1 95.44 128 LYS B N 1
ATOM 2760 C CA . LYS B 1 128 ? -17.844 2.289 9.117 1 95.44 128 LYS B CA 1
ATOM 2761 C C . LYS B 1 128 ? -16.719 1.871 8.172 1 95.44 128 LYS B C 1
ATOM 2763 O O . LYS B 1 128 ? -15.68 1.373 8.625 1 95.44 128 LYS B O 1
ATOM 2768 N N . ALA B 1 129 ? -16.891 2.066 6.883 1 96.38 129 ALA B N 1
ATOM 2769 C CA . ALA B 1 129 ? -15.883 1.725 5.883 1 96.38 129 ALA B CA 1
ATOM 2770 C C . ALA B 1 129 ? -14.586 2.496 6.125 1 96.38 129 ALA B C 1
ATOM 2772 O O . ALA B 1 129 ? -13.492 1.94 6 1 96.38 129 ALA B O 1
ATOM 2773 N N . THR B 1 130 ? -14.664 3.77 6.492 1 97.31 130 THR B N 1
ATOM 2774 C CA . THR B 1 130 ? -13.477 4.586 6.738 1 97.31 130 THR B CA 1
ATOM 2775 C C . THR B 1 130 ? -12.641 4.004 7.875 1 97.31 130 THR B C 1
ATOM 2777 O O . THR B 1 130 ? -11.414 4.059 7.836 1 97.31 130 THR B O 1
ATOM 2780 N N . SER B 1 131 ? -13.32 3.434 8.859 1 97.62 131 SER B N 1
ATOM 2781 C CA . SER B 1 131 ? -12.586 2.834 9.969 1 97.62 131 SER B CA 1
ATOM 2782 C C . SER B 1 131 ? -11.766 1.635 9.5 1 97.62 131 SER B C 1
ATOM 2784 O O . SER B 1 131 ? -10.633 1.44 9.945 1 97.62 131 SER B O 1
ATOM 2786 N N . TYR B 1 132 ? -12.344 0.826 8.625 1 97.88 132 TYR B N 1
ATOM 2787 C CA . TYR B 1 132 ? -11.617 -0.32 8.094 1 97.88 132 TYR B CA 1
ATOM 2788 C C . TYR B 1 132 ? -10.508 0.13 7.148 1 97.88 132 TYR B C 1
ATOM 2790 O O . TYR B 1 132 ? -9.383 -0.375 7.219 1 97.88 132 TYR B O 1
ATOM 2798 N N . PHE B 1 133 ? -10.789 1.114 6.23 1 97.62 133 PHE B N 1
ATOM 2799 C CA . PHE B 1 133 ? -9.742 1.66 5.371 1 97.62 133 PHE B CA 1
ATOM 2800 C C . PHE B 1 133 ? -8.602 2.23 6.203 1 97.62 133 PHE B C 1
ATOM 2802 O O . PHE B 1 133 ? -7.43 2.105 5.832 1 97.62 133 PHE B O 1
ATOM 2809 N N . ASP B 1 134 ? -8.961 2.871 7.312 1 98.06 134 ASP B N 1
ATOM 2810 C CA . ASP B 1 134 ? -7.949 3.51 8.156 1 98.06 134 ASP B CA 1
ATOM 2811 C C . ASP B 1 134 ? -6.992 2.477 8.742 1 98.06 134 ASP B C 1
ATOM 2813 O O . ASP B 1 134 ? -5.789 2.719 8.844 1 98.06 134 ASP B O 1
ATOM 2817 N N . LYS B 1 135 ? -7.543 1.319 9.148 1 96.31 135 LYS B N 1
ATOM 2818 C CA . LYS B 1 135 ? -6.691 0.24 9.641 1 96.31 135 LYS B CA 1
ATOM 2819 C C . LYS B 1 135 ? -5.691 -0.202 8.57 1 96.31 135 LYS B C 1
ATOM 2821 O O . LYS B 1 135 ? -4.52 -0.43 8.875 1 96.31 135 LYS B O 1
ATOM 2826 N N . SER B 1 136 ? -6.172 -0.305 7.379 1 96.62 136 SER B N 1
ATOM 2827 C CA . SER B 1 136 ? -5.301 -0.665 6.266 1 96.62 136 SER B CA 1
ATOM 2828 C C . SER B 1 136 ? -4.297 0.444 5.965 1 96.62 136 SER B C 1
ATOM 2830 O O . SER B 1 136 ? -3.117 0.175 5.738 1 96.62 136 SER B O 1
ATOM 2832 N N . CYS B 1 137 ? -4.73 1.661 5.969 1 95.62 137 CYS B N 1
ATOM 2833 C CA . CYS B 1 137 ? -3.879 2.824 5.75 1 95.62 137 CYS B CA 1
ATOM 2834 C C . CYS B 1 137 ? -2.766 2.889 6.789 1 95.62 137 CYS B C 1
ATOM 2836 O O . CYS B 1 137 ? -1.599 3.072 6.445 1 95.62 137 CYS B O 1
ATOM 2838 N N . ASP B 1 138 ? -3.102 2.637 8.016 1 92.44 138 ASP B N 1
ATOM 2839 C CA . ASP B 1 138 ? -2.15 2.705 9.117 1 92.44 138 ASP B CA 1
ATOM 2840 C C . ASP B 1 138 ? -1.075 1.631 8.984 1 92.44 138 ASP B C 1
ATOM 2842 O O . ASP B 1 138 ? 0.024 1.774 9.523 1 92.44 138 ASP B O 1
ATOM 2846 N N . LYS B 1 139 ? -1.438 0.627 8.211 1 90.5 139 LYS B N 1
ATOM 2847 C CA . LYS B 1 139 ? -0.481 -0.461 8.023 1 90.5 139 LYS B CA 1
ATOM 2848 C C . LYS B 1 139 ? 0.312 -0.28 6.73 1 90.5 139 LYS B C 1
ATOM 2850 O O . LYS B 1 139 ? 0.999 -1.2 6.285 1 90.5 139 LYS B O 1
ATOM 2855 N N . GLY B 1 140 ? 0.106 0.826 6.086 1 91 140 GLY B N 1
ATOM 2856 C CA . GLY B 1 140 ? 0.979 1.162 4.973 1 91 140 GLY B CA 1
ATOM 2857 C C . GLY B 1 140 ? 0.316 0.982 3.621 1 91 140 GLY B C 1
ATOM 2858 O O . GLY B 1 140 ? 0.988 1.001 2.586 1 91 140 GLY B O 1
ATOM 2859 N N . HIS B 1 141 ? -1.024 0.784 3.588 1 94.25 141 HIS B N 1
ATOM 2860 C CA . HIS B 1 141 ? -1.735 0.624 2.324 1 94.25 141 HIS B CA 1
ATOM 2861 C C . HIS B 1 141 ? -2.189 1.971 1.772 1 94.25 141 HIS B C 1
ATOM 2863 O O . HIS B 1 141 ? -3.295 2.428 2.072 1 94.25 141 HIS B O 1
ATOM 2869 N N . GLY B 1 142 ? -1.403 2.521 0.84 1 94.44 142 GLY B N 1
ATOM 2870 C CA . GLY B 1 142 ? -1.616 3.857 0.309 1 94.44 142 GLY B CA 1
ATOM 2871 C C . GLY B 1 142 ? -2.961 4.02 -0.376 1 94.44 142 GLY B C 1
ATOM 2872 O O . GLY B 1 142 ? -3.588 5.078 -0.279 1 94.44 142 GLY B O 1
ATOM 2873 N N . GLU B 1 143 ? -3.381 2.965 -1.066 1 93.94 143 GLU B N 1
ATOM 2874 C CA . GLU B 1 143 ? -4.672 3.012 -1.744 1 93.94 143 GLU B CA 1
ATOM 2875 C C . GLU B 1 143 ? -5.809 3.229 -0.75 1 93.94 143 GLU B C 1
ATOM 2877 O O . GLU B 1 143 ? -6.758 3.963 -1.034 1 93.94 143 GLU B O 1
ATOM 2882 N N . SER B 1 144 ? -5.734 2.584 0.394 1 96.56 144 SER B N 1
ATOM 2883 C CA . SER B 1 144 ? -6.766 2.766 1.411 1 96.56 144 SER B CA 1
ATOM 2884 C C . SER B 1 144 ? -6.801 4.203 1.911 1 96.56 144 SER B C 1
ATOM 2886 O O . SER B 1 144 ? -7.875 4.77 2.121 1 96.56 144 SER B O 1
ATOM 2888 N N . CYS B 1 145 ? -5.629 4.805 2.121 1 96.94 145 CYS B N 1
ATOM 2889 C CA . CYS B 1 145 ? -5.582 6.199 2.537 1 96.94 145 CYS B CA 1
ATOM 2890 C C . CYS B 1 145 ? -6.199 7.105 1.479 1 96.94 145 CYS B C 1
ATOM 2892 O O . CYS B 1 145 ? -6.938 8.039 1.809 1 96.94 145 CYS B O 1
ATOM 2894 N N . PHE B 1 146 ? -5.93 6.793 0.284 1 96.62 146 PHE B N 1
ATOM 2895 C CA . PHE B 1 146 ? -6.473 7.57 -0.824 1 96.62 146 PHE B CA 1
ATOM 2896 C C . PHE B 1 146 ? -7.992 7.473 -0.86 1 96.62 146 PHE B C 1
ATOM 2898 O O . PHE B 1 146 ? -8.68 8.469 -1.079 1 96.62 146 PHE B O 1
ATOM 2905 N N . ARG B 1 147 ? -8.5 6.301 -0.643 1 94.56 147 ARG B N 1
ATOM 2906 C CA . ARG B 1 147 ? -9.945 6.113 -0.656 1 94.56 147 ARG B CA 1
ATOM 2907 C C . ARG B 1 147 ? -10.617 6.945 0.429 1 94.56 147 ARG B C 1
ATOM 2909 O O . ARG B 1 147 ? -11.656 7.574 0.188 1 94.56 147 ARG B O 1
ATOM 2916 N N . ILE B 1 148 ? -10 6.977 1.613 1 96.69 148 ILE B N 1
ATOM 2917 C CA . ILE B 1 148 ? -10.555 7.797 2.688 1 96.69 148 ILE B CA 1
ATOM 2918 C C . ILE B 1 148 ? -10.547 9.266 2.268 1 96.69 148 ILE B C 1
ATOM 2920 O O . ILE B 1 148 ? -11.547 9.969 2.453 1 96.69 148 ILE B O 1
ATOM 2924 N N . SER B 1 149 ? -9.438 9.672 1.708 1 96.62 149 SER B N 1
ATOM 2925 C CA . SER B 1 149 ? -9.336 11.062 1.264 1 96.62 149 SER B CA 1
ATOM 2926 C C . SER B 1 149 ? -10.438 11.406 0.271 1 96.62 149 SER B C 1
ATOM 2928 O O . SER B 1 149 ? -11.086 12.445 0.396 1 96.62 149 SER B O 1
ATOM 2930 N N . ALA B 1 150 ? -10.688 10.555 -0.677 1 94.19 150 ALA B N 1
ATOM 2931 C CA . ALA B 1 150 ? -11.711 10.773 -1.695 1 94.19 150 ALA B CA 1
ATOM 2932 C C . ALA B 1 150 ? -13.102 10.836 -1.069 1 94.19 150 ALA B C 1
ATOM 2934 O O . ALA B 1 150 ? -13.938 11.656 -1.466 1 94.19 150 ALA B O 1
ATOM 2935 N N . MET B 1 151 ? -13.344 9.992 -0.086 1 93.62 151 MET B N 1
ATOM 2936 C CA . MET B 1 151 ? -14.656 9.961 0.56 1 93.62 151 MET B CA 1
ATOM 2937 C C . MET B 1 151 ? -14.906 11.25 1.342 1 93.62 151 MET B C 1
ATOM 2939 O O . MET B 1 151 ? -16.016 11.797 1.309 1 93.62 151 MET B O 1
ATOM 2943 N N . TYR B 1 152 ? -13.867 11.727 2.037 1 94.81 152 TYR B N 1
ATOM 2944 C CA . TYR B 1 152 ? -14.008 12.961 2.795 1 94.81 152 TYR B CA 1
ATOM 2945 C C . TYR B 1 152 ? -14.109 14.164 1.865 1 94.81 152 TYR B C 1
ATOM 2947 O O . TYR B 1 152 ? -14.656 15.203 2.238 1 94.81 152 TYR B O 1
ATOM 2955 N N . LEU B 1 153 ? -13.539 14.047 0.689 1 93.81 153 LEU B N 1
ATOM 2956 C CA . LEU B 1 153 ? -13.539 15.141 -0.272 1 93.81 153 LEU B CA 1
ATOM 2957 C C . LEU B 1 153 ? -14.961 15.508 -0.679 1 93.81 153 LEU B C 1
ATOM 2959 O O . LEU B 1 153 ? -15.289 16.688 -0.79 1 93.81 153 LEU B O 1
ATOM 2963 N N . THR B 1 154 ? -15.859 14.492 -0.889 1 91.12 154 THR B N 1
ATOM 2964 C CA . THR B 1 154 ? -17.188 14.742 -1.421 1 91.12 154 THR B CA 1
ATOM 2965 C C . THR B 1 154 ? -18.266 14.391 -0.387 1 91.12 154 THR B C 1
ATOM 2967 O O . THR B 1 154 ? -19.422 14.797 -0.522 1 91.12 154 THR B O 1
ATOM 2970 N N . GLY B 1 155 ? -17.859 13.68 0.603 1 91.88 155 GLY B N 1
ATOM 2971 C CA . GLY B 1 155 ? -18.844 13.016 1.425 1 91.88 155 GLY B CA 1
ATOM 2972 C C . GLY B 1 155 ? -19.453 11.789 0.758 1 91.88 155 GLY B C 1
ATOM 2973 O O . GLY B 1 155 ? -19.359 11.633 -0.462 1 91.88 155 GLY B O 1
ATOM 2974 N N . LEU B 1 156 ? -19.938 10.914 1.558 1 89.25 156 LEU B N 1
ATOM 2975 C CA . LEU B 1 156 ? -20.547 9.688 1.05 1 89.25 156 LEU B CA 1
ATOM 2976 C C . LEU B 1 156 ? -21.516 9.102 2.068 1 89.25 156 LEU B C 1
ATOM 2978 O O . LEU B 1 156 ? -21.109 8.641 3.135 1 89.25 156 LEU B O 1
ATOM 2982 N N . GLY B 1 157 ? -22.75 9.086 1.704 1 88.81 157 GLY B N 1
ATOM 2983 C CA . GLY B 1 157 ? -23.734 8.531 2.613 1 88.81 157 GLY B CA 1
ATOM 2984 C C . GLY B 1 157 ? -23.75 9.219 3.967 1 88.81 157 GLY B C 1
ATOM 2985 O O . GLY B 1 157 ? -23.969 10.43 4.059 1 88.81 157 GLY B O 1
ATOM 2986 N N . ASP B 1 158 ? -23.312 8.445 5.016 1 91.56 158 ASP B N 1
ATOM 2987 C CA . ASP B 1 158 ? -23.359 8.953 6.383 1 91.56 158 ASP B CA 1
ATOM 2988 C C . ASP B 1 158 ? -22.062 9.672 6.746 1 91.56 158 ASP B C 1
ATOM 2990 O O . ASP B 1 158 ? -21.891 10.109 7.887 1 91.56 158 ASP B O 1
ATOM 2994 N N . LEU B 1 159 ? -21.234 9.781 5.789 1 94.19 159 LEU B N 1
ATOM 2995 C CA . LEU B 1 159 ? -19.969 10.477 6 1 94.19 159 LEU B CA 1
ATOM 2996 C C . LEU B 1 159 ? -20 11.875 5.406 1 94.19 159 LEU B C 1
ATOM 2998 O O . LEU B 1 159 ? -20.094 12.039 4.188 1 94.19 159 LEU B O 1
ATOM 3002 N N . SER B 1 160 ? -19.891 12.812 6.254 1 93.94 160 SER B N 1
ATOM 3003 C CA . SER B 1 160 ? -19.953 14.195 5.797 1 93.94 160 SER B CA 1
ATOM 3004 C C . SER B 1 160 ? -18.641 14.633 5.164 1 93.94 160 SER B C 1
ATOM 3006 O O . SER B 1 160 ? -17.562 14.18 5.57 1 93.94 160 SER B O 1
ATOM 3008 N N . LYS B 1 161 ? -18.781 15.469 4.172 1 93.81 161 LYS B N 1
ATOM 3009 C CA . LYS B 1 161 ? -17.625 16.125 3.578 1 93.81 161 LYS B CA 1
ATOM 3010 C C . LYS B 1 161 ? -16.75 16.766 4.648 1 93.81 161 LYS B C 1
ATOM 3012 O O . LYS B 1 161 ? -17.25 17.375 5.598 1 93.81 161 LYS B O 1
ATOM 3017 N N . ASN B 1 162 ? -15.484 16.594 4.559 1 93.94 162 ASN B N 1
ATOM 3018 C CA . ASN B 1 162 ? -14.484 17.156 5.461 1 93.94 162 ASN B CA 1
ATOM 3019 C C . ASN B 1 162 ? -13.148 17.375 4.758 1 93.94 162 ASN B C 1
ATOM 3021 O O . ASN B 1 162 ? -12.328 16.469 4.684 1 93.94 162 ASN B O 1
ATOM 3025 N N . LEU B 1 163 ? -12.875 18.531 4.227 1 92.5 163 LEU B N 1
ATOM 3026 C CA . LEU B 1 163 ? -11.727 18.812 3.371 1 92.5 163 LEU B CA 1
ATOM 3027 C C . LEU B 1 163 ? -10.43 18.719 4.164 1 92.5 163 LEU B C 1
ATOM 3029 O O . LEU B 1 163 ? -9.391 18.312 3.629 1 92.5 163 LEU B O 1
ATOM 3033 N N . THR B 1 164 ? -10.461 19.047 5.383 1 91.25 164 THR B N 1
ATOM 3034 C CA . THR B 1 164 ? -9.273 18.938 6.223 1 91.25 164 THR B CA 1
ATOM 3035 C C . THR B 1 164 ? -8.844 17.469 6.363 1 91.25 164 THR B C 1
ATOM 3037 O O . THR B 1 164 ? -7.672 17.141 6.16 1 91.25 164 THR B O 1
ATOM 3040 N N . LYS B 1 165 ? -9.789 16.625 6.691 1 93.31 165 LYS B N 1
ATOM 3041 C CA . LYS B 1 165 ? -9.492 15.203 6.781 1 93.31 165 LYS B CA 1
ATOM 3042 C C . LYS B 1 165 ? -9.062 14.648 5.43 1 93.31 165 LYS B C 1
ATOM 3044 O O . LYS B 1 165 ? -8.18 13.789 5.355 1 93.31 165 LYS B O 1
ATOM 3049 N N . SER B 1 166 ? -9.734 15.156 4.418 1 95.81 166 SER B N 1
ATOM 3050 C CA . SER B 1 166 ? -9.367 14.719 3.076 1 95.81 166 SER B CA 1
ATOM 3051 C C . SER B 1 166 ? -7.898 15.016 2.781 1 95.81 166 SER B C 1
ATOM 3053 O O . SER B 1 166 ? -7.16 14.133 2.328 1 95.81 166 SER B O 1
ATOM 3055 N N . ARG B 1 167 ? -7.473 16.172 3.074 1 93.69 167 ARG B N 1
ATOM 3056 C CA . ARG B 1 167 ? -6.086 16.562 2.834 1 93.69 167 ARG B CA 1
ATOM 3057 C C . ARG B 1 167 ? -5.133 15.734 3.689 1 93.69 167 ARG B C 1
ATOM 3059 O O . ARG B 1 167 ? -4.062 15.336 3.225 1 93.69 167 ARG B O 1
ATOM 3066 N N . GLU B 1 168 ? -5.496 15.508 4.895 1 92.69 168 GLU B N 1
ATOM 3067 C CA . GLU B 1 168 ? -4.68 14.703 5.793 1 92.69 168 GLU B CA 1
ATOM 3068 C C . GLU B 1 168 ? -4.457 13.297 5.227 1 92.69 168 GLU B C 1
ATOM 3070 O O . GLU B 1 168 ? -3.332 12.797 5.23 1 92.69 168 GLU B O 1
ATOM 3075 N N . TYR B 1 169 ? -5.504 12.711 4.766 1 96.44 169 TYR B N 1
ATOM 3076 C CA . TYR B 1 169 ? -5.379 11.352 4.266 1 96.44 169 TYR B CA 1
ATOM 3077 C C . TYR B 1 169 ? -4.715 11.328 2.893 1 96.44 169 TYR B C 1
ATOM 3079 O O . TYR B 1 169 ? -4.035 10.367 2.539 1 96.44 169 TYR B O 1
ATOM 3087 N N . ALA B 1 170 ? -4.93 12.391 2.088 1 96.44 170 ALA B N 1
ATOM 3088 C CA . ALA B 1 170 ? -4.152 12.5 0.854 1 96.44 170 ALA B CA 1
ATOM 3089 C C . ALA B 1 170 ? -2.656 12.547 1.149 1 96.44 170 ALA B C 1
ATOM 3091 O O . ALA B 1 170 ? -1.856 11.93 0.442 1 96.44 170 ALA B O 1
ATOM 3092 N N . ALA B 1 171 ? -2.273 13.266 2.15 1 94.44 171 ALA B N 1
ATOM 3093 C CA . ALA B 1 171 ? -0.874 13.359 2.555 1 94.44 171 ALA B CA 1
ATOM 3094 C C . ALA B 1 171 ? -0.329 11.992 2.971 1 94.44 171 ALA B C 1
ATOM 3096 O O . ALA B 1 171 ? 0.779 11.617 2.582 1 94.44 171 ALA B O 1
ATOM 3097 N N . LYS B 1 172 ? -1.136 11.266 3.773 1 93.25 172 LYS B N 1
ATOM 3098 C CA . LYS B 1 172 ? -0.727 9.922 4.172 1 93.25 172 LYS B CA 1
ATOM 3099 C C . LYS B 1 172 ? -0.542 9.016 2.957 1 93.25 172 LYS B C 1
ATOM 3101 O O . LYS B 1 172 ? 0.438 8.273 2.873 1 93.25 172 LYS B O 1
ATOM 3106 N N . SER B 1 173 ? -1.529 9.102 2.061 1 96.31 173 SER B N 1
ATOM 3107 C CA . SER B 1 173 ? -1.454 8.297 0.844 1 96.31 173 SER B CA 1
ATOM 3108 C C . SER B 1 173 ? -0.196 8.617 0.045 1 96.31 173 SER B C 1
ATOM 3110 O O . SER B 1 173 ? 0.48 7.715 -0.451 1 96.31 173 SER B O 1
ATOM 3112 N N . CYS B 1 174 ? 0.105 9.898 -0.051 1 94.38 174 CYS B N 1
ATOM 3113 C CA . CYS B 1 174 ? 1.271 10.344 -0.803 1 94.38 174 CYS B CA 1
ATOM 3114 C C . CYS B 1 174 ? 2.562 9.906 -0.122 1 94.38 174 CYS B C 1
ATOM 3116 O O . CYS B 1 174 ? 3.525 9.531 -0.792 1 94.38 174 CYS B O 1
ATOM 3118 N N . GLU B 1 175 ? 2.598 9.914 1.181 1 91.12 175 GLU B N 1
ATOM 3119 C CA . GLU B 1 175 ? 3.744 9.43 1.942 1 91.12 175 GLU B CA 1
ATOM 3120 C C . GLU B 1 175 ? 4.008 7.953 1.658 1 91.12 175 GLU B C 1
ATOM 3122 O O . GLU B 1 175 ? 5.156 7.508 1.683 1 91.12 175 GLU B O 1
ATOM 3127 N N . LEU B 1 176 ? 2.955 7.281 1.362 1 91.38 176 LEU B N 1
ATOM 3128 C CA . LEU B 1 176 ? 3.059 5.855 1.075 1 91.38 176 LEU B CA 1
ATOM 3129 C C . LEU B 1 176 ? 3.227 5.613 -0.421 1 91.38 176 LEU B C 1
ATOM 3131 O O . LEU B 1 176 ? 2.99 4.504 -0.905 1 91.38 176 LEU B O 1
ATOM 3135 N N . ASN B 1 177 ? 3.445 6.668 -1.214 1 90.5 177 ASN B N 1
ATOM 3136 C CA . ASN B 1 177 ? 3.812 6.645 -2.625 1 90.5 177 ASN B CA 1
ATOM 3137 C C . ASN B 1 177 ? 2.639 6.223 -3.504 1 90.5 177 ASN B C 1
ATOM 3139 O O . ASN B 1 177 ? 2.824 5.52 -4.496 1 90.5 177 ASN B O 1
ATOM 3143 N N . ASN B 1 178 ? 1.481 6.508 -3.057 1 93.62 178 ASN B N 1
ATOM 3144 C CA . ASN B 1 178 ? 0.32 6.383 -3.93 1 93.62 178 ASN B CA 1
ATOM 3145 C C . ASN B 1 178 ? 0.206 7.57 -4.887 1 93.62 178 ASN B C 1
ATOM 3147 O O . ASN B 1 178 ? 0.031 8.711 -4.449 1 93.62 178 ASN B O 1
ATOM 3151 N N . VAL B 1 179 ? 0.279 7.367 -6.121 1 93.62 179 VAL B N 1
ATOM 3152 C CA . VAL B 1 179 ? 0.384 8.406 -7.141 1 93.62 179 VAL B CA 1
ATOM 3153 C C . VAL B 1 179 ? -0.858 9.297 -7.102 1 93.62 179 VAL B C 1
ATOM 3155 O O . VAL B 1 179 ? -0.758 10.516 -7.23 1 93.62 179 VAL B O 1
ATOM 3158 N N . TYR B 1 180 ? -1.979 8.719 -6.902 1 93.94 180 TYR B N 1
ATOM 3159 C CA . TYR B 1 180 ? -3.227 9.477 -6.891 1 93.94 180 TYR B CA 1
ATOM 3160 C C . TYR B 1 180 ? -3.326 10.344 -5.641 1 93.94 180 TYR B C 1
ATOM 3162 O O . TYR B 1 180 ? -3.822 11.469 -5.695 1 93.94 180 TYR B O 1
ATOM 3170 N N . GLY B 1 181 ? -2.896 9.781 -4.512 1 95.81 181 GLY B N 1
ATOM 3171 C CA . GLY B 1 181 ? -2.838 10.562 -3.287 1 95.81 181 GLY B CA 1
ATOM 3172 C C . GLY B 1 181 ? -1.971 11.805 -3.412 1 95.81 181 GLY B C 1
ATOM 3173 O O . GLY B 1 181 ? -2.354 12.883 -2.957 1 95.81 181 GLY B O 1
ATOM 3174 N N . CYS B 1 182 ? -0.841 11.672 -4.082 1 95.69 182 CYS B N 1
ATOM 3175 C CA . CYS B 1 182 ? 0.061 12.805 -4.273 1 95.69 182 CYS B CA 1
ATOM 3176 C C . CYS B 1 182 ? -0.554 13.844 -5.211 1 95.69 182 CYS B C 1
ATOM 3178 O O . CYS B 1 182 ? -0.455 15.039 -4.961 1 95.69 182 CYS B O 1
ATOM 3180 N N . ALA B 1 183 ? -1.16 13.391 -6.297 1 95 183 ALA B N 1
ATOM 3181 C CA . ALA B 1 183 ? -1.817 14.297 -7.234 1 95 183 ALA B CA 1
ATOM 3182 C C . ALA B 1 183 ? -2.918 15.102 -6.547 1 95 183 ALA B C 1
ATOM 3184 O O . ALA B 1 183 ? -3.004 16.312 -6.711 1 95 183 ALA B O 1
ATOM 3185 N N . ASN B 1 184 ? -3.717 14.414 -5.762 1 94.44 184 ASN B N 1
ATOM 3186 C CA . ASN B 1 184 ? -4.793 15.086 -5.039 1 94.44 184 ASN B CA 1
ATOM 3187 C C . ASN B 1 184 ? -4.246 16.094 -4.035 1 94.44 184 ASN B C 1
ATOM 3189 O O . ASN B 1 184 ? -4.781 17.203 -3.904 1 94.44 184 ASN B O 1
ATOM 3193 N N . LEU B 1 185 ? -3.225 15.656 -3.373 1 95.44 185 LEU B N 1
ATOM 3194 C CA . LEU B 1 185 ? -2.623 16.547 -2.391 1 95.44 185 LEU B CA 1
ATOM 3195 C C . LEU B 1 185 ? -2.115 17.828 -3.057 1 95.44 185 LEU B C 1
ATOM 3197 O O . LEU B 1 185 ? -2.334 18.922 -2.545 1 95.44 185 LEU B O 1
ATOM 3201 N N . GLY B 1 186 ? -1.429 17.656 -4.199 1 95.75 186 GLY B N 1
ATOM 3202 C CA . GLY B 1 186 ? -0.983 18.812 -4.953 1 95.75 186 GLY B CA 1
ATOM 3203 C C . GLY B 1 186 ? -2.115 19.75 -5.336 1 95.75 186 GLY B C 1
ATOM 3204 O O . GLY B 1 186 ? -2.006 20.969 -5.172 1 95.75 186 GLY B O 1
ATOM 3205 N N . ARG B 1 187 ? -3.133 19.188 -5.801 1 94.5 187 ARG B N 1
ATOM 3206 C CA . ARG B 1 187 ? -4.305 19.969 -6.176 1 94.5 187 ARG B CA 1
ATOM 3207 C C . ARG B 1 187 ? -4.891 20.688 -4.973 1 94.5 187 ARG B C 1
ATOM 3209 O O . ARG B 1 187 ? -5.254 21.859 -5.066 1 94.5 187 ARG B O 1
ATOM 3216 N N . MET B 1 188 ? -5.02 20 -3.859 1 94.25 188 MET B N 1
ATOM 3217 C CA . MET B 1 188 ? -5.621 20.578 -2.662 1 94.25 188 MET B CA 1
ATOM 3218 C C . MET B 1 188 ? -4.797 21.766 -2.166 1 94.25 188 MET B C 1
ATOM 3220 O O . MET B 1 188 ? -5.355 22.781 -1.745 1 94.25 188 MET B O 1
ATOM 3224 N N . TYR B 1 189 ? -3.494 21.656 -2.221 1 94 189 TYR B N 1
ATOM 3225 C CA . TYR B 1 189 ? -2.639 22.781 -1.832 1 94 189 TYR B CA 1
ATOM 3226 C C . TYR B 1 189 ? -2.781 23.938 -2.811 1 94 189 TYR B C 1
ATOM 3228 O O . TYR B 1 189 ? -2.705 25.109 -2.414 1 94 189 TYR B O 1
ATOM 3236 N N . ALA B 1 190 ? -2.967 23.641 -4.109 1 95.56 190 ALA B N 1
ATOM 3237 C CA . ALA B 1 190 ? -3.135 24.688 -5.117 1 95.56 190 ALA B CA 1
ATOM 3238 C C . ALA B 1 190 ? -4.438 25.453 -4.902 1 95.56 190 ALA B C 1
ATOM 3240 O O . ALA B 1 190 ? -4.488 26.656 -5.105 1 95.56 190 ALA B O 1
ATOM 3241 N N . LEU B 1 191 ? -5.445 24.75 -4.398 1 93.25 191 LEU B N 1
ATOM 3242 C CA . LEU B 1 191 ? -6.777 25.344 -4.297 1 93.25 191 LEU B CA 1
ATOM 3243 C C . LEU B 1 191 ? -7.039 25.844 -2.883 1 93.25 191 LEU B C 1
ATOM 3245 O O . LEU B 1 191 ? -7.98 26.609 -2.66 1 93.25 191 LEU B O 1
ATOM 3249 N N . GLY B 1 192 ? -6.293 25.375 -1.984 1 91.56 192 GLY B N 1
ATOM 3250 C CA . GLY B 1 192 ? -6.516 25.703 -0.588 1 91.56 192 GLY B CA 1
ATOM 3251 C C . GLY B 1 192 ? -7.598 24.875 0.065 1 91.56 192 GLY B C 1
ATOM 3252 O O . GLY B 1 192 ? -8.258 25.312 1.008 1 91.56 192 GLY B O 1
ATOM 3253 N N . ASP B 1 193 ? -7.855 23.703 -0.464 1 89.31 193 ASP B N 1
ATOM 3254 C CA . ASP B 1 193 ? -8.828 22.797 0.118 1 89.31 193 ASP B CA 1
ATOM 3255 C C . ASP B 1 193 ? -8.289 22.156 1.4 1 89.31 193 ASP B C 1
ATOM 3257 O O . ASP B 1 193 ? -7.219 21.547 1.396 1 89.31 193 ASP B O 1
ATOM 3261 N N . GLY B 1 194 ? -9.047 22.344 2.471 1 89.75 194 GLY B N 1
ATOM 3262 C CA . GLY B 1 194 ? -8.688 21.688 3.717 1 89.75 194 GLY B CA 1
ATOM 3263 C C . GLY B 1 194 ? -7.633 22.438 4.504 1 89.75 194 GLY B C 1
ATOM 3264 O O . GLY B 1 194 ? -7.141 21.953 5.523 1 89.75 194 GLY B O 1
ATOM 3265 N N . GLY B 1 195 ? -7.223 23.594 3.984 1 86.44 195 GLY B N 1
ATOM 3266 C CA . GLY B 1 195 ? -6.215 24.422 4.617 1 86.44 195 GLY B CA 1
ATOM 3267 C C . GLY B 1 195 ? -5.75 25.578 3.738 1 86.44 195 GLY B C 1
ATOM 3268 O O . GLY B 1 195 ? -6.387 25.891 2.729 1 86.44 195 GLY B O 1
ATOM 3269 N N . GLU B 1 196 ? -4.711 26.156 4.141 1 85 196 GLU B N 1
ATOM 3270 C CA . GLU B 1 196 ? -4.199 27.297 3.385 1 85 196 GLU B CA 1
ATOM 3271 C C . GLU B 1 196 ? -3.633 26.859 2.039 1 85 196 GLU B C 1
ATOM 3273 O O . GLU B 1 196 ? -3.039 25.781 1.931 1 85 196 GLU B O 1
ATOM 3278 N N . GLN B 1 197 ? -3.881 27.703 1.121 1 92.62 197 GLN B N 1
ATOM 3279 C CA . GLN B 1 197 ? -3.221 27.516 -0.167 1 92.62 197 GLN B CA 1
ATOM 3280 C C . GLN B 1 197 ? -1.704 27.625 -0.026 1 92.62 197 GLN B C 1
ATOM 3282 O O . GLN B 1 197 ? -1.2 28.391 0.791 1 92.62 197 GLN B O 1
ATOM 3287 N N . ASN B 1 198 ? -1.046 26.844 -0.741 1 91.81 198 ASN B N 1
ATOM 3288 C CA . ASN B 1 198 ? 0.413 26.844 -0.75 1 91.81 198 ASN B CA 1
ATOM 3289 C C . ASN B 1 198 ? 0.968 26.359 -2.086 1 91.81 198 ASN B C 1
ATOM 3291 O O . ASN B 1 198 ? 1.064 25.156 -2.324 1 91.81 198 ASN B O 1
ATOM 3295 N N . GLU B 1 199 ? 1.352 27.25 -2.904 1 94.88 199 GLU B N 1
ATOM 3296 C CA . GLU B 1 199 ? 1.769 26.938 -4.27 1 94.88 199 GLU B CA 1
ATOM 3297 C C . GLU B 1 199 ? 3.061 26.125 -4.277 1 94.88 199 GLU B C 1
ATOM 3299 O O . GLU B 1 199 ? 3.254 25.266 -5.141 1 94.88 199 GLU B O 1
ATOM 3304 N N . GLU B 1 200 ? 3.939 26.375 -3.406 1 92.5 200 GLU B N 1
ATOM 3305 C CA . GLU B 1 200 ? 5.191 25.625 -3.328 1 92.5 200 GLU B CA 1
ATOM 3306 C C . GLU B 1 200 ? 4.938 24.156 -3.006 1 92.5 200 GLU B C 1
ATOM 3308 O O . GLU B 1 200 ? 5.48 23.266 -3.664 1 92.5 200 GLU B O 1
ATOM 3313 N N . LEU B 1 201 ? 4.09 23.953 -2.045 1 92.62 201 LEU B N 1
ATOM 3314 C CA . LEU B 1 201 ? 3.74 22.578 -1.698 1 92.62 201 LEU B CA 1
ATOM 3315 C C . LEU B 1 201 ? 2.938 21.922 -2.818 1 92.62 201 LEU B C 1
ATOM 3317 O O . LEU B 1 201 ? 3.1 20.719 -3.088 1 92.62 201 LEU B O 1
ATOM 3321 N N . ALA B 1 202 ? 2.064 22.703 -3.426 1 95.94 202 ALA B N 1
ATOM 3322 C CA . ALA B 1 202 ? 1.317 22.188 -4.57 1 95.94 202 ALA B CA 1
ATOM 3323 C C . ALA B 1 202 ? 2.26 21.656 -5.648 1 95.94 202 ALA B C 1
ATOM 3325 O O . ALA B 1 202 ? 2.092 20.531 -6.133 1 95.94 202 ALA B O 1
ATOM 3326 N N . LYS B 1 203 ? 3.238 22.453 -5.977 1 95.06 203 LYS B N 1
ATOM 3327 C CA . LYS B 1 203 ? 4.211 22.062 -6.996 1 95.06 203 LYS B CA 1
ATOM 3328 C C . LYS B 1 203 ? 5.012 20.844 -6.555 1 95.06 203 LYS B C 1
ATOM 3330 O O . LYS B 1 203 ? 5.238 19.922 -7.348 1 95.06 203 LYS B O 1
ATOM 3335 N N . LYS B 1 204 ? 5.395 20.828 -5.348 1 92.44 204 LYS B N 1
ATOM 3336 C CA . LYS B 1 204 ? 6.172 19.719 -4.793 1 92.44 204 LYS B CA 1
ATOM 3337 C C . LYS B 1 204 ? 5.426 18.391 -4.945 1 92.44 204 LYS B C 1
ATOM 3339 O O . LYS B 1 204 ? 5.984 17.422 -5.453 1 92.44 204 LYS B O 1
ATOM 3344 N N . TYR B 1 205 ? 4.203 18.375 -4.547 1 95.62 205 TYR B N 1
ATOM 3345 C CA . TYR B 1 205 ? 3.459 17.109 -4.543 1 95.62 205 TYR B CA 1
ATOM 3346 C C . TYR B 1 205 ? 3.006 16.75 -5.949 1 95.62 205 TYR B C 1
ATOM 3348 O O . TYR B 1 205 ? 2.934 15.562 -6.293 1 95.62 205 TYR B O 1
ATOM 3356 N N . ARG B 1 206 ? 2.729 17.766 -6.773 1 95.69 206 ARG B N 1
ATOM 3357 C CA . ARG B 1 206 ? 2.475 17.484 -8.18 1 95.69 206 ARG B CA 1
ATOM 3358 C C . ARG B 1 206 ? 3.688 16.828 -8.836 1 95.69 206 ARG B C 1
ATOM 3360 O O . ARG B 1 206 ? 3.547 15.867 -9.602 1 95.69 206 ARG B O 1
ATOM 3367 N N . ASN B 1 207 ? 4.832 17.328 -8.523 1 95.75 207 ASN B N 1
ATOM 3368 C CA . ASN B 1 207 ? 6.055 16.75 -9.078 1 95.75 207 ASN B CA 1
ATOM 3369 C C . ASN B 1 207 ? 6.305 15.344 -8.555 1 95.75 207 ASN B C 1
ATOM 3371 O O . ASN B 1 207 ? 6.762 14.469 -9.297 1 95.75 207 ASN B O 1
ATOM 3375 N N . LYS B 1 208 ? 6.02 15.195 -7.332 1 93 208 LYS B N 1
ATOM 3376 C CA . LYS B 1 208 ? 6.16 13.844 -6.781 1 93 208 LYS B CA 1
ATOM 3377 C C . LYS B 1 208 ? 5.234 12.859 -7.488 1 93 208 LYS B C 1
ATOM 3379 O O . LYS B 1 208 ? 5.633 11.734 -7.789 1 93 208 LYS B O 1
ATOM 3384 N N . ALA B 1 209 ? 3.998 13.266 -7.715 1 95.25 209 ALA B N 1
ATOM 3385 C CA . ALA B 1 209 ? 3.068 12.414 -8.461 1 95.25 209 ALA B CA 1
ATOM 3386 C C . ALA B 1 209 ? 3.611 12.102 -9.852 1 95.25 209 ALA B C 1
ATOM 3388 O O . ALA B 1 209 ? 3.555 10.953 -10.297 1 95.25 209 ALA B O 1
ATOM 3389 N N . LYS B 1 210 ? 4.145 13.086 -10.508 1 94.38 210 LYS B N 1
ATOM 3390 C CA . LYS B 1 210 ? 4.719 12.906 -11.836 1 94.38 210 LYS B CA 1
ATOM 3391 C C . LYS B 1 210 ? 5.902 11.945 -11.805 1 94.38 210 LYS B C 1
ATOM 3393 O O . LYS B 1 210 ? 6.035 11.078 -12.672 1 94.38 210 LYS B O 1
ATOM 3398 N N . ASP B 1 211 ? 6.746 12.094 -10.844 1 91.62 211 ASP B N 1
ATOM 3399 C CA . ASP B 1 211 ? 7.918 11.234 -10.711 1 91.62 211 ASP B CA 1
ATOM 3400 C C . ASP B 1 211 ? 7.512 9.781 -10.484 1 91.62 211 ASP B C 1
ATOM 3402 O O . ASP B 1 211 ? 8.078 8.875 -11.094 1 91.62 211 ASP B O 1
ATOM 3406 N N . LEU B 1 212 ? 6.59 9.586 -9.602 1 90 212 LEU B N 1
ATOM 3407 C CA . LEU B 1 212 ? 6.098 8.242 -9.328 1 90 212 LEU B CA 1
ATOM 3408 C C . LEU B 1 212 ? 5.516 7.609 -10.594 1 90 212 LEU B C 1
ATOM 3410 O O . LEU B 1 212 ? 5.754 6.434 -10.875 1 90 212 LEU B O 1
ATOM 3414 N N . HIS B 1 213 ? 4.742 8.383 -11.312 1 90.94 213 HIS B N 1
ATOM 3415 C CA . HIS B 1 213 ? 4.16 7.914 -12.562 1 90.94 213 HIS B CA 1
ATOM 3416 C C . HIS B 1 213 ? 5.242 7.566 -13.578 1 90.94 213 HIS B C 1
ATOM 3418 O O . HIS B 1 213 ? 5.164 6.531 -14.242 1 90.94 213 HIS B O 1
ATOM 3424 N N . LYS B 1 214 ? 6.199 8.406 -13.672 1 89.69 214 LYS B N 1
ATOM 3425 C CA . LYS B 1 214 ? 7.297 8.172 -14.609 1 89.69 214 LYS B CA 1
ATOM 3426 C C . LYS B 1 214 ? 8.055 6.895 -14.258 1 89.69 214 LYS B C 1
ATOM 3428 O O . LYS B 1 214 ? 8.391 6.102 -15.133 1 89.69 214 LYS B O 1
ATOM 3433 N N . GLU B 1 215 ? 8.328 6.734 -13.039 1 84.12 215 GLU B N 1
ATOM 3434 C CA . GLU B 1 215 ? 9.023 5.539 -12.586 1 84.12 215 GLU B CA 1
ATOM 3435 C C . GLU B 1 215 ? 8.242 4.273 -12.93 1 84.12 215 GLU B C 1
ATOM 3437 O O . GLU B 1 215 ? 8.82 3.277 -13.367 1 84.12 215 GLU B O 1
ATOM 3442 N N . ALA B 1 216 ? 6.953 4.328 -12.656 1 84.88 216 ALA B N 1
ATOM 3443 C CA . ALA B 1 216 ? 6.098 3.188 -12.969 1 84.88 216 ALA B CA 1
ATOM 3444 C C . ALA B 1 216 ? 6.086 2.904 -14.469 1 84.88 216 ALA B C 1
ATOM 3446 O O . ALA B 1 216 ? 6.164 1.747 -14.883 1 84.88 216 ALA B O 1
ATOM 3447 N N . LYS B 1 217 ? 6.004 3.969 -15.266 1 85.38 217 LYS B N 1
ATOM 3448 C CA . LYS B 1 217 ? 5.992 3.828 -16.719 1 85.38 217 LYS B CA 1
ATOM 3449 C C . LYS B 1 217 ? 7.309 3.234 -17.219 1 85.38 217 LYS B C 1
ATOM 3451 O O . LYS B 1 217 ? 7.309 2.393 -18.109 1 85.38 217 LYS B O 1
ATOM 3456 N N . ASP B 1 218 ? 8.367 3.721 -16.656 1 83.44 218 ASP B N 1
ATOM 3457 C CA . ASP B 1 218 ? 9.672 3.205 -17.062 1 83.44 218 ASP B CA 1
ATOM 3458 C C . ASP B 1 218 ? 9.797 1.718 -16.734 1 83.44 218 ASP B C 1
ATOM 3460 O O . ASP B 1 218 ? 10.375 0.958 -17.516 1 83.44 218 ASP B O 1
ATOM 3464 N N . ALA B 1 219 ? 9.258 1.406 -15.672 1 77.69 219 ALA B N 1
ATOM 3465 C CA . ALA B 1 219 ? 9.273 -0.001 -15.281 1 77.69 219 ALA B CA 1
ATOM 3466 C C . ALA B 1 219 ? 8.43 -0.846 -16.234 1 77.69 219 ALA B C 1
ATOM 3468 O O . ALA B 1 219 ? 8.812 -1.961 -16.594 1 77.69 219 ALA B O 1
ATOM 3469 N N . MET B 1 220 ? 7.301 -0.354 -16.641 1 77.88 220 MET B N 1
ATOM 3470 C CA . MET B 1 220 ? 6.391 -1.062 -17.547 1 77.88 220 MET B CA 1
ATOM 3471 C C . MET B 1 220 ? 6.984 -1.165 -18.953 1 77.88 220 MET B C 1
ATOM 3473 O O . MET B 1 220 ? 6.805 -2.178 -19.625 1 77.88 220 MET B O 1
ATOM 3477 N N . LYS B 1 221 ? 7.59 -0.022 -19.438 1 74.62 221 LYS B N 1
ATOM 3478 C CA . LYS B 1 221 ? 8.219 -0.026 -20.766 1 74.62 221 LYS B CA 1
ATOM 3479 C C . LYS B 1 221 ? 9.25 -1.145 -20.875 1 74.62 221 LYS B C 1
ATOM 3481 O O . LYS B 1 221 ? 9.406 -1.751 -21.938 1 74.62 221 LYS B O 1
ATOM 3486 N N . GLN B 1 222 ? 9.867 -1.423 -19.859 1 68 222 GLN B N 1
ATOM 3487 C CA . GLN B 1 222 ? 10.859 -2.492 -19.875 1 68 222 GLN B CA 1
ATOM 3488 C C . GLN B 1 222 ? 10.203 -3.846 -20.125 1 68 222 GLN B C 1
ATOM 3490 O O . GLN B 1 222 ? 10.844 -4.766 -20.641 1 68 222 GLN B O 1
ATOM 3495 N N . LEU B 1 223 ? 8.992 -3.91 -19.859 1 61.38 223 LEU B N 1
ATOM 3496 C CA . LEU B 1 223 ? 8.234 -5.113 -20.188 1 61.38 223 LEU B CA 1
ATOM 3497 C C . LEU B 1 223 ? 7.965 -5.184 -21.688 1 61.38 223 LEU B C 1
ATOM 3499 O O . LEU B 1 223 ? 7.938 -6.273 -22.266 1 61.38 223 LEU B O 1
ATOM 3503 N N . LYS B 1 224 ? 7.652 -3.979 -22.266 1 56.91 224 LYS B N 1
ATOM 3504 C CA . LYS B 1 224 ? 7.406 -3.928 -23.703 1 56.91 224 LYS B CA 1
ATOM 3505 C C . LYS B 1 224 ? 8.672 -4.273 -24.5 1 56.91 224 LYS B C 1
ATOM 3507 O O . LYS B 1 224 ? 8.602 -4.961 -25.516 1 56.91 224 LYS B O 1
ATOM 3512 N N . PHE B 1 225 ? 9.82 -3.785 -24.047 1 48.66 225 PHE B N 1
ATOM 3513 C CA . PHE B 1 225 ? 11.031 -4.02 -24.812 1 48.66 225 PHE B CA 1
ATOM 3514 C C . PHE B 1 225 ? 11.562 -5.43 -24.578 1 48.66 225 PHE B C 1
ATOM 3516 O O . PHE B 1 225 ? 12.375 -5.93 -25.359 1 48.66 225 PHE B O 1
ATOM 3523 N N . GLY B 1 226 ? 11.367 -6.012 -23.562 1 41.75 226 GLY B N 1
ATOM 3524 C CA . GLY B 1 226 ? 11.758 -7.41 -23.5 1 41.75 226 GLY B CA 1
ATOM 3525 C C . GLY B 1 226 ? 11.094 -8.273 -24.547 1 41.75 226 GLY B C 1
ATOM 3526 O O . GLY B 1 226 ? 11.297 -9.492 -24.578 1 41.75 226 GLY B O 1
ATOM 3527 N N . GLU B 1 227 ? 9.984 -7.891 -25.141 1 41.41 227 GLU B N 1
ATOM 3528 C CA . GLU B 1 227 ? 9.375 -8.586 -26.281 1 41.41 227 GLU B CA 1
ATOM 3529 C C . GLU B 1 227 ? 10.281 -8.531 -27.5 1 41.41 227 GLU B C 1
ATOM 3531 O O . GLU B 1 227 ? 10.094 -9.289 -28.453 1 41.41 227 GLU B O 1
ATOM 3536 N N . LYS B 1 228 ? 11.367 -7.641 -27.625 1 36.19 228 LYS B N 1
ATOM 3537 C CA . LYS B 1 228 ? 12.156 -7.836 -28.844 1 36.19 228 LYS B CA 1
ATOM 3538 C C . LYS B 1 228 ? 13.188 -8.945 -28.641 1 36.19 228 LYS B C 1
ATOM 3540 O O . LYS B 1 228 ? 13.75 -9.094 -27.562 1 36.19 228 LYS B O 1
#

Radius of gyration: 22.69 Å; Cα contacts (8 Å, |Δi|>4): 868; chains: 2; bounding box: 58×66×58 Å